Protein AF-Q03FJ3-F1 (afdb_monomer)

Structure (mmCIF, N/CA/C/O backbone):
data_AF-Q03FJ3-F1
#
_entry.id   AF-Q03FJ3-F1
#
loop_
_atom_site.group_PDB
_atom_site.id
_atom_site.type_symbol
_atom_site.label_atom_id
_atom_site.label_alt_id
_atom_site.label_comp_id
_atom_site.label_asym_id
_atom_site.label_entity_id
_atom_site.label_seq_id
_atom_site.pdbx_PDB_ins_code
_atom_site.Cartn_x
_atom_site.Cartn_y
_atom_site.Cartn_z
_atom_site.occupancy
_atom_site.B_iso_or_equiv
_atom_site.auth_seq_id
_atom_site.auth_comp_id
_atom_site.auth_asym_id
_atom_site.auth_atom_id
_atom_site.pdbx_PDB_model_num
ATOM 1 N N . MET A 1 1 ? 12.817 0.538 -41.939 1.00 77.25 1 MET A N 1
ATOM 2 C CA . MET A 1 1 ? 13.901 1.542 -41.818 1.00 77.25 1 MET A CA 1
ATOM 3 C C . MET A 1 1 ? 14.328 1.585 -40.362 1.00 77.25 1 MET A C 1
ATOM 5 O O . MET A 1 1 ? 13.524 1.195 -39.524 1.00 77.25 1 MET A O 1
ATOM 9 N N . LYS A 1 2 ? 15.556 2.024 -40.070 1.00 81.06 2 LYS A N 1
ATOM 10 C CA . LYS A 1 2 ? 16.036 2.198 -38.694 1.00 81.06 2 LYS A CA 1
ATOM 11 C C . LYS A 1 2 ? 15.958 3.664 -38.298 1.00 81.06 2 LYS A C 1
ATOM 13 O O . LYS A 1 2 ? 16.288 4.532 -39.103 1.00 81.06 2 LYS A O 1
ATOM 18 N N . ALA A 1 3 ? 15.493 3.923 -37.086 1.00 81.44 3 ALA A N 1
ATOM 19 C CA . ALA A 1 3 ? 15.527 5.236 -36.468 1.00 81.44 3 ALA A CA 1
ATOM 20 C C . ALA A 1 3 ? 16.377 5.171 -35.203 1.00 81.44 3 ALA A C 1
ATOM 22 O O . ALA A 1 3 ? 16.288 4.216 -34.433 1.00 81.44 3 ALA A O 1
ATOM 23 N N . TYR A 1 4 ? 17.177 6.205 -34.999 1.00 85.81 4 TYR A N 1
ATOM 24 C CA . TYR A 1 4 ? 18.052 6.376 -33.852 1.00 85.81 4 TYR A CA 1
ATOM 25 C C . TYR A 1 4 ? 17.443 7.444 -32.959 1.00 85.81 4 TYR A C 1
ATOM 27 O O . TYR A 1 4 ? 17.004 8.488 -33.453 1.00 85.81 4 TYR A O 1
ATOM 35 N N . PHE A 1 5 ? 17.407 7.202 -31.653 1.00 87.44 5 PHE A N 1
ATOM 36 C CA . PHE A 1 5 ? 16.867 8.168 -30.705 1.00 87.44 5 PHE A CA 1
ATOM 37 C C . PHE A 1 5 ? 17.714 8.257 -29.451 1.00 87.44 5 PHE A C 1
ATOM 39 O O . PHE A 1 5 ? 18.165 7.242 -28.930 1.00 87.44 5 PHE A O 1
ATOM 46 N N . LYS A 1 6 ? 17.858 9.476 -28.936 1.00 89.81 6 LYS A N 1
ATOM 47 C CA . LYS A 1 6 ? 18.459 9.765 -27.638 1.00 89.81 6 LYS A CA 1
ATOM 48 C C . LYS A 1 6 ? 17.533 10.664 -26.837 1.00 89.81 6 LYS A C 1
ATOM 50 O O . LYS A 1 6 ? 17.069 11.678 -27.359 1.00 89.81 6 LYS A O 1
ATOM 55 N N . THR A 1 7 ? 17.295 10.319 -25.582 1.00 90.94 7 THR A N 1
ATOM 56 C CA . THR A 1 7 ? 16.625 11.167 -24.594 1.00 90.94 7 THR A CA 1
ATOM 57 C C . THR A 1 7 ? 17.510 11.332 -23.373 1.00 90.94 7 THR A C 1
ATOM 59 O O . THR A 1 7 ? 18.218 10.410 -22.978 1.00 90.94 7 THR A O 1
ATOM 62 N N . VAL A 1 8 ? 17.478 12.523 -22.788 1.00 90.25 8 VAL A N 1
ATOM 63 C CA . VAL A 1 8 ? 18.181 12.842 -21.546 1.00 90.25 8 VAL A CA 1
ATOM 64 C C . VAL A 1 8 ? 17.137 13.197 -20.503 1.00 90.25 8 VAL A C 1
ATOM 66 O O . VAL A 1 8 ? 16.290 14.055 -20.753 1.00 90.25 8 VAL A O 1
ATOM 69 N N . HIS A 1 9 ? 17.185 12.495 -19.377 1.00 90.38 9 HIS A N 1
ATOM 70 C CA . HIS A 1 9 ? 16.296 12.662 -18.240 1.00 90.38 9 HIS A CA 1
ATOM 71 C C . HIS A 1 9 ? 17.029 13.350 -17.096 1.00 90.38 9 HIS A C 1
ATOM 73 O O . HIS A 1 9 ? 18.083 12.881 -16.656 1.00 90.38 9 HIS A O 1
ATOM 79 N N . ASP A 1 10 ? 16.442 14.433 -16.602 1.00 84.62 10 ASP A N 1
ATOM 80 C CA . ASP A 1 10 ? 16.909 15.126 -15.412 1.00 84.62 10 ASP A CA 1
ATOM 81 C C . ASP A 1 10 ? 16.265 14.517 -14.162 1.00 84.62 10 ASP A C 1
ATOM 83 O O . ASP A 1 10 ? 15.045 14.514 -14.002 1.00 84.62 10 ASP A O 1
ATOM 87 N N . ILE A 1 11 ? 17.111 13.992 -13.282 1.00 80.56 11 ILE A N 1
ATOM 88 C CA . ILE A 1 11 ? 16.721 13.358 -12.019 1.00 80.56 11 ILE A CA 1
ATOM 89 C C . ILE A 1 11 ? 17.053 14.231 -10.802 1.00 80.56 11 ILE A C 1
ATOM 91 O O . ILE A 1 11 ? 16.894 13.790 -9.672 1.00 80.56 11 ILE A O 1
ATOM 95 N N . THR A 1 12 ? 17.479 15.481 -11.000 1.00 72.69 12 THR A N 1
ATOM 96 C CA . THR A 1 12 ? 17.868 16.402 -9.911 1.00 72.69 12 THR A CA 1
ATOM 97 C C . THR A 1 12 ? 16.722 16.799 -8.993 1.00 72.69 12 THR A C 1
ATOM 99 O O . THR A 1 12 ? 16.949 17.212 -7.861 1.00 72.69 12 THR A O 1
ATOM 102 N N . LYS A 1 13 ? 15.480 16.646 -9.459 1.00 70.88 13 LYS A N 1
ATOM 103 C CA . LYS A 1 13 ? 14.272 16.829 -8.643 1.00 70.88 13 LYS A CA 1
ATOM 104 C C . LYS A 1 13 ? 14.098 15.733 -7.585 1.00 70.88 13 LYS A C 1
ATOM 106 O O . LYS A 1 13 ? 13.146 15.800 -6.814 1.00 70.88 13 LYS A O 1
ATOM 111 N N . ILE A 1 14 ? 14.957 14.716 -7.593 1.00 73.94 14 ILE A N 1
ATOM 112 C CA . ILE A 1 14 ? 14.871 13.529 -6.755 1.00 73.94 14 ILE A CA 1
ATOM 113 C C . ILE A 1 14 ? 16.095 13.509 -5.834 1.00 73.94 14 ILE A C 1
ATOM 115 O O . ILE A 1 14 ? 17.231 13.466 -6.305 1.00 73.94 14 ILE A O 1
ATOM 119 N N . ASP A 1 15 ? 15.873 13.527 -4.521 1.00 74.00 15 ASP A N 1
ATOM 120 C CA . ASP A 1 15 ? 16.945 13.426 -3.524 1.00 74.00 15 ASP A CA 1
ATOM 121 C C . ASP A 1 15 ? 17.332 11.952 -3.300 1.00 74.00 15 ASP A C 1
ATOM 123 O O . ASP A 1 15 ? 16.929 11.318 -2.330 1.00 74.00 15 ASP A O 1
ATOM 127 N N . ILE A 1 16 ? 18.031 11.367 -4.278 1.00 72.88 16 ILE A N 1
ATOM 128 C CA . ILE A 1 16 ? 18.410 9.934 -4.321 1.00 72.88 16 ILE A CA 1
ATOM 129 C C . ILE A 1 16 ? 19.921 9.699 -4.193 1.00 72.88 16 ILE A C 1
ATOM 131 O O . ILE A 1 16 ? 20.401 8.585 -4.406 1.00 72.88 16 ILE A O 1
ATOM 135 N N . GLY A 1 17 ? 20.683 10.740 -3.853 1.00 77.50 17 GLY A N 1
ATOM 136 C CA . GLY A 1 17 ? 22.132 10.651 -3.696 1.00 77.50 17 GLY A CA 1
ATOM 137 C C . GLY A 1 17 ? 22.867 10.291 -4.994 1.00 77.50 17 GLY A C 1
ATOM 138 O O . GLY A 1 17 ? 22.479 10.681 -6.099 1.00 77.50 17 GLY A O 1
ATOM 139 N N . GLU A 1 18 ? 23.991 9.581 -4.870 1.00 84.75 18 GLU A N 1
ATOM 140 C CA . GLU A 1 18 ? 24.804 9.206 -6.027 1.00 84.75 18 GLU A CA 1
ATOM 141 C C . GLU A 1 18 ? 24.223 7.987 -6.756 1.00 84.75 18 GLU A C 1
ATOM 143 O O . GLU A 1 18 ? 24.203 6.892 -6.209 1.00 84.75 18 GLU A O 1
ATOM 148 N N . ILE A 1 19 ? 23.837 8.147 -8.023 1.00 88.38 19 ILE A N 1
ATOM 149 C CA . ILE A 1 19 ? 23.330 7.044 -8.851 1.00 88.38 19 ILE A CA 1
ATOM 150 C C . ILE A 1 19 ? 24.320 6.647 -9.956 1.00 88.38 19 ILE A C 1
ATOM 152 O O . ILE A 1 19 ? 24.931 7.514 -10.583 1.00 88.38 19 ILE A O 1
ATOM 156 N N . ASP A 1 20 ? 24.504 5.351 -10.194 1.00 91.38 20 ASP A N 1
ATOM 157 C CA . ASP A 1 20 ? 25.301 4.800 -11.300 1.00 91.38 20 ASP A CA 1
ATOM 158 C C . ASP A 1 20 ? 24.509 3.686 -11.995 1.00 91.38 20 ASP A C 1
ATOM 160 O O . ASP A 1 20 ? 24.273 2.617 -11.428 1.00 91.38 20 ASP A O 1
ATOM 164 N N . ILE A 1 21 ? 24.051 3.964 -13.215 1.00 93.06 21 ILE A N 1
ATOM 165 C CA . ILE A 1 21 ? 23.192 3.081 -14.003 1.00 93.06 21 ILE A CA 1
ATOM 166 C C . ILE A 1 21 ? 23.864 2.787 -15.333 1.00 93.06 21 ILE A C 1
ATOM 168 O O . ILE A 1 21 ? 24.284 3.691 -16.056 1.00 93.06 21 ILE A O 1
ATOM 172 N N . TYR A 1 22 ? 23.873 1.513 -15.694 1.00 94.19 22 TYR A N 1
ATOM 173 C CA . TYR A 1 22 ? 24.174 1.055 -17.032 1.00 94.19 22 TYR A CA 1
ATOM 174 C C . TYR A 1 22 ? 23.380 -0.213 -17.329 1.00 94.19 22 TYR A C 1
ATOM 176 O O . TYR A 1 22 ? 23.554 -1.199 -16.629 1.00 94.19 22 TYR A O 1
ATOM 184 N N . PHE A 1 23 ? 22.547 -0.246 -18.364 1.00 94.69 23 PHE A N 1
ATOM 185 C CA . PHE A 1 23 ? 21.985 -1.510 -18.854 1.00 94.69 23 PHE A CA 1
ATOM 186 C C . PHE A 1 23 ? 21.486 -1.398 -20.283 1.00 94.69 23 PHE A C 1
ATOM 188 O O . PHE A 1 23 ? 21.355 -0.302 -20.828 1.00 94.69 23 PHE A O 1
ATOM 195 N N . SER A 1 24 ? 21.183 -2.544 -20.882 1.00 92.06 24 SER A N 1
ATOM 196 C CA . SER A 1 24 ? 20.520 -2.618 -22.177 1.00 92.06 24 SER A CA 1
ATOM 197 C C . SER A 1 24 ? 19.215 -3.394 -22.095 1.00 92.06 24 SER A C 1
ATOM 199 O O . SER A 1 24 ? 19.141 -4.399 -21.396 1.00 92.06 24 SER A O 1
ATOM 201 N N . LEU A 1 25 ? 18.224 -2.951 -22.862 1.00 89.81 25 LEU A N 1
ATOM 202 C CA . LEU A 1 25 ? 16.982 -3.669 -23.119 1.00 89.81 25 LEU A CA 1
ATOM 203 C C . LEU A 1 25 ? 16.784 -3.705 -24.638 1.00 89.81 25 LEU A C 1
ATOM 205 O O . LEU A 1 25 ? 16.539 -2.674 -25.270 1.00 89.81 25 LEU A O 1
ATOM 209 N N . GLY A 1 26 ? 16.979 -4.877 -25.245 1.00 86.88 26 GLY A N 1
ATOM 210 C CA . GLY A 1 26 ? 17.012 -5.023 -26.703 1.00 86.88 26 GLY A CA 1
ATOM 211 C C . GLY A 1 26 ? 18.081 -4.153 -27.389 1.00 86.88 26 GLY A C 1
ATOM 212 O O . GLY A 1 26 ? 19.286 -4.330 -27.195 1.00 86.88 26 GLY A O 1
ATOM 213 N N . ASP A 1 27 ? 17.643 -3.227 -28.246 1.00 87.62 27 ASP A N 1
ATOM 214 C CA . ASP A 1 27 ? 18.498 -2.277 -28.980 1.00 87.62 27 ASP A CA 1
ATOM 215 C C . ASP A 1 27 ? 18.623 -0.908 -28.290 1.00 87.62 27 ASP A C 1
ATOM 217 O O . ASP A 1 27 ? 19.061 0.068 -28.906 1.00 87.62 27 ASP A O 1
ATOM 221 N N . ILE A 1 28 ? 18.244 -0.826 -27.014 1.00 90.38 28 ILE A N 1
ATOM 222 C CA . ILE A 1 28 ? 18.261 0.402 -26.224 1.00 90.38 28 ILE A CA 1
ATOM 223 C C . ILE A 1 28 ? 19.259 0.253 -25.081 1.00 90.38 28 ILE A C 1
ATOM 225 O O . ILE A 1 28 ? 19.299 -0.774 -24.412 1.00 90.38 28 ILE A O 1
ATOM 229 N N . VAL A 1 29 ? 20.061 1.287 -24.861 1.00 92.12 29 VAL A N 1
ATOM 230 C CA . VAL A 1 29 ? 21.058 1.415 -23.799 1.00 92.12 29 VAL A CA 1
ATOM 231 C C . VAL A 1 29 ? 20.658 2.572 -22.892 1.00 92.12 29 VAL A C 1
ATOM 233 O O . VAL A 1 29 ? 20.290 3.650 -23.361 1.00 92.12 29 VAL A O 1
ATOM 236 N N . VAL A 1 30 ? 20.766 2.343 -21.591 1.00 93.56 30 VAL A N 1
ATOM 237 C CA . VAL A 1 30 ? 20.524 3.311 -20.524 1.00 93.56 30 VAL A CA 1
ATOM 238 C C . VAL A 1 30 ? 21.834 3.527 -19.786 1.00 93.56 30 VAL A C 1
ATOM 240 O O . VAL A 1 30 ? 22.501 2.560 -19.427 1.00 93.56 30 VAL A O 1
ATOM 243 N N . GLU A 1 31 ? 22.219 4.781 -19.575 1.00 92.81 31 GLU A N 1
ATOM 244 C CA . GLU A 1 31 ? 23.475 5.142 -18.921 1.00 92.81 31 GLU A CA 1
ATOM 245 C C . GLU A 1 31 ? 23.312 6.416 -18.087 1.00 92.81 31 GLU A C 1
ATOM 247 O O . GLU A 1 31 ? 22.799 7.423 -18.575 1.00 92.81 31 GLU A O 1
ATOM 252 N N . SER A 1 32 ? 23.794 6.408 -16.845 1.00 91.19 32 SER A N 1
ATOM 253 C CA . SER A 1 32 ? 23.949 7.637 -16.066 1.00 91.19 32 SER A CA 1
ATOM 254 C C . SER A 1 32 ? 25.196 8.395 -16.515 1.00 91.19 32 SER A C 1
ATOM 256 O O . SER A 1 32 ? 26.291 7.829 -16.541 1.00 91.19 32 SER A O 1
ATOM 258 N N . LYS A 1 33 ? 25.059 9.686 -16.820 1.00 87.31 33 LYS A N 1
ATOM 259 C CA . LYS A 1 33 ? 26.171 10.567 -17.195 1.00 87.31 33 LYS A CA 1
ATOM 260 C C . LYS A 1 33 ? 26.236 11.779 -16.286 1.00 87.31 33 LYS A C 1
ATOM 262 O O . LYS A 1 33 ? 25.214 12.310 -15.864 1.00 87.31 33 LYS A O 1
ATOM 267 N N . TYR A 1 34 ? 27.453 12.229 -16.005 1.00 81.06 34 TYR A N 1
ATOM 268 C CA . TYR A 1 34 ? 27.665 13.481 -15.295 1.00 81.06 34 TYR A CA 1
ATOM 269 C C . TYR A 1 34 ? 27.606 14.648 -16.282 1.00 81.06 34 TYR A C 1
ATOM 271 O O . TYR A 1 34 ? 28.369 14.692 -17.249 1.00 81.06 34 TYR A O 1
ATOM 279 N N . ASN A 1 35 ? 26.698 15.587 -16.045 1.00 76.56 35 ASN A N 1
ATOM 280 C CA . ASN A 1 35 ? 26.614 16.818 -16.805 1.00 76.56 35 ASN A CA 1
ATOM 281 C C . ASN A 1 35 ? 27.516 17.875 -16.161 1.00 76.56 35 ASN A C 1
ATOM 283 O O . ASN A 1 35 ? 27.125 18.559 -15.217 1.00 76.56 35 ASN A O 1
ATOM 287 N N . GLU A 1 36 ? 28.722 18.043 -16.706 1.00 71.94 36 GLU A N 1
ATOM 288 C CA . GLU A 1 36 ? 29.710 19.015 -16.216 1.00 71.94 36 GLU A CA 1
ATOM 289 C C . GLU A 1 36 ? 29.195 20.465 -16.204 1.00 71.94 36 GLU A C 1
ATOM 291 O O . GLU A 1 36 ? 29.664 21.272 -15.406 1.00 71.94 36 GLU A O 1
ATOM 296 N N . LYS A 1 37 ? 28.223 20.816 -17.063 1.00 68.19 37 LYS A N 1
ATOM 297 C CA . LYS A 1 37 ? 27.683 22.186 -17.146 1.00 68.19 37 L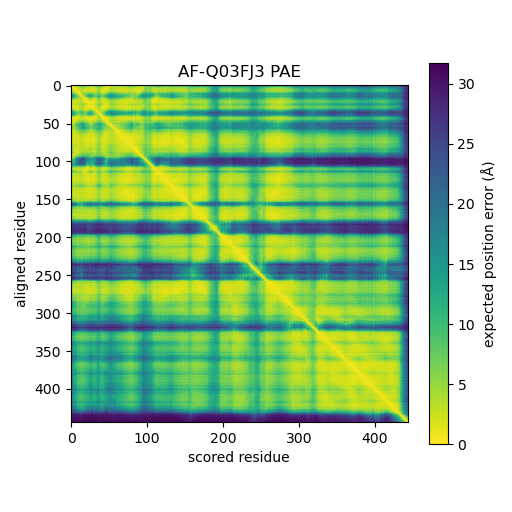YS A CA 1
ATOM 298 C C . LYS A 1 37 ? 26.712 22.513 -16.020 1.00 68.19 37 LYS A C 1
ATOM 300 O O . LYS A 1 37 ? 26.650 23.662 -15.594 1.00 68.19 37 LYS A O 1
ATOM 305 N N . HIS A 1 38 ? 25.938 21.525 -15.582 1.00 64.88 38 HIS A N 1
ATOM 306 C CA . HIS A 1 38 ? 24.925 21.691 -14.539 1.00 64.88 38 HIS A CA 1
ATOM 307 C C . HIS A 1 38 ? 25.365 21.102 -13.193 1.00 64.88 38 HIS A C 1
ATOM 309 O O . HIS A 1 38 ? 24.723 21.361 -12.182 1.00 64.88 38 HIS A O 1
ATOM 315 N N . GLY A 1 39 ? 26.488 20.376 -13.162 1.00 67.75 39 GLY A N 1
ATOM 316 C CA . GLY A 1 39 ? 27.040 19.752 -11.961 1.00 67.75 39 GLY A CA 1
ATOM 317 C C . GLY A 1 39 ? 26.235 18.546 -11.471 1.00 67.75 39 GLY A C 1
ATOM 318 O O . GLY A 1 39 ? 26.379 18.148 -10.317 1.00 67.75 39 GLY A O 1
ATOM 319 N N . THR A 1 40 ? 25.375 17.981 -12.320 1.00 72.56 40 THR A N 1
ATOM 320 C CA . THR A 1 40 ? 24.326 17.023 -11.944 1.00 72.56 40 THR A CA 1
ATOM 321 C C . THR A 1 40 ? 24.445 15.720 -12.733 1.00 72.56 40 THR A C 1
ATOM 323 O O . THR A 1 40 ? 24.982 15.702 -13.840 1.00 72.56 40 THR A O 1
ATOM 326 N N . LYS A 1 41 ? 23.968 14.599 -12.169 1.00 78.75 41 LYS A N 1
ATOM 327 C CA . LYS A 1 41 ? 23.846 13.336 -12.915 1.00 78.75 41 LYS A CA 1
ATOM 328 C C . LYS A 1 41 ? 22.520 13.311 -13.676 1.00 78.75 41 LYS A C 1
ATOM 330 O O . LYS A 1 41 ? 21.473 13.618 -13.117 1.00 78.75 41 LYS A O 1
ATOM 335 N N . GLU A 1 42 ? 22.580 12.914 -14.938 1.00 88.69 42 GLU A N 1
ATOM 336 C CA . GLU A 1 42 ? 21.437 12.741 -15.834 1.00 88.69 42 GLU A CA 1
ATOM 337 C C . GLU A 1 42 ? 21.371 11.286 -16.302 1.00 88.69 42 GLU A C 1
ATOM 339 O O . GLU A 1 42 ? 22.394 10.597 -16.367 1.00 88.69 42 GLU A O 1
ATOM 344 N N . ILE A 1 43 ? 20.179 10.819 -16.669 1.00 91.44 43 ILE A N 1
ATOM 345 C CA . ILE A 1 43 ? 20.003 9.498 -17.276 1.00 91.44 43 ILE A CA 1
ATOM 346 C C . ILE A 1 43 ? 19.845 9.672 -18.784 1.00 91.44 43 ILE A C 1
ATOM 348 O O . ILE A 1 43 ? 18.874 10.251 -19.269 1.00 91.44 43 ILE A O 1
ATOM 352 N N . GLU A 1 44 ? 20.804 9.152 -19.540 1.00 92.44 44 GLU A N 1
ATOM 353 C CA . GLU A 1 44 ? 20.755 9.100 -20.994 1.00 92.44 44 GLU A CA 1
ATOM 354 C C . GLU A 1 44 ? 20.174 7.756 -21.441 1.00 92.44 44 GLU A C 1
ATOM 356 O O . GLU A 1 44 ? 20.672 6.695 -21.070 1.00 92.44 44 GLU A O 1
ATOM 361 N N . ILE A 1 45 ? 19.140 7.801 -22.278 1.00 92.31 45 ILE A N 1
ATOM 362 C CA . ILE A 1 45 ? 18.571 6.628 -22.942 1.00 92.31 45 ILE A CA 1
ATOM 363 C C . ILE A 1 45 ? 18.821 6.788 -24.434 1.00 92.31 45 ILE A C 1
ATOM 365 O O . ILE A 1 45 ? 18.414 7.786 -25.030 1.00 92.31 45 ILE A O 1
ATOM 369 N N . ARG A 1 46 ? 19.490 5.816 -25.048 1.00 90.50 46 ARG A N 1
ATOM 370 C CA . ARG A 1 46 ? 19.817 5.827 -26.475 1.00 90.50 46 ARG A CA 1
ATOM 371 C C . ARG A 1 46 ? 19.504 4.486 -27.109 1.00 90.50 46 ARG A C 1
ATOM 373 O O . ARG A 1 46 ? 19.814 3.457 -26.527 1.00 90.50 46 ARG A O 1
ATOM 380 N N . GLY A 1 47 ? 18.919 4.470 -28.298 1.00 87.94 47 GLY A N 1
ATOM 381 C CA . GLY A 1 47 ? 18.590 3.201 -28.933 1.00 87.94 47 GLY A CA 1
ATOM 382 C C . GLY A 1 47 ? 18.237 3.290 -30.402 1.00 87.94 47 GLY A C 1
ATOM 383 O O . GLY A 1 47 ? 18.174 4.373 -30.993 1.00 87.94 47 GLY A O 1
ATOM 384 N N . ILE A 1 48 ? 18.016 2.107 -30.970 1.00 86.50 48 ILE A N 1
ATOM 385 C CA . ILE A 1 48 ? 17.636 1.900 -32.365 1.00 86.50 48 ILE A CA 1
ATOM 386 C C . ILE A 1 48 ? 16.258 1.242 -32.403 1.00 86.50 48 ILE A C 1
ATOM 388 O O . ILE A 1 48 ? 15.987 0.315 -31.646 1.00 86.50 48 ILE A O 1
ATOM 392 N N . LEU A 1 49 ? 15.392 1.716 -33.298 1.00 83.81 49 LEU A N 1
ATOM 393 C CA . LEU A 1 49 ? 14.076 1.133 -33.540 1.00 83.81 49 LEU A CA 1
ATOM 394 C C . LEU A 1 49 ? 13.866 0.846 -35.019 1.00 83.81 49 LEU A C 1
ATOM 396 O O . LEU A 1 49 ? 14.108 1.701 -35.877 1.00 83.81 49 LEU A O 1
ATOM 400 N N . ASP A 1 50 ? 13.338 -0.340 -35.299 1.00 82.81 50 ASP A N 1
ATOM 401 C CA . ASP A 1 50 ? 12.793 -0.663 -36.607 1.00 82.81 50 ASP A CA 1
ATOM 402 C C . ASP A 1 50 ? 11.400 -0.046 -36.753 1.00 82.81 50 ASP A C 1
ATOM 404 O O . ASP A 1 50 ? 10.527 -0.208 -35.900 1.00 82.81 50 ASP A O 1
ATOM 408 N N . PHE A 1 51 ? 11.168 0.662 -37.858 1.00 79.12 51 PHE A N 1
ATOM 409 C CA . PHE A 1 51 ? 9.872 1.272 -38.138 1.00 79.12 51 PHE A CA 1
ATOM 410 C C . PHE A 1 51 ? 9.432 1.084 -39.593 1.00 79.12 51 PHE A C 1
ATOM 412 O O . PHE A 1 51 ? 10.238 0.904 -40.521 1.00 79.12 51 PHE A O 1
ATOM 419 N N . ASN A 1 52 ? 8.110 1.137 -39.778 1.00 79.62 52 ASN A N 1
ATOM 420 C CA . ASN A 1 52 ? 7.470 1.084 -41.084 1.00 79.62 52 ASN A CA 1
ATOM 421 C C . ASN A 1 52 ? 7.644 2.439 -41.804 1.00 79.62 52 ASN A C 1
ATOM 423 O O . ASN A 1 52 ? 7.288 3.462 -41.221 1.00 79.62 52 ASN A O 1
ATOM 427 N N . PRO A 1 53 ? 8.135 2.468 -43.058 1.00 77.19 53 PRO A N 1
ATOM 428 C CA . PRO A 1 53 ? 8.383 3.705 -43.809 1.00 77.19 53 PRO A CA 1
ATOM 429 C C . PRO A 1 53 ? 7.138 4.573 -44.065 1.00 77.19 53 PRO A C 1
ATOM 431 O O . PRO A 1 53 ? 7.276 5.694 -44.542 1.00 77.19 53 PRO A O 1
ATOM 434 N N . ILE A 1 54 ? 5.933 4.084 -43.754 1.00 80.44 54 ILE A N 1
ATOM 435 C CA . ILE A 1 54 ? 4.695 4.878 -43.776 1.00 80.44 54 ILE A CA 1
ATOM 436 C C . ILE A 1 54 ? 4.691 5.963 -42.677 1.00 80.44 54 ILE A C 1
ATOM 438 O O . ILE A 1 54 ? 3.988 6.963 -42.807 1.00 80.44 54 ILE A O 1
ATOM 442 N N . TYR A 1 55 ? 5.466 5.790 -41.603 1.00 79.88 55 TYR A N 1
ATOM 443 C CA . TYR A 1 55 ? 5.500 6.719 -40.474 1.00 79.88 55 TYR A CA 1
ATOM 444 C C . TYR A 1 55 ? 6.463 7.888 -40.698 1.00 79.88 55 TYR A C 1
ATOM 446 O O . TYR A 1 55 ? 7.578 7.719 -41.190 1.00 79.88 55 TYR A O 1
ATOM 454 N N . SER A 1 56 ? 6.033 9.083 -40.289 1.00 77.38 56 SER A N 1
ATOM 455 C CA . SER A 1 56 ? 6.826 10.309 -40.388 1.00 77.38 56 SER A CA 1
ATOM 456 C C . SER A 1 56 ? 7.780 10.490 -39.197 1.00 77.38 56 SER A C 1
ATOM 458 O O . SER A 1 56 ? 7.660 9.826 -38.167 1.00 77.38 56 SER A O 1
ATOM 460 N N . ASN A 1 57 ? 8.682 11.474 -39.285 1.00 70.38 57 ASN A N 1
ATOM 461 C CA . ASN A 1 57 ? 9.506 11.917 -38.148 1.00 70.38 57 ASN A CA 1
ATOM 462 C C . ASN A 1 57 ? 8.675 12.295 -36.907 1.00 70.38 57 ASN A C 1
ATOM 464 O O . ASN A 1 57 ? 9.123 12.112 -35.780 1.00 70.38 57 ASN A O 1
ATOM 468 N N . LEU A 1 58 ? 7.459 12.818 -37.093 1.00 74.94 58 LEU A N 1
ATOM 469 C CA . LEU A 1 58 ? 6.575 13.164 -35.976 1.00 74.94 58 LEU A CA 1
ATOM 470 C C . LEU A 1 58 ? 6.026 11.909 -35.283 1.00 74.94 58 LEU A C 1
ATOM 472 O O . LEU A 1 58 ? 5.811 11.912 -34.069 1.00 74.94 58 LEU A O 1
ATOM 476 N N . ASP A 1 59 ? 5.852 10.821 -36.033 1.00 80.25 59 ASP A N 1
ATOM 477 C CA . ASP A 1 59 ? 5.370 9.544 -35.513 1.00 80.25 59 ASP A CA 1
ATOM 478 C C . ASP A 1 59 ? 6.454 8.768 -34.762 1.00 80.25 59 ASP A C 1
ATOM 480 O O . ASP A 1 59 ? 6.121 7.997 -33.864 1.00 80.25 59 ASP A O 1
ATOM 484 N N . LEU A 1 60 ? 7.743 9.018 -35.029 1.00 78.31 60 LEU A N 1
ATOM 485 C CA . LEU A 1 60 ? 8.842 8.388 -34.286 1.00 78.31 60 LEU A CA 1
ATOM 486 C C . LEU A 1 60 ? 8.708 8.592 -32.776 1.00 78.31 60 LEU A C 1
ATOM 488 O O . LEU A 1 60 ? 8.868 7.643 -32.016 1.00 78.31 60 LEU A O 1
ATOM 492 N N . ARG A 1 61 ? 8.330 9.795 -32.323 1.00 79.50 61 ARG A N 1
ATOM 493 C CA . ARG A 1 61 ? 8.064 10.067 -30.896 1.00 79.50 61 ARG A CA 1
ATOM 494 C C . ARG A 1 61 ? 7.017 9.122 -30.312 1.00 79.50 61 ARG A C 1
ATOM 496 O O . ARG A 1 61 ? 7.148 8.694 -29.170 1.00 79.50 61 ARG A O 1
ATOM 503 N N . ARG A 1 62 ? 5.982 8.802 -31.091 1.00 82.69 62 ARG A N 1
ATOM 504 C CA . ARG A 1 62 ? 4.902 7.894 -30.685 1.00 82.69 62 ARG A CA 1
ATOM 505 C C . ARG A 1 62 ? 5.384 6.447 -30.653 1.00 82.69 62 ARG A C 1
ATOM 507 O O . ARG A 1 62 ? 4.969 5.717 -29.764 1.00 82.69 62 ARG A O 1
ATOM 514 N N . LEU A 1 63 ? 6.265 6.066 -31.577 1.00 84.00 63 LEU A N 1
ATOM 515 C CA . LEU A 1 63 ? 6.849 4.724 -31.663 1.00 84.00 63 LEU A CA 1
ATOM 516 C C . LEU A 1 63 ? 7.907 4.463 -30.580 1.00 84.00 63 LEU A C 1
ATOM 518 O O . LEU A 1 63 ? 7.980 3.357 -30.065 1.00 84.00 63 LEU A O 1
ATOM 522 N N . ILE A 1 64 ? 8.683 5.481 -30.201 1.00 86.06 64 ILE A N 1
ATOM 523 C CA . ILE A 1 64 ? 9.696 5.410 -29.134 1.00 86.06 64 ILE A CA 1
ATOM 524 C C . ILE A 1 64 ? 9.043 5.365 -27.745 1.00 86.06 64 ILE A C 1
ATOM 526 O O . ILE A 1 64 ? 9.576 4.763 -26.814 1.00 86.06 64 ILE A O 1
ATOM 530 N N . ARG A 1 65 ? 7.888 6.025 -27.580 1.00 87.44 65 ARG A N 1
ATOM 531 C CA . ARG A 1 65 ? 7.259 6.225 -26.268 1.00 87.44 65 ARG A CA 1
ATOM 532 C C . ARG A 1 65 ? 7.027 4.922 -25.491 1.00 87.44 65 ARG A C 1
ATOM 534 O O . ARG A 1 65 ? 7.412 4.924 -24.330 1.00 87.44 65 ARG A O 1
ATOM 541 N N . PRO A 1 66 ? 6.455 3.838 -26.051 1.00 90.12 66 PRO A N 1
ATOM 542 C CA . PRO A 1 66 ? 6.276 2.582 -25.321 1.00 90.12 66 PRO A CA 1
ATOM 543 C C . PRO A 1 66 ? 7.565 2.074 -24.669 1.00 90.12 66 PRO A C 1
ATOM 545 O O . PRO A 1 66 ? 7.560 1.793 -23.476 1.00 90.12 66 PRO A O 1
ATOM 548 N N . GLU A 1 67 ? 8.674 2.058 -25.409 1.00 90.94 67 GLU A N 1
ATOM 549 C CA . GLU A 1 67 ? 9.971 1.601 -24.900 1.00 90.94 67 GLU A CA 1
ATOM 550 C C . GLU A 1 67 ? 10.514 2.514 -23.793 1.00 90.94 67 GLU A C 1
ATOM 552 O O . GLU A 1 67 ? 10.993 2.042 -22.762 1.00 90.94 67 GLU A O 1
ATOM 557 N N . LEU A 1 68 ? 10.363 3.835 -23.950 1.00 92.00 68 LEU A N 1
ATOM 558 C CA . LEU A 1 68 ? 10.723 4.786 -22.895 1.00 92.00 68 LEU A CA 1
ATOM 559 C C . LEU A 1 68 ? 9.905 4.569 -21.622 1.00 92.00 68 LEU A C 1
ATOM 561 O O . LEU A 1 68 ? 10.465 4.659 -20.535 1.00 92.00 68 LEU A O 1
ATOM 565 N N . LEU A 1 69 ? 8.601 4.285 -21.728 1.00 94.06 69 LEU A N 1
ATOM 566 C CA . LEU A 1 69 ? 7.765 4.037 -20.550 1.00 94.06 69 LEU A CA 1
ATOM 567 C C . LEU A 1 69 ? 8.201 2.766 -19.809 1.00 94.06 69 LEU A C 1
ATOM 569 O O . LEU A 1 69 ? 8.156 2.756 -18.581 1.00 94.06 69 LEU A O 1
ATOM 573 N N . ILE A 1 70 ? 8.651 1.733 -20.529 1.00 95.56 70 ILE A N 1
ATOM 574 C CA . ILE A 1 70 ? 9.193 0.509 -19.921 1.00 95.56 70 ILE A CA 1
ATOM 575 C C . ILE A 1 70 ? 10.468 0.835 -19.145 1.00 95.56 70 ILE A C 1
ATOM 577 O O . ILE A 1 70 ? 10.553 0.532 -17.958 1.00 95.56 70 ILE A O 1
ATOM 581 N N . ILE A 1 71 ? 11.427 1.511 -19.783 1.00 95.88 71 ILE A N 1
ATOM 582 C CA . ILE A 1 71 ? 12.703 1.887 -19.157 1.00 95.88 71 ILE A CA 1
ATOM 583 C C . ILE A 1 71 ? 12.480 2.783 -17.937 1.00 95.88 71 ILE A C 1
ATOM 585 O O . ILE A 1 71 ? 13.051 2.549 -16.875 1.00 95.88 71 ILE A O 1
ATOM 589 N N . GLN A 1 72 ? 11.608 3.781 -18.066 1.00 95.19 72 GLN A N 1
ATOM 590 C CA . GLN A 1 72 ? 11.213 4.648 -16.960 1.00 95.19 72 GLN A CA 1
ATOM 591 C C . GLN A 1 72 ? 10.584 3.848 -15.818 1.00 95.19 72 GLN A C 1
ATOM 593 O O . GLN A 1 72 ? 10.883 4.122 -14.661 1.00 95.19 72 GLN A O 1
ATOM 598 N N . GLY A 1 73 ? 9.753 2.850 -16.128 1.00 96.50 73 GLY A N 1
ATOM 599 C CA . GLY A 1 73 ? 9.180 1.936 -15.144 1.00 96.50 73 GLY A CA 1
ATOM 600 C C . GLY A 1 73 ? 10.241 1.118 -14.408 1.00 96.50 73 GLY A C 1
ATOM 601 O O . GLY A 1 73 ? 10.191 1.045 -13.184 1.00 96.50 73 GLY A O 1
ATOM 602 N N . VAL A 1 74 ? 11.232 0.571 -15.124 1.00 96.94 74 VAL A N 1
ATOM 603 C CA . VAL A 1 74 ? 12.363 -0.159 -14.519 1.00 96.94 74 VAL A CA 1
ATOM 604 C C . VAL A 1 74 ? 13.140 0.738 -13.565 1.00 96.94 74 VAL A C 1
ATOM 606 O O . VAL A 1 74 ? 13.367 0.356 -12.424 1.00 96.94 74 VAL A O 1
ATOM 609 N N . ILE A 1 75 ? 13.516 1.946 -13.991 1.00 95.19 75 ILE A N 1
ATOM 610 C CA . ILE A 1 75 ? 14.276 2.850 -13.121 1.00 95.19 75 ILE A CA 1
ATOM 611 C C . ILE A 1 75 ? 13.424 3.252 -11.908 1.00 95.19 75 ILE A C 1
ATOM 613 O O . ILE A 1 75 ? 13.904 3.146 -10.782 1.00 95.19 75 ILE A O 1
ATOM 617 N N . SER A 1 76 ? 12.153 3.624 -12.127 1.00 95.00 76 SER A N 1
ATOM 618 C CA . SER A 1 76 ? 11.205 4.004 -11.062 1.00 95.00 76 SER A CA 1
ATOM 619 C C . SER A 1 76 ? 11.015 2.897 -10.024 1.00 95.00 76 SER A C 1
ATOM 621 O O . SER A 1 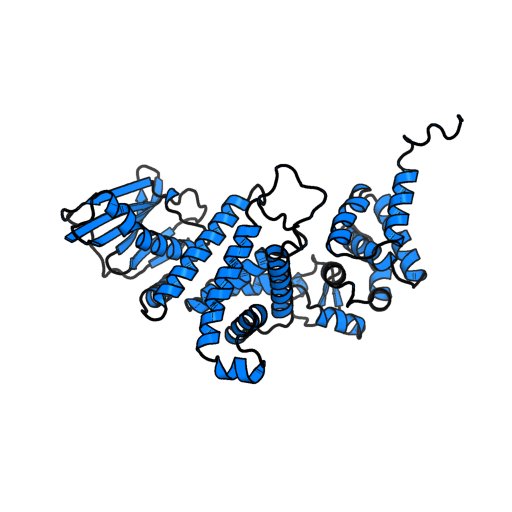76 ? 10.845 3.192 -8.845 1.00 95.00 76 SER A O 1
ATOM 623 N N . LEU A 1 77 ? 11.065 1.627 -10.449 1.00 95.81 77 LEU A N 1
ATOM 624 C CA . LEU A 1 77 ? 10.982 0.480 -9.549 1.00 95.81 77 LEU A CA 1
ATOM 625 C C . LEU A 1 77 ? 12.122 0.487 -8.532 1.00 95.81 77 LEU A C 1
ATOM 627 O O . LEU A 1 77 ? 11.853 0.215 -7.378 1.00 95.81 77 LEU A O 1
ATOM 631 N N . PHE A 1 78 ? 13.361 0.790 -8.925 1.00 93.75 78 PHE A N 1
ATOM 632 C CA . PHE A 1 78 ? 14.509 0.749 -8.010 1.00 93.75 78 PHE A CA 1
ATOM 633 C C . PHE A 1 78 ? 14.684 2.026 -7.187 1.00 93.75 78 PHE A C 1
ATOM 635 O O . PHE A 1 78 ? 15.137 1.950 -6.047 1.00 93.75 78 PHE A O 1
ATOM 642 N N . ILE A 1 79 ? 14.336 3.191 -7.743 1.00 91.81 79 ILE A N 1
ATOM 643 C CA . ILE A 1 79 ? 14.458 4.468 -7.020 1.00 91.81 79 ILE A CA 1
ATOM 644 C C . ILE A 1 79 ? 13.256 4.780 -6.111 1.00 91.81 79 ILE A C 1
ATOM 646 O O . ILE A 1 79 ? 13.313 5.750 -5.365 1.00 91.81 79 ILE A O 1
ATOM 650 N N . ASP A 1 80 ? 12.169 4.001 -6.190 1.00 91.19 80 ASP A N 1
ATOM 651 C CA . ASP A 1 80 ? 10.885 4.248 -5.503 1.00 91.19 80 ASP A CA 1
ATOM 652 C C . ASP A 1 80 ? 10.309 5.658 -5.728 1.00 91.19 80 ASP A C 1
ATOM 654 O O . ASP A 1 80 ? 9.684 6.263 -4.857 1.00 91.19 80 ASP A O 1
ATOM 658 N N . PHE A 1 81 ? 10.531 6.198 -6.924 1.00 91.25 81 PHE A N 1
ATOM 659 C CA . PHE A 1 81 ? 10.115 7.538 -7.321 1.00 91.25 81 PHE A CA 1
ATOM 660 C C . PHE A 1 81 ? 9.724 7.543 -8.804 1.00 91.25 81 PHE A C 1
ATOM 662 O O . PHE A 1 81 ? 10.364 6.855 -9.605 1.00 91.25 81 PHE A O 1
ATOM 669 N N . PRO A 1 82 ? 8.682 8.288 -9.213 1.00 92.06 82 PRO A N 1
ATOM 670 C CA . PRO A 1 82 ? 8.219 8.255 -10.594 1.00 92.06 82 PRO A CA 1
ATOM 671 C C . PRO A 1 82 ? 9.188 9.006 -11.520 1.00 92.06 82 PRO A C 1
ATOM 673 O O . PRO A 1 82 ? 9.373 10.216 -11.390 1.00 92.06 82 PRO A O 1
ATOM 676 N N . ILE A 1 83 ? 9.764 8.305 -12.504 1.00 91.25 83 ILE A N 1
ATOM 677 C CA . ILE A 1 83 ? 10.398 8.934 -13.672 1.00 91.25 83 ILE A CA 1
ATOM 678 C C . ILE A 1 83 ? 9.386 9.006 -14.806 1.00 91.25 83 ILE A C 1
ATOM 680 O O . ILE A 1 83 ? 8.884 7.990 -15.289 1.00 91.25 83 ILE A O 1
ATOM 684 N N . THR A 1 84 ? 9.119 10.211 -15.286 1.00 89.44 84 THR A N 1
ATOM 685 C CA . THR A 1 84 ? 8.089 10.475 -16.285 1.00 89.44 84 THR A CA 1
ATOM 686 C C . THR A 1 84 ? 8.684 11.005 -17.588 1.00 89.44 84 THR A C 1
ATOM 688 O O . THR A 1 84 ? 9.870 11.315 -17.719 1.00 89.44 84 THR A O 1
ATOM 691 N N . VAL A 1 85 ? 7.826 11.143 -18.598 1.00 86.69 85 VAL A N 1
ATOM 692 C CA . VAL A 1 85 ? 8.185 11.819 -19.853 1.00 86.69 85 VAL A CA 1
ATOM 693 C C . VAL A 1 85 ? 8.410 13.324 -19.674 1.00 86.69 85 VAL A C 1
ATOM 695 O O . VAL A 1 85 ? 9.020 13.937 -20.544 1.00 86.69 85 VAL A O 1
ATOM 698 N N . TYR A 1 86 ? 7.938 13.918 -18.573 1.00 86.62 86 TYR A N 1
ATOM 699 C CA . TYR A 1 86 ? 8.134 15.338 -18.265 1.00 86.62 86 TYR A CA 1
ATOM 700 C C . TYR A 1 86 ? 9.520 15.637 -17.688 1.00 86.62 86 TYR A C 1
ATOM 702 O O . TYR A 1 86 ? 9.911 16.798 -17.604 1.00 86.62 86 TYR A O 1
ATOM 710 N N . ASP A 1 87 ? 10.278 14.596 -17.344 1.00 87.50 87 ASP A N 1
ATOM 711 C CA . ASP A 1 87 ? 11.660 14.717 -16.881 1.00 87.50 87 ASP A CA 1
ATOM 712 C C . ASP A 1 87 ? 12.661 14.745 -18.051 1.00 87.50 87 ASP A C 1
ATOM 714 O O . ASP A 1 87 ? 13.862 14.887 -17.840 1.00 87.50 87 ASP A O 1
ATOM 718 N N . ILE A 1 88 ? 12.186 14.634 -19.301 1.00 87.88 88 ILE A N 1
ATOM 719 C CA . ILE A 1 88 ? 13.022 14.729 -20.504 1.00 87.88 88 ILE A CA 1
ATOM 720 C C . ILE A 1 88 ? 13.425 16.189 -20.740 1.00 87.88 88 ILE A C 1
ATOM 722 O O . ILE A 1 88 ? 12.589 17.018 -21.099 1.00 87.88 88 ILE A O 1
ATOM 726 N N . THR A 1 89 ? 14.717 16.491 -20.625 1.00 86.44 89 THR A N 1
ATOM 727 C CA . THR A 1 89 ? 15.276 17.831 -20.886 1.00 86.44 89 THR A CA 1
ATOM 728 C C . THR A 1 89 ? 15.797 17.991 -22.308 1.00 86.44 89 THR A C 1
ATOM 730 O O . THR A 1 89 ? 15.823 19.097 -22.848 1.00 86.44 89 THR A O 1
ATOM 733 N N . SER A 1 90 ? 16.192 16.889 -22.948 1.00 85.06 90 SER A N 1
ATOM 734 C CA . SER A 1 90 ? 16.693 16.883 -24.322 1.00 85.06 90 SER A CA 1
ATOM 735 C C . SER A 1 90 ? 16.280 15.615 -25.058 1.00 85.06 90 SER A C 1
ATOM 737 O O . SER A 1 90 ? 16.285 14.519 -24.494 1.00 85.06 90 SER A O 1
ATOM 739 N N . GLN A 1 91 ? 15.935 15.758 -26.340 1.00 84.69 91 GLN A N 1
ATOM 740 C CA . GLN A 1 91 ? 15.576 14.645 -27.212 1.00 84.69 91 GLN A CA 1
ATOM 741 C C . GLN A 1 91 ? 16.101 14.861 -28.635 1.00 84.69 91 GLN A C 1
ATOM 743 O O . GLN A 1 91 ? 15.837 15.887 -29.259 1.00 84.69 91 GLN A O 1
ATOM 748 N N . ILE A 1 92 ? 16.795 13.853 -29.165 1.00 83.75 92 ILE A N 1
ATOM 749 C CA . ILE A 1 92 ? 17.345 13.820 -30.524 1.00 83.75 92 ILE A CA 1
ATOM 750 C C . ILE A 1 92 ? 16.807 12.580 -31.239 1.00 83.75 92 ILE A C 1
ATOM 752 O O . ILE A 1 92 ? 16.733 11.504 -30.646 1.00 83.75 92 ILE A O 1
ATOM 756 N N . GLN A 1 93 ? 16.430 12.732 -32.510 1.00 80.69 93 GLN A N 1
ATOM 757 C CA . GLN A 1 93 ? 15.962 11.646 -33.373 1.00 80.69 93 GLN A CA 1
ATOM 758 C C . GLN A 1 93 ? 16.573 11.789 -34.765 1.00 80.69 93 GLN A C 1
ATOM 760 O O . GLN A 1 93 ? 16.693 12.905 -35.270 1.00 80.69 93 GLN A O 1
ATOM 765 N N . SER A 1 94 ? 16.957 10.671 -35.378 1.00 74.81 94 SER A N 1
ATOM 766 C CA . SER A 1 94 ? 17.594 10.657 -36.695 1.00 74.81 94 SER A CA 1
ATOM 767 C C . SER A 1 94 ? 17.257 9.394 -37.483 1.00 74.81 94 SER A C 1
ATOM 769 O O . SER A 1 94 ? 17.142 8.308 -36.917 1.00 74.81 94 SER A O 1
ATOM 771 N N . PHE A 1 95 ? 17.138 9.539 -38.804 1.00 70.50 95 PHE A N 1
ATOM 772 C CA . PHE A 1 95 ? 17.049 8.424 -39.755 1.00 70.50 95 PHE A CA 1
ATOM 773 C C . PHE A 1 95 ? 18.404 8.023 -40.345 1.00 70.50 95 PHE A C 1
ATOM 775 O O . PHE A 1 95 ? 18.531 6.948 -40.924 1.00 70.50 95 PHE A O 1
ATOM 782 N N . THR A 1 96 ? 19.405 8.895 -40.240 1.00 64.56 96 THR A N 1
ATOM 783 C CA . THR A 1 96 ? 20.784 8.595 -40.623 1.00 64.56 96 THR A CA 1
ATOM 784 C C . THR A 1 96 ? 21.525 8.043 -39.420 1.00 64.56 96 THR A C 1
ATOM 786 O O . THR A 1 96 ? 21.346 8.561 -38.312 1.00 64.56 96 THR A O 1
ATOM 789 N N . ASP A 1 97 ? 22.333 7.008 -39.653 1.00 59.50 97 ASP A N 1
ATOM 790 C CA . ASP A 1 97 ? 23.215 6.435 -38.640 1.00 59.50 97 ASP A CA 1
ATOM 791 C C . ASP A 1 97 ? 24.078 7.555 -38.060 1.00 59.50 97 ASP A C 1
ATOM 793 O O . ASP A 1 97 ? 24.749 8.285 -38.795 1.00 59.50 97 ASP A O 1
ATOM 797 N N . ILE A 1 98 ? 23.974 7.758 -36.754 1.00 56.66 98 ILE A N 1
ATOM 798 C CA . ILE A 1 98 ? 24.840 8.688 -36.047 1.00 56.66 98 ILE A CA 1
ATOM 799 C C . ILE A 1 98 ? 25.957 7.810 -35.495 1.00 56.66 98 ILE A C 1
ATOM 801 O O . ILE A 1 98 ? 25.699 6.966 -34.634 1.00 56.66 98 ILE A O 1
ATOM 805 N N . GLU A 1 99 ? 27.175 7.985 -36.012 1.00 48.72 99 GLU A N 1
ATOM 806 C CA . GLU A 1 99 ? 28.359 7.262 -35.539 1.00 48.72 99 GLU A CA 1
ATOM 807 C C . GLU A 1 99 ? 28.412 7.267 -33.994 1.00 48.72 99 GLU A C 1
ATOM 809 O O . GLU A 1 99 ? 28.197 8.299 -33.354 1.00 48.72 99 GLU A O 1
ATOM 814 N N . ASN A 1 100 ? 28.680 6.093 -33.407 1.00 52.97 100 ASN A N 1
ATOM 815 C CA . ASN A 1 100 ? 28.826 5.820 -31.964 1.00 52.97 100 ASN A CA 1
ATOM 816 C C . ASN A 1 100 ? 27.541 5.711 -31.109 1.00 52.97 100 ASN A C 1
ATOM 818 O O . ASN A 1 100 ? 27.612 5.778 -29.882 1.00 52.97 100 ASN A O 1
ATOM 822 N N . PHE A 1 101 ? 26.356 5.484 -31.690 1.00 59.12 101 PHE A N 1
ATOM 823 C CA . PHE A 1 101 ? 25.114 5.413 -30.895 1.00 59.12 101 PHE A CA 1
ATOM 824 C C . PHE A 1 101 ? 24.949 4.163 -30.005 1.00 59.12 101 PHE A C 1
ATOM 826 O O . PHE A 1 101 ? 24.293 4.232 -28.965 1.00 59.12 101 PHE A O 1
ATOM 833 N N . VAL A 1 102 ? 25.540 3.024 -30.383 1.00 57.09 102 VAL A N 1
ATOM 834 C CA . VAL A 1 102 ? 25.449 1.752 -29.633 1.00 57.09 102 VAL A CA 1
ATOM 835 C C . VAL A 1 102 ? 26.845 1.166 -29.409 1.00 57.09 102 VAL A C 1
ATOM 837 O O . VAL A 1 102 ? 27.097 -0.018 -29.619 1.00 57.09 102 VAL A O 1
ATOM 840 N N . GLU A 1 103 ? 27.797 1.994 -28.984 1.00 51.81 103 GLU A N 1
ATOM 841 C CA . GLU A 1 103 ? 28.989 1.453 -28.334 1.00 51.81 103 GLU A CA 1
ATOM 842 C C . GLU A 1 103 ? 28.578 0.905 -26.956 1.00 51.81 103 GLU A C 1
ATOM 844 O O . GLU A 1 103 ? 27.968 1.612 -26.147 1.00 51.81 103 GLU A O 1
ATOM 849 N N . ASN A 1 104 ? 28.926 -0.363 -26.712 1.00 53.75 104 ASN A N 1
ATOM 850 C CA . ASN A 1 104 ? 28.896 -1.072 -25.422 1.00 53.75 104 ASN A CA 1
ATOM 851 C C . ASN A 1 104 ? 27.722 -1.999 -25.064 1.00 53.75 104 ASN A C 1
ATOM 853 O O . ASN A 1 104 ? 27.610 -2.333 -23.895 1.00 53.75 104 ASN A O 1
ATOM 857 N N . LYS A 1 105 ? 26.964 -2.591 -26.000 1.00 56.66 105 LYS A N 1
ATOM 858 C CA . LYS A 1 105 ? 26.017 -3.698 -25.665 1.00 56.66 105 LYS A CA 1
ATOM 859 C C . LYS A 1 105 ? 26.589 -4.845 -24.797 1.00 56.66 105 LYS A C 1
ATOM 861 O O . LYS A 1 105 ? 25.831 -5.649 -24.276 1.00 56.66 105 LYS A O 1
ATOM 866 N N . PHE A 1 106 ? 27.911 -4.937 -24.663 1.00 56.03 106 PHE A N 1
ATOM 867 C CA . PHE A 1 106 ? 28.624 -5.965 -23.904 1.00 56.03 106 PHE A CA 1
ATOM 868 C C . PHE A 1 106 ? 29.094 -5.532 -22.507 1.00 56.03 106 PHE A C 1
ATOM 870 O O . PHE A 1 106 ? 29.765 -6.312 -21.831 1.00 56.03 106 PHE A O 1
ATOM 877 N N . LYS A 1 107 ? 28.809 -4.303 -22.060 1.00 69.38 107 LYS A N 1
ATOM 878 C CA . LYS A 1 107 ? 29.134 -3.901 -20.687 1.00 69.38 107 LYS A CA 1
ATOM 879 C C . LYS A 1 107 ? 28.116 -4.540 -19.734 1.00 69.38 107 LYS A C 1
ATOM 881 O O . LYS A 1 107 ? 26.923 -4.570 -20.019 1.00 69.38 107 LYS A O 1
ATOM 886 N N . LYS A 1 108 ? 28.610 -5.080 -18.616 1.00 83.00 108 LYS A N 1
ATOM 887 C CA . LYS A 1 108 ? 27.772 -5.690 -17.577 1.00 83.00 108 LYS A CA 1
ATOM 888 C C . LYS A 1 108 ? 26.763 -4.663 -17.057 1.00 83.00 108 LYS A C 1
ATOM 890 O O . LYS A 1 108 ? 27.149 -3.517 -16.817 1.00 83.00 108 LYS A O 1
ATOM 895 N N . SER A 1 109 ? 25.514 -5.087 -16.871 1.00 91.75 109 SER A N 1
ATOM 896 C CA . SER A 1 109 ? 24.479 -4.262 -16.256 1.00 91.75 109 SER A CA 1
ATOM 897 C C . SER A 1 109 ? 24.905 -3.818 -14.856 1.00 91.75 109 SER A C 1
ATOM 899 O O . SER A 1 109 ? 25.416 -4.614 -14.068 1.00 91.75 109 SER A O 1
ATOM 901 N N . THR A 1 110 ? 24.720 -2.538 -14.553 1.00 94.00 110 THR A N 1
ATOM 902 C CA . THR A 1 110 ? 24.973 -1.943 -13.247 1.00 94.00 110 THR A CA 1
ATOM 903 C C . THR A 1 110 ? 23.799 -1.078 -12.824 1.00 94.00 110 THR A C 1
ATOM 905 O O . THR A 1 110 ? 23.284 -0.286 -13.613 1.00 94.00 110 THR A O 1
ATOM 908 N N . PHE A 1 111 ? 23.387 -1.201 -11.568 1.00 94.69 111 PHE A N 1
ATOM 909 C CA . PHE A 1 111 ? 22.400 -0.311 -10.968 1.00 94.69 111 PHE A CA 1
ATOM 910 C C . PHE A 1 111 ? 22.773 -0.063 -9.513 1.00 94.69 111 PHE A C 1
ATOM 912 O O . PHE A 1 111 ? 22.534 -0.901 -8.649 1.00 94.69 111 PHE A O 1
ATOM 919 N N . LYS A 1 112 ? 23.389 1.081 -9.234 1.00 93.38 112 LYS A N 1
ATOM 920 C CA . LYS A 1 112 ? 23.850 1.441 -7.893 1.00 93.38 112 LYS A CA 1
ATOM 921 C C . LYS A 1 112 ? 23.213 2.743 -7.457 1.00 93.38 112 LYS A C 1
ATOM 923 O O . LYS A 1 112 ? 23.203 3.709 -8.217 1.00 93.38 112 LYS A O 1
ATOM 928 N N . ILE A 1 113 ? 22.714 2.752 -6.229 1.00 90.19 113 ILE A N 1
ATOM 929 C CA . ILE A 1 113 ? 22.219 3.947 -5.549 1.00 90.19 113 ILE A CA 1
ATOM 930 C C . ILE A 1 113 ? 23.009 4.071 -4.251 1.00 90.19 113 ILE A C 1
ATOM 932 O O . ILE A 1 113 ? 22.954 3.194 -3.386 1.00 90.19 113 ILE A O 1
ATOM 936 N N . GLU A 1 114 ? 23.763 5.156 -4.129 1.00 87.50 114 GLU A N 1
ATOM 937 C CA . GLU A 1 114 ? 24.699 5.429 -3.046 1.00 87.50 114 GLU A CA 1
ATOM 938 C C . GLU A 1 114 ? 25.641 4.240 -2.781 1.00 87.50 114 GLU A C 1
ATOM 940 O O . GLU A 1 114 ? 26.562 3.969 -3.549 1.00 87.50 114 GLU A O 1
ATOM 945 N N . LYS A 1 115 ? 25.416 3.517 -1.676 1.00 86.94 115 LYS A N 1
ATOM 946 C CA . LYS A 1 115 ? 26.212 2.358 -1.249 1.00 86.94 115 LYS A CA 1
ATOM 947 C C . LYS A 1 115 ? 25.550 1.018 -1.570 1.00 86.94 115 LYS A C 1
ATOM 949 O O . LYS A 1 115 ? 26.145 -0.020 -1.284 1.00 86.94 115 LYS A O 1
ATOM 954 N N . LYS A 1 116 ? 24.325 1.022 -2.099 1.00 90.75 116 LYS A N 1
ATOM 955 C CA . LYS A 1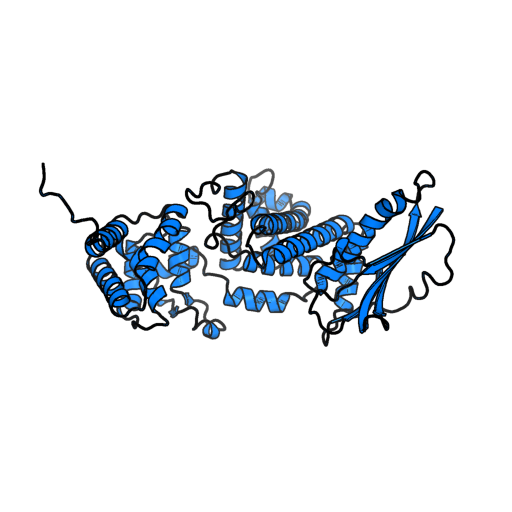 116 ? 23.560 -0.187 -2.415 1.00 90.75 116 LYS A CA 1
ATOM 956 C C . LYS A 1 116 ? 23.721 -0.530 -3.892 1.00 90.75 116 LYS A C 1
ATOM 958 O O . LYS A 1 116 ? 23.605 0.335 -4.758 1.00 90.75 116 LYS A O 1
ATOM 963 N N . ASP A 1 117 ? 23.996 -1.799 -4.157 1.00 94.38 117 ASP A N 1
ATOM 964 C CA . ASP A 1 117 ? 24.150 -2.351 -5.498 1.00 94.38 117 ASP A CA 1
ATOM 965 C C . ASP A 1 117 ? 22.975 -3.289 -5.782 1.00 94.38 117 ASP A C 1
ATOM 967 O O . ASP A 1 117 ? 22.813 -4.289 -5.089 1.00 94.38 117 ASP A O 1
ATOM 971 N N . TYR A 1 118 ? 22.168 -2.930 -6.777 1.00 95.44 118 TYR A N 1
ATOM 972 C CA . TYR A 1 118 ? 20.981 -3.652 -7.234 1.00 95.44 118 TYR A CA 1
ATOM 973 C C . TYR A 1 118 ? 21.191 -4.290 -8.615 1.00 95.44 118 TYR A C 1
ATOM 975 O O . TYR A 1 118 ? 20.235 -4.587 -9.331 1.00 95.44 118 TYR A O 1
ATOM 983 N N . SER A 1 119 ? 22.444 -4.440 -9.055 1.00 95.81 119 SER A N 1
ATOM 984 C CA . SER A 1 119 ? 22.752 -4.893 -10.417 1.00 95.81 119 SER A CA 1
ATOM 985 C C . SER A 1 119 ? 22.230 -6.305 -10.706 1.00 95.81 119 SER A C 1
ATOM 987 O O . SER A 1 119 ? 21.794 -6.568 -11.822 1.00 95.81 119 SER A O 1
ATOM 989 N N . ASN A 1 120 ? 22.236 -7.202 -9.713 1.00 94.94 120 ASN A N 1
ATOM 990 C CA . ASN A 1 120 ? 21.729 -8.568 -9.883 1.00 94.94 120 ASN A CA 1
ATOM 991 C C . ASN A 1 120 ? 20.194 -8.579 -9.966 1.00 94.94 120 ASN A C 1
ATOM 993 O O . ASN A 1 120 ? 19.603 -9.282 -10.778 1.00 94.94 120 ASN A O 1
ATOM 997 N N . GLU A 1 121 ? 19.537 -7.773 -9.138 1.00 96.44 121 GLU A N 1
ATOM 998 C CA . GLU A 1 121 ? 18.089 -7.608 -9.126 1.00 96.44 121 GLU A CA 1
ATOM 999 C C . GLU A 1 121 ? 17.598 -6.961 -10.423 1.00 96.44 121 GLU A C 1
ATOM 1001 O O . GLU A 1 121 ? 16.546 -7.333 -10.942 1.00 96.44 121 GLU A O 1
ATOM 1006 N N . LEU A 1 122 ? 18.380 -6.039 -10.993 1.00 97.19 122 LEU A N 1
ATOM 1007 C CA . LEU A 1 122 ? 18.120 -5.490 -12.317 1.00 97.19 122 LEU A CA 1
ATOM 1008 C C . LEU A 1 122 ? 18.136 -6.583 -13.392 1.00 97.19 122 LEU A C 1
ATOM 1010 O O . LEU A 1 122 ? 17.233 -6.601 -14.224 1.00 97.19 122 LEU A O 1
ATOM 1014 N N . GLU A 1 123 ? 19.120 -7.486 -13.382 1.00 95.44 123 GLU A N 1
ATOM 1015 C CA . GLU A 1 123 ? 19.181 -8.597 -14.343 1.00 95.44 123 GLU A CA 1
ATOM 1016 C C . GLU A 1 123 ? 17.895 -9.442 -14.286 1.00 95.44 123 GLU A C 1
ATOM 1018 O O . GLU A 1 123 ? 17.280 -9.675 -15.325 1.00 95.44 123 GLU A O 1
ATOM 1023 N N . LEU A 1 124 ? 17.397 -9.770 -13.088 1.00 96.69 124 LEU A N 1
ATOM 1024 C CA . LEU A 1 124 ? 16.135 -10.507 -12.908 1.00 96.69 124 LEU A CA 1
ATOM 1025 C C . LEU A 1 124 ? 14.915 -9.757 -13.472 1.00 96.69 124 LEU A C 1
ATOM 1027 O O . LEU A 1 124 ? 14.039 -10.355 -14.106 1.00 96.69 124 LEU A O 1
ATOM 1031 N N . VAL A 1 125 ? 14.852 -8.437 -13.267 1.00 97.12 125 VAL A N 1
ATOM 1032 C CA . VAL A 1 125 ? 13.782 -7.595 -13.825 1.00 97.12 125 VAL A CA 1
ATOM 1033 C C . VAL A 1 125 ? 13.839 -7.587 -15.354 1.00 97.12 125 VAL A C 1
ATOM 1035 O O . VAL A 1 125 ? 12.803 -7.758 -16.001 1.00 97.12 125 VAL A O 1
ATOM 1038 N N . LEU A 1 126 ? 15.029 -7.421 -15.937 1.00 95.75 126 LEU A N 1
ATOM 1039 C CA . LEU A 1 126 ? 15.224 -7.412 -17.389 1.00 95.75 126 LEU A CA 1
ATOM 1040 C C . LEU A 1 126 ? 14.865 -8.769 -18.009 1.00 95.75 126 LEU A C 1
ATOM 1042 O O . LEU A 1 126 ? 14.086 -8.805 -18.961 1.00 95.75 126 LEU A O 1
ATOM 1046 N N . GLU A 1 127 ? 15.321 -9.877 -17.417 1.00 94.69 127 GLU A N 1
ATOM 1047 C CA . GLU A 1 127 ? 14.963 -11.238 -17.840 1.00 94.69 127 GLU A CA 1
ATOM 1048 C C . GLU A 1 127 ? 13.442 -11.444 -17.856 1.00 94.69 127 GLU A C 1
ATOM 1050 O O . GLU A 1 127 ? 12.888 -12.017 -18.798 1.00 94.69 127 GLU A O 1
ATOM 1055 N N . ARG A 1 128 ? 12.731 -10.925 -16.845 1.00 94.62 128 ARG A N 1
ATOM 1056 C CA . ARG A 1 128 ? 11.270 -11.045 -16.768 1.00 94.62 128 ARG A CA 1
ATOM 1057 C C . ARG A 1 128 ? 10.539 -10.231 -17.836 1.00 94.62 128 ARG A C 1
ATOM 1059 O O . ARG A 1 128 ? 9.474 -10.649 -18.292 1.00 94.62 128 ARG A O 1
ATOM 1066 N N . ILE A 1 129 ? 11.072 -9.067 -18.208 1.00 95.19 129 ILE A N 1
ATOM 1067 C CA . ILE A 1 129 ? 10.518 -8.217 -19.273 1.00 95.19 129 ILE A CA 1
ATOM 1068 C C . ILE A 1 129 ? 10.769 -8.845 -20.649 1.00 95.19 129 ILE A C 1
ATOM 1070 O O . ILE A 1 129 ? 9.926 -8.725 -21.542 1.00 95.19 129 ILE A O 1
ATOM 1074 N N . GLU A 1 130 ? 11.911 -9.507 -20.830 1.00 92.38 130 GLU A N 1
ATOM 1075 C CA . GLU A 1 130 ? 12.280 -10.158 -22.088 1.00 92.38 130 GLU A CA 1
ATOM 1076 C C . GLU A 1 130 ? 11.585 -11.513 -22.294 1.00 92.38 130 GLU A C 1
ATOM 1078 O O . GLU A 1 130 ? 11.373 -11.907 -23.443 1.00 92.38 130 GLU A O 1
ATOM 1083 N N . ASP A 1 131 ? 11.148 -12.189 -21.223 1.00 92.44 131 ASP A N 1
ATOM 1084 C CA . ASP A 1 131 ? 10.353 -13.419 -21.308 1.00 92.44 131 ASP A CA 1
ATOM 1085 C C . ASP A 1 131 ? 9.013 -13.174 -22.038 1.00 92.44 131 ASP A C 1
ATOM 1087 O O . ASP A 1 131 ? 8.125 -12.503 -21.499 1.00 92.44 131 ASP A O 1
ATOM 1091 N N . PRO A 1 132 ? 8.784 -13.771 -23.227 1.00 89.88 132 PRO A N 1
ATOM 1092 C CA . PRO A 1 132 ? 7.557 -13.576 -23.997 1.00 89.88 132 PRO A CA 1
ATOM 1093 C C . PRO A 1 132 ? 6.272 -13.932 -23.243 1.00 89.88 132 PRO A C 1
ATOM 1095 O O . PRO A 1 132 ? 5.219 -13.374 -23.554 1.00 89.88 132 PRO A O 1
ATOM 1098 N N . LYS A 1 133 ? 6.336 -14.848 -22.266 1.00 88.50 133 LYS A N 1
ATOM 1099 C CA . LYS A 1 133 ? 5.171 -15.228 -21.454 1.00 88.50 133 LYS A CA 1
ATOM 1100 C C . LYS A 1 133 ? 4.777 -14.130 -20.472 1.00 88.50 133 LYS A C 1
ATOM 1102 O O . LYS A 1 133 ? 3.591 -13.920 -20.238 1.00 88.50 133 LYS A O 1
ATOM 1107 N N . ASN A 1 134 ? 5.764 -13.428 -19.923 1.00 89.19 134 ASN A N 1
ATOM 1108 C CA . ASN A 1 134 ? 5.576 -12.460 -18.847 1.00 89.19 134 ASN A CA 1
ATOM 1109 C C . ASN A 1 134 ? 5.664 -11.003 -19.313 1.00 89.19 134 ASN A C 1
ATOM 1111 O O . ASN A 1 134 ? 5.176 -10.125 -18.607 1.00 89.19 134 ASN A O 1
ATOM 1115 N N . LYS A 1 135 ? 6.204 -10.732 -20.507 1.00 91.50 135 LYS A N 1
ATOM 1116 C CA . LYS A 1 135 ? 6.471 -9.387 -21.038 1.00 91.50 135 LYS A CA 1
ATOM 1117 C C . LYS A 1 135 ? 5.309 -8.412 -20.863 1.00 91.50 135 LYS A C 1
ATOM 1119 O O . LYS A 1 135 ? 5.472 -7.352 -20.267 1.00 91.50 135 LYS A O 1
ATOM 1124 N N . ASN A 1 136 ? 4.120 -8.763 -21.355 1.00 92.38 136 ASN A N 1
ATOM 1125 C CA . ASN A 1 136 ? 2.962 -7.861 -21.305 1.00 92.38 136 ASN A CA 1
ATOM 1126 C C . ASN A 1 136 ? 2.539 -7.539 -19.868 1.00 92.38 136 ASN A C 1
ATOM 1128 O O . ASN A 1 136 ? 2.143 -6.409 -19.571 1.00 92.38 136 ASN A O 1
ATOM 1132 N N . LEU A 1 137 ? 2.634 -8.529 -18.982 1.00 93.50 137 LEU A N 1
ATOM 1133 C CA . LEU A 1 137 ? 2.297 -8.374 -17.578 1.00 93.50 137 LEU A CA 1
ATOM 1134 C C . LEU A 1 137 ? 3.358 -7.556 -16.841 1.00 93.50 137 LEU A C 1
ATOM 1136 O O . LEU A 1 137 ? 3.008 -6.605 -16.154 1.00 93.50 137 LEU A O 1
ATOM 1140 N N . ALA A 1 138 ? 4.640 -7.852 -17.057 1.00 95.19 138 ALA A N 1
ATOM 1141 C CA . ALA A 1 138 ? 5.758 -7.103 -16.498 1.00 95.19 138 ALA A CA 1
ATOM 1142 C C . ALA A 1 138 ? 5.680 -5.617 -16.866 1.00 95.19 138 ALA A C 1
ATOM 1144 O O . ALA A 1 138 ? 5.709 -4.757 -15.988 1.00 95.19 138 ALA A O 1
ATOM 1145 N N . VAL A 1 139 ? 5.469 -5.311 -18.149 1.00 95.19 139 VAL A N 1
ATOM 1146 C CA . VAL A 1 139 ? 5.275 -3.934 -18.626 1.00 95.19 139 VAL A CA 1
ATOM 1147 C C . VAL A 1 139 ? 4.045 -3.287 -17.981 1.00 95.19 139 VAL A C 1
ATOM 1149 O O . VAL A 1 139 ? 4.100 -2.134 -17.557 1.00 95.19 139 VAL A O 1
ATOM 1152 N N . SER A 1 140 ? 2.942 -4.031 -17.859 1.00 95.56 140 SER A N 1
ATOM 1153 C CA . SER A 1 140 ? 1.702 -3.543 -17.242 1.00 95.56 140 SER A CA 1
ATOM 1154 C C . SER A 1 140 ? 1.840 -3.238 -15.750 1.00 95.56 140 SER A C 1
ATOM 1156 O O . SER A 1 140 ? 1.220 -2.281 -15.278 1.00 95.56 140 SER A O 1
ATOM 1158 N N . VAL A 1 141 ? 2.616 -4.044 -15.020 1.00 96.69 141 VAL A N 1
ATOM 1159 C CA . VAL A 1 141 ? 2.917 -3.861 -13.594 1.00 96.69 141 VAL A CA 1
ATOM 1160 C C . VAL A 1 141 ? 3.824 -2.648 -13.404 1.00 96.69 141 VAL A C 1
ATOM 1162 O O . VAL A 1 141 ? 3.488 -1.780 -12.604 1.00 96.69 141 VAL A O 1
ATOM 1165 N N . LEU A 1 142 ? 4.906 -2.529 -14.182 1.00 96.75 142 LEU A N 1
ATOM 1166 C CA . LEU A 1 142 ? 5.826 -1.385 -14.111 1.00 96.75 142 LEU A CA 1
ATOM 1167 C C . LEU A 1 142 ? 5.129 -0.059 -14.428 1.00 96.75 142 LEU A C 1
ATOM 1169 O O . LEU A 1 142 ? 5.318 0.922 -13.711 1.00 96.75 142 LEU A O 1
ATOM 1173 N N . ASP A 1 143 ? 4.293 -0.021 -15.471 1.00 95.06 143 ASP A N 1
ATOM 1174 C CA . ASP A 1 143 ? 3.563 1.197 -15.838 1.00 95.06 143 ASP A CA 1
ATOM 1175 C C . ASP A 1 143 ? 2.591 1.637 -14.737 1.00 95.06 143 ASP A C 1
ATOM 1177 O O . ASP A 1 143 ? 2.545 2.817 -14.385 1.00 95.06 143 ASP A O 1
ATOM 1181 N N . ARG A 1 144 ? 1.831 0.693 -14.165 1.00 95.56 144 ARG A N 1
ATOM 1182 C CA . ARG A 1 144 ? 0.889 0.991 -13.077 1.00 95.56 144 ARG A CA 1
ATOM 1183 C C . ARG A 1 144 ? 1.605 1.383 -11.796 1.00 95.56 144 ARG A C 1
ATOM 1185 O O . ARG A 1 144 ? 1.181 2.340 -11.161 1.00 95.56 144 ARG A O 1
ATOM 1192 N N . TRP A 1 145 ? 2.688 0.695 -11.443 1.00 96.75 145 TRP A N 1
ATOM 1193 C CA . TRP A 1 145 ? 3.477 1.032 -10.263 1.00 96.75 145 TRP A CA 1
ATOM 1194 C C . TRP A 1 145 ? 4.042 2.447 -10.357 1.00 96.75 145 TRP A C 1
ATOM 1196 O O . TRP A 1 145 ? 3.872 3.249 -9.447 1.00 96.75 145 TRP A O 1
ATOM 1206 N N . ARG A 1 146 ? 4.610 2.809 -11.510 1.00 95.12 146 ARG A N 1
ATOM 1207 C CA . ARG A 1 146 ? 5.072 4.176 -11.748 1.00 95.12 146 ARG A CA 1
ATOM 1208 C C . ARG A 1 146 ? 3.948 5.212 -11.624 1.00 95.12 146 ARG A C 1
ATOM 1210 O O . ARG A 1 146 ? 4.189 6.279 -11.078 1.00 95.12 146 ARG A O 1
ATOM 1217 N N . LYS A 1 147 ? 2.735 4.924 -12.110 1.00 93.31 147 LYS A N 1
ATOM 1218 C CA . LYS A 1 147 ? 1.578 5.829 -11.948 1.00 93.31 147 LYS A CA 1
ATOM 1219 C C . LYS A 1 147 ? 1.161 5.982 -10.486 1.00 93.31 147 LYS A C 1
ATOM 1221 O O . LYS A 1 147 ? 0.886 7.094 -10.065 1.00 93.31 147 LYS A O 1
ATOM 1226 N N . VAL A 1 148 ? 1.165 4.893 -9.713 1.00 93.62 148 VAL A N 1
ATOM 1227 C CA . VAL A 1 148 ? 0.940 4.930 -8.254 1.00 93.62 148 VAL A CA 1
ATOM 1228 C C . VAL A 1 148 ? 1.958 5.856 -7.581 1.00 93.62 148 VAL A C 1
ATOM 1230 O O . VAL A 1 148 ? 1.583 6.691 -6.765 1.00 93.62 148 VAL A O 1
ATOM 1233 N N . LEU A 1 149 ? 3.234 5.762 -7.970 1.00 92.62 149 LEU A N 1
ATOM 1234 C CA . LEU A 1 149 ? 4.286 6.650 -7.472 1.00 92.62 149 LEU A CA 1
ATOM 1235 C C . LEU A 1 149 ? 4.077 8.122 -7.881 1.00 92.62 149 LEU A C 1
ATOM 1237 O O . LEU A 1 149 ? 4.382 9.016 -7.094 1.00 92.62 149 LEU A O 1
ATOM 1241 N N . ASP A 1 150 ? 3.554 8.376 -9.082 1.00 90.44 150 ASP A N 1
ATOM 1242 C CA . ASP A 1 150 ? 3.241 9.721 -9.588 1.00 90.44 150 ASP A CA 1
ATOM 1243 C C . ASP A 1 150 ? 2.100 10.371 -8.804 1.00 90.44 150 ASP A C 1
ATOM 1245 O O . ASP A 1 150 ? 2.275 11.466 -8.271 1.00 90.44 150 ASP A O 1
ATOM 1249 N N . PHE A 1 151 ? 0.991 9.649 -8.611 1.00 87.88 151 PHE A N 1
ATOM 1250 C CA . PHE A 1 151 ? -0.117 10.120 -7.779 1.00 87.88 151 PHE A CA 1
ATOM 1251 C C . PHE A 1 151 ? 0.340 10.421 -6.357 1.00 87.88 151 PHE A C 1
ATOM 1253 O O . PHE A 1 151 ? 0.076 11.508 -5.860 1.00 87.88 151 PHE A O 1
ATOM 1260 N N . ARG A 1 152 ? 1.120 9.526 -5.739 1.00 85.31 152 ARG A N 1
ATOM 1261 C CA . ARG A 1 152 ? 1.686 9.743 -4.400 1.00 85.31 152 ARG A CA 1
ATOM 1262 C C . ARG A 1 152 ? 2.554 11.003 -4.322 1.00 85.31 152 ARG A C 1
ATOM 1264 O O . ARG A 1 152 ? 2.514 11.722 -3.327 1.00 85.31 152 ARG A O 1
ATOM 1271 N N . LYS A 1 153 ? 3.375 11.259 -5.344 1.00 85.38 153 LYS A N 1
ATOM 1272 C CA . LYS A 1 153 ? 4.235 12.447 -5.402 1.00 85.38 153 LYS A CA 1
ATOM 1273 C C . LYS A 1 153 ? 3.401 13.727 -5.474 1.00 85.38 153 LYS A C 1
ATOM 1275 O O . LYS A 1 153 ? 3.730 14.690 -4.786 1.00 85.38 153 LYS A O 1
ATOM 1280 N N . GLU A 1 154 ? 2.351 13.744 -6.293 1.00 78.25 154 GLU A N 1
ATOM 1281 C CA . GLU A 1 154 ? 1.425 14.880 -6.372 1.00 78.25 154 GLU A CA 1
ATOM 1282 C C . GLU A 1 154 ? 0.586 15.033 -5.089 1.00 78.25 154 GLU A C 1
ATOM 1284 O O . GLU A 1 154 ? 0.225 16.147 -4.715 1.00 78.25 154 GLU A O 1
ATOM 1289 N N . ASP A 1 155 ? 0.359 13.936 -4.361 1.00 71.81 155 ASP A N 1
ATOM 1290 C CA . ASP A 1 155 ? -0.408 13.893 -3.112 1.00 71.81 155 ASP A CA 1
ATOM 1291 C C . ASP A 1 155 ? 0.299 14.533 -1.904 1.00 71.81 155 ASP A C 1
ATOM 1293 O O . ASP A 1 155 ? -0.371 14.893 -0.935 1.00 71.81 155 ASP A O 1
ATOM 1297 N N . MET A 1 156 ? 1.631 14.716 -1.954 1.00 60.34 156 MET A N 1
ATOM 1298 C CA . MET A 1 156 ? 2.475 15.112 -0.806 1.00 60.34 156 MET A CA 1
ATOM 1299 C C . MET A 1 156 ? 2.052 16.406 -0.086 1.00 60.34 156 MET A C 1
ATOM 1301 O O . MET A 1 156 ? 2.500 16.635 1.037 1.00 60.34 156 MET A O 1
ATOM 1305 N N . PHE A 1 157 ? 1.210 17.244 -0.697 1.00 54.38 157 PHE A N 1
ATOM 1306 C CA . PHE A 1 157 ? 0.784 18.523 -0.121 1.00 54.38 157 PHE A CA 1
ATOM 1307 C C . PHE A 1 157 ? -0.728 18.659 0.099 1.00 54.38 157 PHE A C 1
ATOM 1309 O O . PHE A 1 157 ? -1.126 19.401 0.994 1.00 54.38 157 PHE A O 1
ATOM 1316 N N . GLU A 1 158 ? -1.574 17.962 -0.668 1.00 59.12 158 GLU A N 1
ATOM 1317 C CA . GLU A 1 158 ? -3.018 18.262 -0.716 1.00 59.12 158 GLU A CA 1
ATOM 1318 C C . GLU A 1 158 ? -3.936 17.030 -0.605 1.00 59.12 158 GLU A C 1
ATOM 1320 O O . GLU A 1 158 ? -5.154 17.195 -0.598 1.00 59.12 158 GLU A O 1
ATOM 1325 N N . LYS A 1 159 ? -3.386 15.808 -0.461 1.00 65.62 159 LYS A N 1
ATOM 1326 C CA . LYS A 1 159 ? -4.159 14.547 -0.329 1.00 65.62 159 LYS A CA 1
ATOM 1327 C C . LYS A 1 159 ? -5.214 14.351 -1.437 1.00 65.62 159 LYS A C 1
ATOM 1329 O O . LYS A 1 159 ? -6.268 13.748 -1.228 1.00 65.62 159 LYS A O 1
ATOM 1334 N N . LEU A 1 160 ? -4.929 14.924 -2.604 1.00 67.12 160 LEU A N 1
ATOM 1335 C CA . LEU A 1 160 ? -5.824 15.096 -3.734 1.00 67.12 160 LEU A CA 1
ATOM 1336 C C . LEU A 1 160 ? -5.982 13.809 -4.568 1.00 67.12 160 LEU A C 1
ATOM 1338 O O . LEU A 1 160 ? -7.040 13.590 -5.136 1.00 67.12 160 LEU A O 1
ATOM 1342 N N . TYR A 1 161 ? -4.970 12.944 -4.638 1.00 74.19 161 TYR A N 1
ATOM 1343 C CA . TYR A 1 161 ? -4.919 11.799 -5.565 1.00 74.19 161 TYR A CA 1
ATOM 1344 C C . TYR A 1 161 ? -4.885 10.438 -4.868 1.00 74.19 161 TYR A C 1
ATOM 1346 O O . TYR A 1 161 ? -4.520 9.418 -5.461 1.00 74.19 161 TYR A O 1
ATOM 1354 N N . ARG A 1 162 ? -5.257 10.400 -3.590 1.00 77.00 162 ARG A N 1
ATOM 1355 C CA . ARG A 1 162 ? -5.213 9.184 -2.775 1.00 77.00 162 ARG A CA 1
ATOM 1356 C C . ARG A 1 162 ? -6.147 8.078 -3.274 1.00 77.00 162 ARG A C 1
ATOM 1358 O O . ARG A 1 162 ? -5.845 6.893 -3.125 1.00 77.00 162 ARG A O 1
ATOM 1365 N N . ASP A 1 163 ? -7.284 8.441 -3.856 1.00 75.38 163 ASP A N 1
ATOM 1366 C CA . ASP A 1 163 ? -8.211 7.505 -4.490 1.00 75.38 163 ASP A CA 1
ATOM 1367 C C . ASP A 1 163 ? -7.616 6.887 -5.764 1.00 75.38 163 ASP A C 1
ATOM 1369 O O . ASP A 1 163 ? -7.684 5.669 -5.937 1.00 75.38 163 ASP A O 1
ATOM 1373 N N . GLU A 1 164 ? -6.956 7.685 -6.599 1.00 81.12 164 GLU A N 1
ATOM 1374 C CA . GLU A 1 164 ? -6.232 7.222 -7.786 1.00 81.12 164 GLU A CA 1
ATOM 1375 C C . GLU A 1 164 ? -5.023 6.339 -7.424 1.00 81.12 164 GLU A C 1
ATOM 1377 O O . GLU A 1 164 ? -4.813 5.294 -8.050 1.00 81.12 164 GLU A O 1
ATOM 1382 N N . GLU A 1 165 ? -4.273 6.678 -6.365 1.00 86.44 165 GLU A N 1
ATOM 1383 C CA . GLU A 1 165 ? -3.221 5.812 -5.806 1.00 86.44 165 GLU A CA 1
ATOM 1384 C C . GLU A 1 165 ? -3.811 4.450 -5.405 1.00 86.44 165 GLU A C 1
ATOM 1386 O O . GLU A 1 165 ? -3.324 3.394 -5.825 1.00 86.44 165 GLU A O 1
ATOM 1391 N N . LEU A 1 166 ? -4.908 4.465 -4.640 1.00 85.25 166 LEU A N 1
ATOM 1392 C CA . LEU A 1 166 ? -5.590 3.264 -4.167 1.00 85.25 166 LEU A CA 1
ATOM 1393 C C . LEU A 1 166 ? -6.113 2.401 -5.328 1.00 85.25 166 LEU A C 1
ATOM 1395 O O . LEU A 1 166 ? -5.933 1.178 -5.328 1.00 85.25 166 LEU A O 1
ATOM 1399 N N . LEU A 1 167 ? -6.749 3.013 -6.329 1.00 85.50 167 LEU A N 1
ATOM 1400 C CA . LEU A 1 167 ? -7.233 2.328 -7.530 1.00 85.50 167 LEU A CA 1
ATOM 1401 C C . LEU A 1 167 ? -6.076 1.730 -8.336 1.00 85.50 167 LEU A C 1
ATOM 1403 O O . LEU A 1 167 ? -6.162 0.579 -8.777 1.00 85.50 167 LEU A O 1
ATOM 1407 N N . GLY A 1 168 ? -4.975 2.470 -8.482 1.00 90.44 168 GLY A N 1
ATOM 1408 C CA . GLY A 1 168 ? -3.745 1.995 -9.108 1.00 90.44 168 GLY A CA 1
ATOM 1409 C C . GLY A 1 168 ? -3.188 0.753 -8.413 1.00 90.44 168 GLY A C 1
ATOM 1410 O O . GLY A 1 168 ? -2.887 -0.241 -9.079 1.00 90.44 168 GLY A O 1
ATOM 1411 N N . ILE A 1 169 ? -3.146 0.762 -7.078 1.00 93.25 169 ILE A N 1
ATOM 1412 C CA . ILE A 1 169 ? -2.734 -0.391 -6.273 1.00 93.25 169 ILE A CA 1
ATOM 1413 C C . ILE A 1 169 ? -3.662 -1.591 -6.512 1.00 93.25 169 ILE A C 1
ATOM 1415 O O . ILE A 1 169 ? -3.183 -2.689 -6.804 1.00 93.25 169 ILE A O 1
ATOM 1419 N N . PHE A 1 170 ? -4.986 -1.411 -6.466 1.00 91.31 170 PHE A N 1
ATOM 1420 C CA . PHE A 1 170 ? -5.915 -2.520 -6.712 1.00 91.31 170 PHE A CA 1
ATOM 1421 C C . PHE A 1 170 ? -5.802 -3.103 -8.118 1.00 91.31 170 PHE A C 1
ATOM 1423 O O . PHE A 1 170 ? -5.951 -4.315 -8.271 1.00 91.31 170 PHE A O 1
ATOM 1430 N N . HIS A 1 171 ? -5.508 -2.286 -9.129 1.00 91.12 171 HIS A N 1
ATOM 1431 C CA . HIS A 1 171 ? -5.246 -2.788 -10.475 1.00 91.12 171 HIS A CA 1
ATOM 1432 C C . HIS A 1 171 ? -3.980 -3.646 -10.544 1.00 91.12 171 HIS A C 1
ATOM 1434 O O . HIS A 1 171 ? -3.974 -4.642 -11.263 1.00 91.12 171 HIS A O 1
ATOM 1440 N N . ILE A 1 172 ? -2.920 -3.296 -9.810 1.00 95.12 172 ILE A N 1
ATOM 1441 C CA . ILE A 1 172 ? -1.713 -4.133 -9.727 1.00 95.12 172 ILE A CA 1
ATOM 1442 C C . ILE A 1 172 ? -2.045 -5.465 -9.050 1.00 95.12 172 ILE A C 1
ATOM 1444 O O . ILE A 1 172 ? -1.680 -6.519 -9.564 1.00 95.12 172 ILE A O 1
ATOM 1448 N N . LEU A 1 173 ? -2.780 -5.428 -7.935 1.00 93.38 173 LEU A N 1
ATOM 1449 C CA . LEU A 1 173 ? -3.205 -6.638 -7.230 1.00 93.38 173 LEU A CA 1
ATOM 1450 C C . LEU A 1 173 ? -4.057 -7.555 -8.122 1.00 93.38 173 LEU A C 1
ATOM 1452 O O . LEU A 1 173 ? -3.850 -8.766 -8.107 1.00 93.38 173 LEU A O 1
ATOM 1456 N N . ASP A 1 174 ? -4.974 -6.997 -8.920 1.00 89.94 174 ASP A N 1
ATOM 1457 C CA . ASP A 1 174 ? -5.797 -7.766 -9.865 1.00 89.94 174 ASP A CA 1
ATOM 1458 C C . ASP A 1 174 ? -4.928 -8.474 -10.909 1.00 89.94 174 ASP A C 1
ATOM 1460 O O . ASP A 1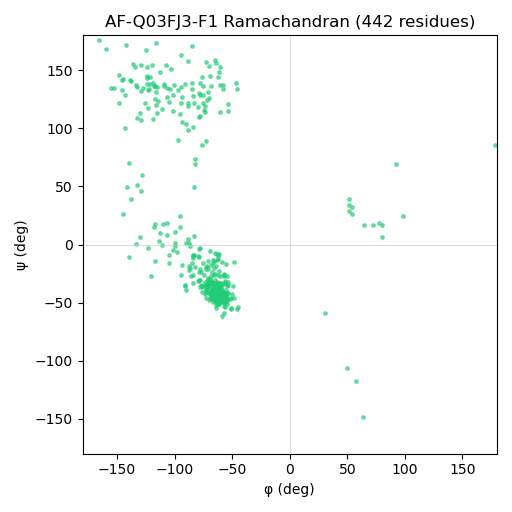 174 ? -4.993 -9.698 -11.032 1.00 89.94 174 ASP A O 1
ATOM 1464 N N . LEU A 1 175 ? -4.029 -7.723 -11.558 1.00 91.38 175 LEU A N 1
ATOM 1465 C CA . LEU A 1 175 ? -3.091 -8.245 -12.554 1.00 91.38 175 LEU A CA 1
ATOM 1466 C C . LEU A 1 175 ? -2.227 -9.387 -12.016 1.00 91.38 175 LEU A C 1
ATOM 1468 O O . LEU A 1 175 ? -2.078 -10.413 -12.675 1.00 91.38 175 LEU A O 1
ATOM 1472 N N . LEU A 1 176 ? -1.644 -9.210 -10.827 1.00 91.75 176 LEU A N 1
ATOM 1473 C CA . LEU A 1 176 ? -0.807 -10.236 -10.207 1.00 91.75 176 LEU A CA 1
ATOM 1474 C C . LEU A 1 176 ? -1.632 -11.455 -9.789 1.00 91.75 176 LEU A C 1
ATOM 1476 O O . LEU A 1 176 ? -1.151 -12.584 -9.850 1.00 91.75 176 LEU A O 1
ATOM 1480 N N . SER A 1 177 ? -2.885 -11.251 -9.384 1.00 87.94 177 SER A N 1
ATOM 1481 C CA . SER A 1 177 ? -3.751 -12.354 -8.979 1.00 87.94 177 SER A CA 1
ATOM 1482 C C . SER A 1 177 ? -4.202 -13.224 -10.149 1.00 87.94 177 SER A C 1
ATOM 1484 O O . SER A 1 177 ? -4.352 -14.435 -9.975 1.00 87.94 177 SER A O 1
ATOM 1486 N N . ASP A 1 178 ? -4.361 -12.642 -11.340 1.00 81.25 178 ASP A N 1
ATOM 1487 C CA . ASP A 1 178 ? -4.769 -13.373 -12.541 1.00 81.25 178 ASP A CA 1
ATOM 1488 C C . ASP A 1 178 ? -3.723 -14.407 -12.985 1.00 81.25 178 ASP A C 1
ATOM 1490 O O . ASP A 1 178 ? -4.113 -15.489 -13.423 1.00 81.25 178 ASP A O 1
ATOM 1494 N N . ILE A 1 179 ? -2.427 -14.163 -12.727 1.00 77.38 179 ILE A N 1
ATOM 1495 C CA . ILE A 1 179 ? -1.342 -15.150 -12.926 1.00 77.38 179 ILE A CA 1
ATOM 1496 C C . ILE A 1 179 ? -1.713 -16.496 -12.292 1.00 77.38 179 ILE A C 1
ATOM 1498 O O . ILE A 1 179 ? -1.569 -17.562 -12.884 1.00 77.38 179 ILE A O 1
ATOM 1502 N N . TYR A 1 180 ? -2.225 -16.444 -11.065 1.00 67.62 180 TYR A N 1
ATOM 1503 C CA . TYR A 1 180 ? -2.450 -17.623 -10.241 1.00 67.62 180 TYR A CA 1
ATOM 1504 C C . TYR A 1 180 ? -3.818 -18.276 -10.468 1.00 67.62 180 TYR A C 1
ATOM 1506 O O . TYR A 1 180 ? -4.015 -19.445 -10.110 1.00 67.62 180 TYR A O 1
ATOM 1514 N N . VAL A 1 181 ? -4.772 -17.544 -11.050 1.00 63.75 181 VAL A N 1
ATOM 1515 C CA . VAL A 1 181 ? -6.100 -18.064 -11.409 1.00 63.75 181 VAL A CA 1
ATOM 1516 C C . VAL A 1 181 ? -6.021 -18.932 -12.666 1.00 63.75 181 VAL A C 1
ATOM 1518 O O . VAL A 1 181 ? -6.690 -19.970 -12.725 1.00 63.75 181 VAL A O 1
ATOM 1521 N N . ASP A 1 182 ? -5.163 -18.572 -13.619 1.00 59.06 182 ASP A N 1
ATOM 1522 C CA . ASP A 1 182 ? -4.974 -19.326 -14.861 1.00 59.06 182 ASP A CA 1
ATOM 1523 C C . ASP A 1 182 ? -4.244 -20.661 -14.631 1.00 59.06 182 ASP A C 1
ATOM 1525 O O . ASP A 1 182 ? -4.615 -21.676 -15.223 1.00 59.06 182 ASP A O 1
ATOM 1529 N N . ASP A 1 183 ? -3.315 -20.720 -13.672 1.00 54.47 183 ASP A N 1
ATOM 1530 C CA . ASP A 1 183 ? -2.578 -21.949 -13.345 1.00 54.47 183 ASP A CA 1
ATOM 1531 C C . ASP A 1 183 ? -3.413 -23.009 -12.599 1.00 54.47 183 ASP A C 1
ATOM 1533 O O . ASP A 1 183 ? -3.055 -24.187 -12.586 1.00 54.47 183 ASP A O 1
ATOM 1537 N N . ASN A 1 184 ? -4.520 -22.633 -11.940 1.00 55.88 184 ASN A N 1
ATOM 1538 C CA . ASN A 1 184 ? -5.257 -23.537 -11.038 1.00 55.88 184 ASN A CA 1
ATOM 1539 C C . ASN A 1 184 ? -6.781 -23.352 -11.028 1.00 55.88 184 ASN A C 1
ATOM 1541 O O . ASN A 1 184 ? -7.452 -23.729 -10.058 1.00 55.88 184 ASN A O 1
ATOM 1545 N N . THR A 1 185 ? -7.360 -22.851 -12.120 1.00 52.69 185 THR A N 1
ATOM 1546 C CA . THR A 1 185 ? -8.808 -22.611 -12.260 1.00 52.69 185 THR A CA 1
ATOM 1547 C C . THR A 1 185 ? -9.638 -23.831 -11.850 1.00 52.69 185 THR A C 1
ATOM 1549 O O . THR A 1 185 ? -10.662 -23.678 -11.198 1.00 52.69 185 THR A O 1
ATOM 1552 N N . LYS A 1 186 ? -9.172 -25.064 -12.106 1.00 53.81 186 LYS A N 1
ATOM 1553 C CA . LYS A 1 186 ? -9.865 -26.295 -11.675 1.00 53.81 186 LYS A CA 1
ATOM 1554 C C . LYS A 1 186 ? -9.928 -26.481 -10.156 1.00 53.81 186 LYS A C 1
ATOM 1556 O O . LYS A 1 186 ? -10.988 -26.843 -9.657 1.00 53.81 186 LYS A O 1
ATOM 1561 N N . ILE A 1 187 ? -8.843 -26.227 -9.423 1.00 56.44 187 ILE A N 1
ATOM 1562 C CA . ILE A 1 187 ? -8.801 -26.409 -7.961 1.00 56.44 187 ILE A CA 1
ATOM 1563 C C . ILE A 1 187 ? -9.602 -25.299 -7.279 1.00 56.44 187 ILE A C 1
ATOM 1565 O O . ILE A 1 187 ? -10.395 -25.570 -6.382 1.00 56.44 187 ILE A O 1
ATOM 1569 N N . ILE A 1 188 ? -9.466 -24.058 -7.747 1.00 51.62 188 ILE A N 1
ATOM 1570 C CA . ILE A 1 188 ? -10.179 -22.899 -7.197 1.00 51.62 188 ILE A CA 1
ATOM 1571 C C . ILE A 1 188 ? -11.692 -23.018 -7.461 1.00 51.62 188 ILE A C 1
ATOM 1573 O O . ILE A 1 188 ? -12.485 -22.823 -6.542 1.00 51.62 188 ILE A O 1
ATOM 1577 N N . VAL A 1 189 ? -12.105 -23.431 -8.666 1.00 53.47 189 VAL A N 1
ATOM 1578 C CA . VAL A 1 189 ? -13.523 -23.643 -9.019 1.00 53.47 189 VAL A CA 1
ATOM 1579 C C . VAL A 1 189 ? -14.123 -24.846 -8.277 1.00 53.47 189 VAL A C 1
ATOM 1581 O O . VAL A 1 189 ? -15.240 -24.741 -7.770 1.00 53.47 189 VAL A O 1
ATOM 1584 N N . GLN A 1 190 ? -13.390 -25.961 -8.133 1.00 51.62 190 GLN A N 1
ATOM 1585 C CA . GLN A 1 190 ? -13.858 -27.136 -7.374 1.00 51.62 190 GLN A CA 1
ATOM 1586 C C . GLN A 1 190 ? -13.961 -26.879 -5.865 1.00 51.62 190 GLN A C 1
ATOM 1588 O O . GLN A 1 190 ? -14.831 -27.451 -5.214 1.00 51.62 190 GLN A O 1
ATOM 1593 N N . SER A 1 191 ? -13.109 -26.012 -5.310 1.00 51.09 191 SER A N 1
ATOM 1594 C CA . SER A 1 191 ? -13.098 -25.703 -3.872 1.00 51.09 191 SER A CA 1
ATOM 1595 C C . SER A 1 191 ? -14.124 -24.639 -3.468 1.00 51.09 191 SER A C 1
ATOM 1597 O O . SER A 1 191 ? -14.525 -24.596 -2.308 1.00 51.09 191 SER A O 1
ATOM 1599 N N . LEU A 1 192 ? -14.522 -23.749 -4.389 1.00 50.69 192 LEU A N 1
ATOM 1600 C CA . LEU A 1 192 ? -15.272 -22.527 -4.056 1.00 50.69 192 LEU A CA 1
ATOM 1601 C C . LEU A 1 192 ? -16.625 -22.380 -4.766 1.00 50.69 192 LEU A C 1
ATOM 1603 O O . LEU A 1 192 ? -17.342 -21.421 -4.486 1.00 50.69 192 LEU A O 1
ATOM 1607 N N . GLY A 1 193 ? -17.003 -23.307 -5.653 1.00 44.72 193 GLY A N 1
ATOM 1608 C CA . GLY A 1 193 ? -18.367 -23.399 -6.196 1.00 44.72 193 GLY A CA 1
ATOM 1609 C C . GLY A 1 193 ? -18.832 -22.211 -7.051 1.00 44.72 193 GLY A C 1
ATOM 1610 O O . GLY A 1 193 ? -20.030 -22.067 -7.281 1.00 44.72 193 GLY A O 1
ATOM 1611 N N . ALA A 1 194 ? -17.916 -21.361 -7.525 1.00 50.28 194 ALA A N 1
ATOM 1612 C CA . ALA A 1 194 ? -18.209 -20.220 -8.390 1.00 50.28 194 ALA A CA 1
ATOM 1613 C C . ALA A 1 194 ? -17.448 -20.339 -9.718 1.00 50.28 194 ALA A C 1
ATOM 1615 O O . ALA A 1 194 ? -16.265 -20.675 -9.723 1.00 50.28 194 ALA A O 1
ATOM 1616 N N . ASN A 1 195 ? -18.110 -20.010 -10.836 1.00 53.19 195 ASN A N 1
ATOM 1617 C CA . ASN A 1 195 ? -17.539 -20.067 -12.195 1.00 53.19 195 ASN A CA 1
ATOM 1618 C C . ASN A 1 195 ? -16.337 -19.120 -12.407 1.00 53.19 195 ASN A C 1
ATOM 1620 O O . ASN A 1 195 ? -15.617 -19.255 -13.390 1.00 53.19 195 ASN A O 1
ATOM 1624 N N . SER A 1 196 ? -16.099 -18.197 -11.474 1.00 59.50 196 SER A N 1
ATOM 1625 C CA . SER A 1 196 ? -14.879 -17.400 -11.350 1.00 59.50 196 SER A CA 1
ATOM 1626 C C . SER A 1 196 ? -14.725 -16.952 -9.888 1.00 59.50 196 SER A C 1
ATOM 1628 O O . SER A 1 196 ? -15.717 -16.496 -9.305 1.00 59.50 196 SER A O 1
ATOM 1630 N N . PRO A 1 197 ? -13.533 -17.042 -9.271 1.00 66.19 197 PRO A N 1
ATOM 1631 C CA . PRO A 1 197 ? -13.315 -16.513 -7.927 1.00 66.19 197 PRO A CA 1
ATOM 1632 C C . PRO A 1 197 ? -13.568 -15.000 -7.904 1.00 66.19 197 PRO A C 1
ATOM 1634 O O . PRO A 1 197 ? -13.144 -14.276 -8.806 1.00 66.19 197 PRO A O 1
ATOM 1637 N N . ASN A 1 198 ? -14.255 -14.511 -6.866 1.00 77.50 198 ASN A N 1
ATOM 1638 C CA . ASN A 1 198 ? -14.401 -13.070 -6.668 1.00 77.50 198 ASN A CA 1
ATOM 1639 C C . ASN A 1 198 ? -13.029 -12.430 -6.377 1.00 77.50 198 ASN A C 1
ATOM 1641 O O . ASN A 1 198 ? -12.105 -13.110 -5.926 1.00 77.50 198 ASN A O 1
ATOM 1645 N N . PHE A 1 199 ? -12.911 -11.119 -6.601 1.00 81.62 199 PHE A N 1
ATOM 1646 C CA . PHE A 1 199 ? -11.657 -10.375 -6.430 1.00 81.62 199 PHE A CA 1
ATOM 1647 C C . PHE A 1 199 ? -10.981 -10.641 -5.075 1.00 81.62 199 PHE A C 1
ATOM 1649 O O . PHE A 1 199 ? -9.789 -10.916 -5.015 1.00 81.62 199 PHE A O 1
ATOM 1656 N N . SER A 1 200 ? -11.746 -10.678 -3.978 1.00 83.19 200 SER A N 1
ATOM 1657 C CA . SER A 1 200 ? -11.184 -10.943 -2.649 1.00 83.19 200 SER A CA 1
ATOM 1658 C C . SER A 1 200 ? -10.570 -12.328 -2.512 1.00 83.19 200 SER A C 1
ATOM 1660 O O . SER A 1 200 ? -9.506 -12.471 -1.911 1.00 83.19 200 SER A O 1
ATOM 1662 N N . THR A 1 201 ? -11.208 -13.344 -3.082 1.00 82.19 201 THR A N 1
ATOM 1663 C CA . THR A 1 201 ? -10.658 -14.696 -3.117 1.00 82.19 201 THR A CA 1
ATOM 1664 C C . THR A 1 201 ? -9.378 -14.744 -3.947 1.00 82.19 201 THR A C 1
ATOM 1666 O O . THR A 1 201 ? -8.408 -15.346 -3.492 1.00 82.19 201 THR A O 1
ATOM 1669 N N . LYS A 1 202 ? -9.350 -14.090 -5.117 1.00 85.56 202 LYS A N 1
ATOM 1670 C CA . LYS A 1 202 ? -8.151 -14.035 -5.965 1.00 85.56 202 LYS A CA 1
ATOM 1671 C C . LYS A 1 202 ? -6.962 -13.440 -5.215 1.00 85.56 202 LYS A C 1
ATOM 1673 O O . LYS A 1 202 ? -5.907 -14.064 -5.166 1.00 85.56 202 LYS A O 1
ATOM 1678 N N . ILE A 1 203 ? -7.158 -12.297 -4.553 1.00 88.19 203 ILE A N 1
ATOM 1679 C CA . ILE A 1 203 ? -6.078 -11.651 -3.800 1.00 88.19 203 ILE A CA 1
ATOM 1680 C C . ILE A 1 203 ? -5.619 -12.523 -2.627 1.00 88.19 203 ILE A C 1
ATOM 1682 O O . ILE A 1 203 ? -4.426 -12.730 -2.457 1.00 88.19 203 ILE A O 1
ATOM 1686 N N . LYS A 1 204 ? -6.530 -13.111 -1.843 1.00 86.38 204 LYS A N 1
ATOM 1687 C CA . LYS A 1 204 ? -6.131 -14.010 -0.739 1.00 86.38 204 LYS A CA 1
ATOM 1688 C C . LYS A 1 204 ? -5.349 -15.231 -1.223 1.00 86.38 204 LYS A C 1
ATOM 1690 O O . LYS A 1 204 ? -4.436 -15.691 -0.537 1.00 86.38 204 LYS A O 1
ATOM 1695 N N . TYR A 1 205 ? -5.704 -15.754 -2.394 1.00 84.88 205 TYR A N 1
ATOM 1696 C CA . TYR A 1 205 ? -4.981 -16.856 -3.013 1.00 84.88 205 TYR A CA 1
ATOM 1697 C C . TYR A 1 205 ? -3.580 -16.434 -3.468 1.00 84.88 205 TYR A C 1
ATOM 1699 O O . TYR A 1 205 ? -2.625 -17.133 -3.141 1.00 84.88 205 TYR A O 1
ATOM 1707 N N . LEU A 1 206 ? -3.457 -15.277 -4.132 1.00 89.19 206 LEU A N 1
ATOM 1708 C CA . LEU A 1 206 ? -2.173 -14.652 -4.473 1.00 89.19 206 LEU A CA 1
ATOM 1709 C C . LEU A 1 206 ? -1.283 -14.539 -3.230 1.00 89.19 206 LEU A C 1
ATOM 1711 O O . LEU A 1 206 ? -0.199 -15.106 -3.208 1.00 89.19 206 LEU A O 1
ATOM 1715 N N . LEU A 1 207 ? -1.774 -13.902 -2.164 1.00 90.31 207 LEU A N 1
ATOM 1716 C CA . LEU A 1 207 ? -1.021 -13.737 -0.917 1.00 90.31 207 LEU A CA 1
ATOM 1717 C C . LEU A 1 207 ? -0.529 -15.083 -0.366 1.00 90.31 207 LEU A C 1
ATOM 1719 O O . LEU A 1 207 ? 0.654 -15.240 -0.077 1.00 90.31 207 LEU A O 1
ATOM 1723 N N . SER A 1 208 ? -1.409 -16.088 -0.321 1.00 87.81 208 SER A N 1
ATOM 1724 C CA . SER A 1 208 ? -1.054 -17.430 0.160 1.00 87.81 208 SER A CA 1
ATOM 1725 C C . SER A 1 208 ? 0.047 -18.089 -0.680 1.00 87.81 208 SER A C 1
ATOM 1727 O O . SER A 1 208 ? 0.884 -18.810 -0.140 1.00 87.81 208 SER A O 1
ATOM 1729 N N . LYS A 1 209 ? 0.038 -17.879 -2.003 1.00 86.50 209 LYS A N 1
ATOM 1730 C CA . LYS A 1 209 ? 1.059 -18.408 -2.921 1.00 86.50 209 LYS A CA 1
ATOM 1731 C C . LYS A 1 209 ? 2.402 -17.717 -2.766 1.00 86.50 209 LYS A C 1
ATOM 1733 O O . LYS A 1 209 ? 3.428 -18.374 -2.890 1.00 86.50 209 LYS A O 1
ATOM 1738 N N . GLU A 1 210 ?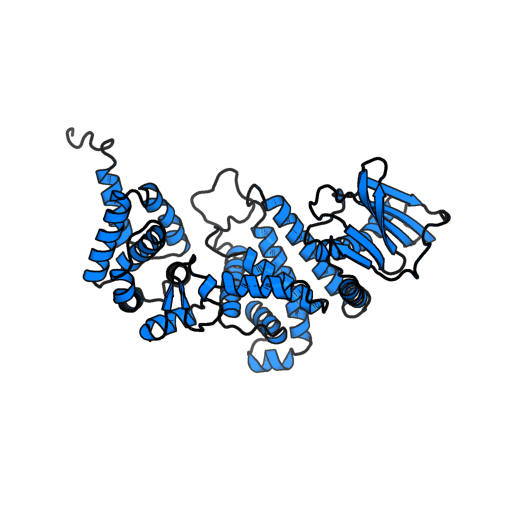 2.368 -16.445 -2.410 1.00 88.12 210 GLU A N 1
ATOM 1739 C CA . GLU A 1 210 ? 3.536 -15.613 -2.140 1.00 88.12 210 GLU A CA 1
ATOM 1740 C C . GLU A 1 210 ? 4.080 -15.779 -0.707 1.00 88.12 210 GLU A C 1
ATOM 1742 O O . GLU A 1 210 ? 4.973 -15.046 -0.288 1.00 88.12 210 GLU A O 1
ATOM 1747 N N . GLY A 1 211 ? 3.553 -16.744 0.059 1.00 86.44 211 GLY A N 1
ATOM 1748 C CA . GLY A 1 211 ? 3.982 -17.038 1.431 1.00 86.44 211 GLY A CA 1
ATOM 1749 C C . GLY A 1 211 ? 3.401 -16.105 2.499 1.00 86.44 211 GLY A C 1
ATOM 1750 O O . GLY A 1 211 ? 3.770 -16.218 3.665 1.00 86.44 211 GLY A O 1
ATOM 1751 N N . ILE A 1 212 ? 2.474 -15.221 2.126 1.00 87.56 212 ILE A N 1
ATOM 1752 C CA . ILE A 1 212 ? 1.791 -14.282 3.020 1.00 87.56 212 ILE A CA 1
ATOM 1753 C C . ILE A 1 212 ? 0.523 -14.961 3.545 1.00 87.56 212 ILE A C 1
ATOM 1755 O O . ILE A 1 212 ? -0.462 -15.134 2.821 1.00 87.56 212 ILE A O 1
ATO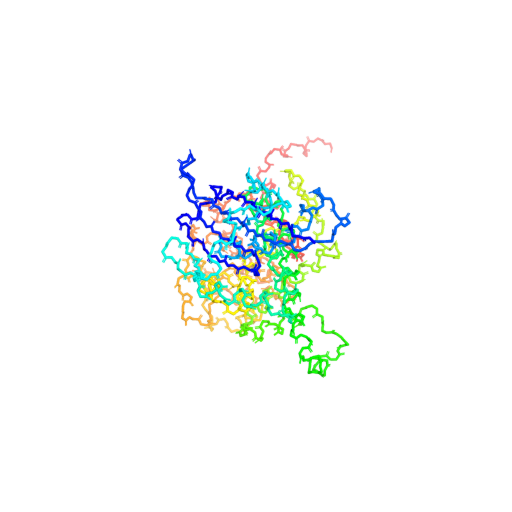M 1759 N N . THR A 1 213 ? 0.568 -15.413 4.798 1.00 83.06 213 THR A N 1
ATOM 1760 C CA . THR A 1 213 ? -0.479 -16.266 5.387 1.00 83.06 213 THR A CA 1
ATOM 1761 C C . THR A 1 213 ? -0.986 -15.792 6.746 1.00 83.06 213 THR A C 1
ATOM 1763 O O . THR A 1 213 ? -1.732 -16.537 7.388 1.00 83.06 213 THR A O 1
ATOM 1766 N N . SER A 1 214 ? -0.580 -14.617 7.239 1.00 84.94 214 SER A N 1
ATOM 1767 C CA . SER A 1 214 ? -1.094 -14.130 8.518 1.00 84.94 214 SER A CA 1
ATOM 1768 C C . SER A 1 214 ? -2.572 -13.746 8.400 1.00 84.94 214 SER A C 1
ATOM 1770 O O . SER A 1 214 ? -3.075 -13.268 7.377 1.00 84.94 214 SER A O 1
ATOM 1772 N N . GLU A 1 215 ? -3.306 -13.990 9.486 1.00 84.75 215 GLU A N 1
ATOM 1773 C CA . GLU A 1 215 ? -4.723 -13.638 9.575 1.00 84.75 215 GLU A CA 1
ATOM 1774 C C . GLU A 1 215 ? -4.909 -12.113 9.529 1.00 84.75 215 GLU A C 1
ATOM 1776 O O . GLU A 1 215 ? -5.899 -11.620 8.994 1.00 84.75 215 GLU A O 1
ATOM 1781 N N . GLU A 1 216 ? -3.956 -11.366 10.081 1.00 85.56 216 GLU A N 1
ATOM 1782 C CA . GLU A 1 216 ? -3.933 -9.907 10.096 1.00 85.56 216 GLU A CA 1
ATOM 1783 C C . GLU A 1 216 ? -3.820 -9.343 8.675 1.00 85.56 216 GLU A C 1
ATOM 1785 O O . GLU A 1 216 ? -4.569 -8.434 8.320 1.00 85.56 216 GLU A O 1
ATOM 1790 N N . GLU A 1 217 ? -2.967 -9.933 7.834 1.00 87.12 217 GLU A N 1
ATOM 1791 C CA . GLU A 1 217 ? -2.759 -9.514 6.442 1.00 87.12 217 GLU A CA 1
ATOM 1792 C C . GLU A 1 217 ? -4.022 -9.773 5.610 1.00 87.12 217 GLU A C 1
ATOM 1794 O O . GLU A 1 217 ? -4.500 -8.905 4.873 1.00 87.12 217 GLU A O 1
ATOM 1799 N N . PHE A 1 218 ? -4.641 -10.946 5.784 1.00 87.69 218 PHE A N 1
ATOM 1800 C CA . PHE A 1 218 ? -5.898 -11.287 5.113 1.00 87.69 218 PHE A CA 1
ATOM 1801 C C . PHE A 1 218 ? -7.083 -10.439 5.569 1.00 87.69 218 PHE A C 1
ATOM 1803 O O . PHE A 1 218 ? -7.967 -10.140 4.754 1.00 87.69 218 PHE A O 1
ATOM 1810 N N . ASP A 1 219 ? -7.146 -10.088 6.853 1.00 85.94 219 ASP A N 1
ATOM 1811 C CA . ASP A 1 219 ? -8.177 -9.200 7.380 1.00 85.94 219 ASP A CA 1
ATOM 1812 C C . ASP A 1 219 ? -7.981 -7.774 6.854 1.00 85.94 219 ASP A C 1
ATOM 1814 O O . ASP A 1 219 ? -8.939 -7.193 6.342 1.00 85.94 219 ASP A O 1
ATOM 1818 N N . PHE A 1 220 ? -6.748 -7.254 6.876 1.00 86.88 220 PHE A N 1
ATOM 1819 C CA . PHE A 1 220 ? -6.397 -5.937 6.336 1.00 86.88 220 PHE A CA 1
ATOM 1820 C C . PHE A 1 220 ? -6.786 -5.805 4.861 1.00 86.88 220 PHE A C 1
ATOM 1822 O O . PHE A 1 220 ? -7.562 -4.919 4.496 1.00 86.88 220 PHE A O 1
ATOM 1829 N N . VAL A 1 221 ? -6.348 -6.739 4.015 1.00 87.25 221 VAL A N 1
ATOM 1830 C CA . VAL A 1 221 ? -6.698 -6.724 2.588 1.00 87.25 221 VAL A CA 1
ATOM 1831 C C . VAL A 1 221 ? -8.206 -6.897 2.388 1.00 87.25 221 VAL A C 1
ATOM 1833 O O . VAL A 1 221 ? -8.805 -6.272 1.512 1.00 87.25 221 VAL A O 1
ATOM 1836 N N . GLY A 1 222 ? -8.867 -7.684 3.241 1.00 85.94 222 GLY A N 1
ATOM 1837 C CA . GLY A 1 222 ? -10.324 -7.800 3.259 1.00 85.94 222 GLY A CA 1
ATOM 1838 C C . GLY A 1 222 ? -11.042 -6.477 3.555 1.00 85.94 222 GLY A C 1
ATOM 1839 O O . GLY A 1 222 ? -12.077 -6.203 2.943 1.00 85.94 222 GLY A O 1
ATOM 1840 N N . VAL A 1 223 ? -10.516 -5.658 4.469 1.00 81.81 223 VAL A N 1
ATOM 1841 C CA . VAL A 1 223 ? -11.022 -4.303 4.752 1.00 81.81 223 VAL A CA 1
ATOM 1842 C C . VAL A 1 223 ? -10.780 -3.386 3.555 1.00 81.81 223 VAL A C 1
ATOM 1844 O O . VAL A 1 223 ? -11.726 -2.752 3.086 1.00 81.81 223 VAL A O 1
ATOM 1847 N N . ALA A 1 224 ? -9.571 -3.401 2.991 1.00 84.88 224 ALA A N 1
ATOM 1848 C CA . ALA A 1 224 ? -9.223 -2.580 1.837 1.00 84.88 224 ALA A CA 1
ATOM 1849 C C . ALA A 1 224 ? -10.144 -2.861 0.632 1.00 84.88 224 ALA A C 1
ATOM 1851 O O . ALA A 1 224 ? -10.690 -1.943 0.022 1.00 84.88 224 ALA A O 1
ATOM 1852 N N . ILE A 1 225 ? -10.419 -4.136 0.330 1.00 84.38 225 ILE A N 1
ATOM 1853 C CA . ILE A 1 225 ? -11.325 -4.522 -0.765 1.00 84.38 225 ILE A CA 1
ATOM 1854 C C . ILE A 1 225 ? -12.766 -4.073 -0.503 1.00 84.38 225 ILE A C 1
ATOM 1856 O O . ILE A 1 225 ? -13.461 -3.653 -1.430 1.00 84.38 225 ILE A O 1
ATOM 1860 N N . LYS A 1 226 ? -13.250 -4.163 0.744 1.00 80.62 226 LYS A N 1
ATOM 1861 C CA . LYS A 1 226 ? -14.592 -3.665 1.084 1.00 80.62 226 LYS A CA 1
ATOM 1862 C C . LYS A 1 226 ? -14.699 -2.174 0.819 1.00 80.62 226 LYS A C 1
ATOM 1864 O O . LYS A 1 226 ? -15.712 -1.754 0.271 1.00 80.62 226 LYS A O 1
ATOM 1869 N N . CYS A 1 227 ? -13.672 -1.413 1.178 1.00 76.62 227 CYS A N 1
ATOM 1870 C CA . CYS A 1 227 ? -13.620 0.008 0.884 1.00 76.62 227 CYS A CA 1
ATOM 1871 C C . CYS A 1 227 ? -13.627 0.273 -0.621 1.00 76.62 227 CYS A C 1
ATOM 1873 O O . CYS A 1 227 ? -14.516 0.978 -1.085 1.00 76.62 227 CYS A O 1
ATOM 1875 N N . ARG A 1 228 ? -12.752 -0.375 -1.398 1.00 78.56 228 ARG A N 1
ATOM 1876 C CA . ARG A 1 228 ? -12.758 -0.266 -2.866 1.00 78.56 228 ARG A CA 1
ATOM 1877 C C . ARG A 1 228 ? -14.138 -0.532 -3.464 1.00 78.56 228 ARG A C 1
ATOM 1879 O O . ARG A 1 228 ? -14.606 0.226 -4.304 1.00 78.56 228 ARG A O 1
ATOM 1886 N N . ASN A 1 229 ? -14.808 -1.594 -3.023 1.00 77.88 229 ASN A N 1
ATOM 1887 C CA . ASN A 1 229 ? -16.151 -1.922 -3.501 1.00 77.88 229 ASN A CA 1
ATOM 1888 C C . ASN A 1 229 ? -17.189 -0.884 -3.065 1.00 77.88 229 ASN A C 1
ATOM 1890 O O . ASN A 1 229 ? -18.158 -0.647 -3.776 1.00 77.88 229 ASN A O 1
ATOM 1894 N N . ALA A 1 230 ? -17.020 -0.289 -1.887 1.00 73.44 230 ALA A N 1
ATOM 1895 C CA . ALA A 1 230 ? -17.910 0.746 -1.398 1.00 73.44 230 ALA A CA 1
ATOM 1896 C C . ALA A 1 230 ? -17.717 2.068 -2.170 1.00 73.44 230 ALA A C 1
ATOM 1898 O O . ALA A 1 230 ? -18.715 2.714 -2.470 1.00 73.44 230 ALA A O 1
ATOM 1899 N N . ILE A 1 231 ? -16.487 2.399 -2.580 1.00 70.69 231 ILE A N 1
ATOM 1900 C CA . ILE A 1 231 ? -16.173 3.508 -3.499 1.00 70.69 231 ILE A CA 1
ATOM 1901 C C . ILE A 1 231 ? -16.789 3.240 -4.878 1.00 70.69 231 ILE A C 1
ATOM 1903 O O . ILE A 1 231 ? -17.608 4.016 -5.348 1.00 70.69 231 ILE A O 1
ATOM 1907 N N . ALA A 1 232 ? -16.487 2.090 -5.489 1.00 68.69 232 ALA A N 1
ATOM 1908 C CA . ALA A 1 232 ? -16.944 1.745 -6.840 1.00 68.69 232 ALA A CA 1
ATOM 1909 C C . ALA A 1 232 ? -18.473 1.609 -6.989 1.00 68.69 232 ALA A C 1
ATOM 1911 O O . ALA A 1 232 ? -18.990 1.608 -8.103 1.00 68.69 232 ALA A O 1
ATOM 1912 N N . HIS A 1 233 ? -19.198 1.430 -5.882 1.00 68.38 233 HIS A N 1
ATOM 1913 C CA . HIS A 1 233 ? -20.662 1.352 -5.855 1.00 68.38 233 HIS A CA 1
ATOM 1914 C C . HIS A 1 233 ? -21.321 2.610 -5.272 1.00 68.38 233 HIS A C 1
ATOM 1916 O O . HIS A 1 233 ? -22.468 2.532 -4.829 1.00 68.38 233 HIS A O 1
ATOM 1922 N N . ASP A 1 234 ? -20.592 3.724 -5.219 1.00 60.56 234 ASP A N 1
ATOM 1923 C CA . ASP A 1 234 ? -21.026 5.023 -4.703 1.00 60.56 234 ASP A CA 1
ATOM 1924 C C . ASP A 1 234 ? -21.588 5.007 -3.264 1.00 60.56 234 ASP A C 1
ATOM 1926 O O . ASP A 1 234 ? -22.382 5.856 -2.865 1.00 60.56 234 ASP A O 1
ATOM 1930 N N . ARG A 1 235 ? -21.179 4.037 -2.434 1.00 57.62 235 ARG A N 1
ATOM 1931 C CA . ARG A 1 235 ? -21.677 3.871 -1.053 1.00 57.62 235 ARG A CA 1
ATOM 1932 C C . ARG A 1 235 ? -20.944 4.731 -0.022 1.00 57.62 235 ARG A C 1
ATOM 1934 O O . ARG A 1 235 ? -21.441 4.858 1.089 1.00 57.62 235 ARG A O 1
ATOM 1941 N N . VAL A 1 236 ? -19.772 5.272 -0.367 1.00 55.62 236 VAL A N 1
ATOM 1942 C CA . VAL A 1 236 ? -18.896 6.079 0.522 1.00 55.62 236 VAL A CA 1
ATOM 1943 C C . VAL A 1 236 ? -18.850 7.557 0.098 1.00 55.62 236 VAL A C 1
ATOM 1945 O O . VAL A 1 236 ? -18.227 8.378 0.753 1.00 55.62 236 VAL A O 1
ATOM 1948 N N . VAL A 1 237 ? -19.560 7.928 -0.973 1.00 48.97 237 VAL A N 1
ATOM 1949 C CA . VAL A 1 237 ? -19.436 9.240 -1.644 1.00 48.97 237 VAL A CA 1
ATOM 1950 C C . VAL A 1 237 ? -20.036 10.392 -0.835 1.00 48.97 237 VAL A C 1
ATOM 1952 O O . VAL A 1 237 ? -19.698 11.548 -1.066 1.00 48.97 237 VAL A O 1
ATOM 1955 N N . PHE A 1 238 ? -20.913 10.118 0.133 1.00 46.59 238 PHE A N 1
ATOM 1956 C CA . PHE A 1 238 ? -21.576 11.185 0.875 1.00 46.59 238 PHE A CA 1
ATOM 1957 C C . PHE A 1 238 ? -20.880 11.483 2.204 1.00 46.59 238 PHE A C 1
ATOM 1959 O O . PHE A 1 238 ? -21.247 10.940 3.245 1.00 46.59 238 PHE A O 1
ATOM 1966 N N . GLN A 1 239 ? -19.917 12.405 2.170 1.00 51.09 239 GLN A N 1
ATOM 1967 C CA . GLN A 1 239 ? -19.636 13.238 3.335 1.00 51.09 239 GLN A CA 1
ATOM 1968 C C . GLN A 1 239 ? -20.549 14.477 3.263 1.00 51.09 239 GLN A C 1
ATOM 1970 O O . GLN A 1 239 ? -20.485 15.211 2.276 1.00 51.09 239 GLN A O 1
ATOM 1975 N N . PRO A 1 240 ? -21.409 14.739 4.267 1.00 46.12 240 PRO A N 1
ATOM 1976 C CA . PRO A 1 240 ? -22.266 15.929 4.284 1.00 46.12 240 PRO A CA 1
ATOM 1977 C C . PRO A 1 240 ? -21.473 17.242 4.394 1.00 46.12 240 PRO A C 1
ATOM 1979 O O . PRO A 1 240 ? -22.028 18.313 4.159 1.00 46.12 240 PRO A O 1
ATOM 1982 N N . VAL A 1 241 ? -20.188 17.160 4.750 1.00 50.00 241 VAL A N 1
ATOM 1983 C CA . VAL A 1 241 ? -19.263 18.283 4.891 1.00 50.00 241 VAL A CA 1
ATOM 1984 C C . VAL A 1 241 ? -18.046 17.994 4.017 1.00 50.00 241 VAL A C 1
ATOM 1986 O O . VAL A 1 241 ? -17.406 16.960 4.172 1.00 50.00 241 VAL A O 1
ATOM 1989 N N . VAL A 1 242 ? -17.758 18.884 3.069 1.00 52.69 242 VAL A N 1
ATOM 1990 C CA . VAL A 1 242 ? -16.614 18.771 2.155 1.00 52.69 242 VAL A CA 1
ATOM 1991 C C . VAL A 1 242 ? -15.513 19.695 2.665 1.00 52.69 242 VAL A C 1
ATOM 1993 O O . VAL A 1 242 ? -15.773 20.876 2.900 1.00 52.69 242 VAL A O 1
ATOM 1996 N N . ASN A 1 243 ? -14.294 19.177 2.828 1.00 47.56 243 ASN A N 1
ATOM 1997 C CA . ASN A 1 243 ? -13.135 20.018 3.126 1.00 47.56 243 ASN A CA 1
ATOM 1998 C C . ASN A 1 243 ? -12.812 20.888 1.903 1.00 47.56 243 ASN A C 1
ATOM 2000 O O . ASN A 1 243 ? -12.876 20.419 0.768 1.00 47.56 243 ASN A O 1
ATOM 2004 N N . TRP A 1 244 ? -12.515 22.168 2.130 1.00 45.53 244 TRP A N 1
ATOM 2005 C CA . TRP A 1 244 ? -12.106 23.104 1.082 1.00 45.53 244 TRP A CA 1
ATOM 2006 C C . TRP A 1 244 ? -10.572 23.172 1.007 1.00 45.53 244 TRP A C 1
ATOM 2008 O O . TRP A 1 244 ? -9.953 23.321 2.064 1.00 45.53 244 TRP A O 1
ATOM 2018 N N . PRO A 1 245 ? -9.952 23.151 -0.191 1.00 53.41 245 PRO A N 1
ATOM 2019 C CA . PRO A 1 245 ? -10.561 23.067 -1.525 1.00 53.41 245 PRO A CA 1
ATOM 2020 C C . PRO A 1 245 ? -11.133 21.676 -1.842 1.00 53.41 245 PRO A C 1
ATOM 2022 O O . PRO A 1 245 ? -10.738 20.682 -1.246 1.00 53.41 245 PRO A O 1
ATOM 2025 N N . LEU A 1 246 ? -12.092 21.629 -2.774 1.00 52.72 246 LEU A N 1
ATOM 2026 C CA . LEU A 1 246 ? -12.821 20.416 -3.159 1.00 52.72 246 LEU A CA 1
ATOM 2027 C C . LEU A 1 246 ? -11.846 19.283 -3.550 1.00 52.72 246 LEU A C 1
ATOM 2029 O O . LEU A 1 246 ? -11.147 19.408 -4.556 1.00 52.72 246 LEU A O 1
ATOM 2033 N N . ALA A 1 247 ? -11.820 18.187 -2.786 1.00 51.66 247 ALA A N 1
ATOM 2034 C CA . ALA A 1 247 ? -11.084 16.977 -3.166 1.00 51.66 247 ALA A CA 1
ATOM 2035 C C . ALA A 1 247 ? -11.650 16.399 -4.486 1.00 51.66 247 ALA A C 1
ATOM 2037 O O . ALA A 1 247 ? -12.855 16.547 -4.736 1.00 51.66 247 ALA A O 1
ATOM 2038 N N . PRO A 1 248 ? -10.851 15.750 -5.352 1.00 53.31 248 PRO A N 1
ATOM 2039 C CA . PRO A 1 248 ? -11.359 15.133 -6.564 1.00 53.31 248 PRO A CA 1
ATOM 2040 C C . PRO A 1 248 ? -12.190 13.905 -6.212 1.00 53.31 248 PRO A C 1
ATOM 2042 O O . PRO A 1 248 ? -12.003 13.296 -5.165 1.00 53.31 248 PRO A O 1
ATOM 2045 N N . PHE A 1 249 ? -13.113 13.604 -7.124 1.00 54.03 249 PHE A N 1
ATOM 2046 C CA . PHE A 1 249 ? -13.958 12.417 -7.292 1.00 54.03 249 PHE A CA 1
ATOM 2047 C C . PHE A 1 249 ? -14.399 11.618 -6.043 1.00 54.03 249 PHE A C 1
ATOM 2049 O O . PHE A 1 249 ? -15.611 11.520 -5.840 1.00 54.03 249 PHE A O 1
ATOM 2056 N N . PHE A 1 250 ? -13.511 11.076 -5.200 1.00 56.59 250 PHE A N 1
ATOM 2057 C CA . PHE A 1 250 ? -13.876 10.362 -3.970 1.00 56.59 250 PHE A CA 1
ATOM 2058 C C . PHE A 1 250 ? -13.112 10.849 -2.726 1.00 56.59 250 PHE A C 1
ATOM 2060 O O . PHE A 1 250 ? -11.925 10.595 -2.552 1.00 56.59 250 PHE A O 1
ATOM 2067 N N . ASN A 1 251 ? -13.830 11.458 -1.777 1.00 54.97 251 ASN A N 1
ATOM 2068 C CA . ASN A 1 251 ? -13.277 11.843 -0.475 1.00 54.97 251 ASN A CA 1
ATOM 2069 C C . ASN A 1 251 ? -13.138 10.610 0.444 1.00 54.97 251 ASN A C 1
ATOM 2071 O O . ASN A 1 251 ? -14.045 10.271 1.211 1.00 54.97 251 ASN A O 1
ATOM 2075 N N . ILE A 1 252 ? -12.017 9.894 0.324 1.00 57.06 252 ILE A N 1
ATOM 2076 C CA . ILE A 1 252 ? -11.663 8.786 1.219 1.00 57.06 252 ILE A CA 1
ATOM 2077 C C . ILE A 1 252 ? -11.120 9.389 2.520 1.00 57.06 252 ILE A C 1
ATOM 2079 O O . ILE A 1 252 ? -10.021 9.940 2.538 1.00 57.06 252 ILE A O 1
ATOM 2083 N N . SER A 1 253 ? -11.871 9.278 3.621 1.00 53.97 253 SER A N 1
ATOM 2084 C CA . SER A 1 253 ? -11.399 9.745 4.930 1.00 53.97 253 SER A CA 1
ATOM 2085 C C . SER A 1 253 ? -10.149 8.980 5.372 1.00 53.97 253 SER A C 1
ATOM 2087 O O . SER A 1 253 ? -10.023 7.771 5.155 1.00 53.97 253 SER A O 1
ATOM 2089 N N . GLU A 1 254 ? -9.232 9.676 6.048 1.00 48.69 254 GLU A N 1
ATOM 2090 C CA . GLU A 1 254 ? -7.978 9.105 6.559 1.00 48.69 254 GLU A CA 1
ATOM 2091 C C . GLU A 1 254 ? -8.167 7.875 7.452 1.00 48.69 254 GLU A C 1
ATOM 2093 O O . GLU A 1 254 ? -7.314 6.992 7.452 1.00 48.69 254 GLU A O 1
ATOM 2098 N N . SER A 1 255 ? -9.317 7.768 8.118 1.00 52.09 255 SER A N 1
ATOM 2099 C CA . SER A 1 255 ? -9.684 6.655 8.997 1.00 52.09 255 SER A CA 1
ATOM 2100 C C . SER A 1 255 ? -9.993 5.332 8.279 1.00 52.09 255 SER A C 1
ATOM 2102 O O . SER A 1 255 ? -10.087 4.285 8.925 1.00 52.09 255 SER A O 1
ATOM 2104 N N . PHE A 1 256 ? -10.193 5.333 6.954 1.00 53.78 256 PHE A N 1
ATOM 2105 C CA . PHE A 1 256 ? -10.865 4.209 6.293 1.00 53.78 256 PHE A CA 1
ATOM 2106 C C . PHE A 1 256 ? -9.923 3.099 5.783 1.00 53.78 256 PHE A C 1
ATOM 2108 O O . PHE A 1 256 ? -10.288 1.921 5.839 1.00 53.78 256 PHE A O 1
ATOM 2115 N N . ILE A 1 257 ? -8.713 3.437 5.314 1.00 62.31 257 ILE A N 1
ATOM 2116 C CA . ILE A 1 257 ? -7.637 2.485 4.963 1.00 62.31 257 ILE A CA 1
ATOM 2117 C C . ILE A 1 257 ? -6.267 3.165 5.121 1.00 62.31 257 ILE A C 1
ATOM 2119 O O . ILE A 1 257 ? -6.035 4.230 4.549 1.00 62.31 257 ILE A O 1
ATOM 2123 N N . ASP A 1 258 ? -5.305 2.481 5.745 1.00 75.69 258 ASP A N 1
ATOM 2124 C CA . ASP A 1 258 ? -3.883 2.820 5.597 1.00 75.69 258 ASP A CA 1
ATOM 2125 C C . ASP A 1 258 ? -3.359 2.415 4.214 1.00 75.69 258 ASP A C 1
ATOM 2127 O O . ASP A 1 258 ? -2.877 1.297 4.000 1.00 75.69 258 ASP A O 1
ATOM 2131 N N . VAL A 1 259 ? -3.475 3.337 3.257 1.00 80.25 259 VAL A N 1
ATOM 2132 C CA . VAL A 1 259 ? -2.945 3.186 1.889 1.00 80.25 259 VAL A CA 1
ATOM 2133 C C . VAL A 1 259 ? -1.455 2.834 1.905 1.00 80.25 259 VAL A C 1
ATOM 2135 O O . VAL A 1 259 ? -1.022 2.002 1.112 1.00 80.25 259 VAL A O 1
ATOM 2138 N N . ASP A 1 260 ? -0.692 3.359 2.867 1.00 82.75 260 ASP A N 1
ATOM 2139 C CA . ASP A 1 260 ? 0.733 3.061 3.021 1.00 82.75 260 ASP A CA 1
ATOM 2140 C C . ASP A 1 260 ? 1.003 1.570 3.288 1.00 82.75 260 ASP A C 1
ATOM 2142 O O . ASP A 1 260 ? 1.887 0.992 2.655 1.00 82.75 260 ASP A O 1
ATOM 2146 N N . ILE A 1 261 ? 0.198 0.909 4.137 1.00 84.69 261 ILE A N 1
ATOM 2147 C CA . ILE A 1 261 ? 0.310 -0.544 4.377 1.00 84.69 261 ILE A CA 1
ATOM 2148 C C . ILE A 1 261 ? 0.029 -1.308 3.081 1.00 84.69 261 ILE A C 1
ATOM 2150 O O . ILE A 1 261 ? 0.761 -2.235 2.724 1.00 84.69 261 ILE A O 1
ATOM 2154 N N . LEU A 1 262 ? -1.011 -0.909 2.343 1.00 89.25 262 LEU A N 1
ATOM 2155 C CA . LEU A 1 262 ? -1.367 -1.567 1.089 1.00 89.25 262 LEU A CA 1
ATOM 2156 C C . LEU A 1 262 ? -0.286 -1.370 0.016 1.00 89.25 262 LEU A C 1
ATOM 2158 O O . LEU A 1 262 ? 0.006 -2.298 -0.743 1.00 89.25 262 LEU A O 1
ATOM 2162 N N . ARG A 1 263 ? 0.349 -0.196 -0.021 1.00 90.69 263 ARG A N 1
ATOM 2163 C CA . ARG A 1 263 ? 1.469 0.109 -0.912 1.00 90.69 263 ARG A CA 1
ATOM 2164 C C . ARG A 1 263 ? 2.696 -0.739 -0.580 1.00 90.69 263 ARG A C 1
ATOM 2166 O O . ARG A 1 263 ? 3.243 -1.356 -1.492 1.00 90.69 263 ARG A O 1
ATOM 2173 N N . CYS A 1 264 ? 3.094 -0.838 0.691 1.00 91.31 264 CYS A N 1
ATOM 2174 C CA . CYS A 1 264 ? 4.212 -1.692 1.116 1.00 91.31 264 CYS A CA 1
ATOM 2175 C C . CYS A 1 264 ? 3.965 -3.170 0.777 1.00 91.31 264 CYS A C 1
ATOM 2177 O O . CYS A 1 264 ? 4.847 -3.837 0.238 1.00 91.31 264 CYS A O 1
ATOM 2179 N N . LEU A 1 265 ? 2.746 -3.673 0.999 1.00 92.75 265 LEU A N 1
ATOM 2180 C CA . LEU A 1 265 ? 2.358 -5.019 0.567 1.00 92.75 265 LEU A CA 1
ATOM 2181 C C . LEU A 1 265 ? 2.471 -5.185 -0.956 1.00 92.75 265 LEU A C 1
ATOM 2183 O O . LEU A 1 265 ? 2.984 -6.186 -1.449 1.00 92.75 265 LEU A O 1
ATOM 2187 N N . THR A 1 266 ? 2.022 -4.189 -1.716 1.00 94.75 266 THR A N 1
ATOM 2188 C CA . THR A 1 266 ? 2.071 -4.220 -3.182 1.00 94.75 266 THR A CA 1
ATOM 2189 C C . THR A 1 266 ? 3.509 -4.214 -3.697 1.00 94.75 266 THR A C 1
ATOM 2191 O O . THR A 1 266 ? 3.817 -4.994 -4.594 1.00 94.75 266 THR A O 1
ATOM 2194 N N . LYS A 1 267 ? 4.415 -3.435 -3.088 1.00 94.50 267 LYS A N 1
ATOM 2195 C CA . LYS A 1 267 ? 5.859 -3.488 -3.379 1.00 94.50 267 LYS A CA 1
ATOM 2196 C C . LYS A 1 267 ? 6.422 -4.894 -3.207 1.00 94.50 267 LYS A C 1
ATOM 2198 O O . LYS A 1 267 ? 7.107 -5.385 -4.101 1.00 94.50 267 LYS A O 1
ATOM 2203 N N . LYS A 1 268 ? 6.105 -5.557 -2.088 1.00 94.62 268 LYS A N 1
ATOM 2204 C CA . LYS A 1 268 ? 6.540 -6.935 -1.816 1.00 94.62 268 LYS A CA 1
ATOM 2205 C C . LYS A 1 268 ? 6.057 -7.899 -2.903 1.00 94.62 268 LYS A C 1
ATOM 2207 O O . LYS A 1 268 ? 6.846 -8.685 -3.417 1.00 94.62 268 LYS A O 1
ATOM 2212 N N . LEU A 1 269 ? 4.792 -7.793 -3.309 1.00 95.19 269 LEU A N 1
ATOM 2213 C CA . LEU A 1 269 ? 4.218 -8.631 -4.368 1.00 95.19 269 LEU A CA 1
ATOM 2214 C C . LEU A 1 269 ? 4.823 -8.346 -5.752 1.00 95.19 269 LEU A C 1
ATOM 2216 O O . LEU A 1 269 ? 5.088 -9.282 -6.502 1.00 95.19 269 LEU A O 1
ATOM 2220 N N . ILE A 1 270 ? 5.092 -7.079 -6.084 1.00 96.31 270 ILE A N 1
ATOM 2221 C CA . ILE A 1 270 ? 5.825 -6.705 -7.305 1.00 96.31 270 ILE A CA 1
ATOM 2222 C C . ILE A 1 270 ? 7.242 -7.288 -7.267 1.00 96.31 270 ILE A C 1
ATOM 2224 O O . ILE A 1 270 ? 7.701 -7.848 -8.261 1.00 96.31 270 ILE A O 1
ATOM 2228 N N . GLY A 1 271 ? 7.921 -7.182 -6.122 1.00 95.56 271 GLY A N 1
ATOM 2229 C CA . GLY A 1 271 ? 9.256 -7.736 -5.916 1.00 95.56 271 GLY A CA 1
ATOM 2230 C C . GLY A 1 271 ? 9.283 -9.238 -6.177 1.00 95.56 271 GLY A C 1
ATOM 2231 O O . GLY A 1 271 ? 10.017 -9.700 -7.051 1.00 95.56 271 GLY A O 1
ATOM 2232 N N . ASN A 1 272 ? 8.389 -9.983 -5.526 1.00 94.56 272 ASN A N 1
ATOM 2233 C CA . ASN A 1 272 ? 8.235 -11.417 -5.751 1.00 94.56 272 ASN A CA 1
ATOM 2234 C C . ASN A 1 272 ? 7.925 -11.750 -7.216 1.00 94.56 272 ASN A C 1
ATOM 2236 O O . ASN A 1 272 ? 8.529 -12.668 -7.774 1.00 94.56 272 ASN A O 1
ATOM 2240 N N . PHE A 1 273 ? 7.038 -10.980 -7.861 1.00 94.56 273 PHE A N 1
ATOM 2241 C CA . PHE A 1 273 ? 6.738 -11.161 -9.278 1.00 94.56 273 PHE A CA 1
ATOM 2242 C C . PHE A 1 273 ? 8.002 -11.047 -10.130 1.00 94.56 273 PHE A C 1
ATOM 2244 O O . PHE A 1 273 ? 8.207 -11.902 -10.979 1.00 94.56 273 PHE A O 1
ATOM 2251 N N . PHE A 1 274 ? 8.879 -10.071 -9.895 1.00 95.50 274 PHE A N 1
ATOM 2252 C CA . PHE A 1 274 ? 10.151 -9.957 -10.618 1.00 95.50 274 PHE A CA 1
ATOM 2253 C C . PHE A 1 274 ? 11.249 -10.910 -10.116 1.00 95.50 274 PHE A C 1
ATOM 2255 O O . PHE A 1 274 ? 12.253 -11.087 -10.799 1.00 95.50 274 PHE A O 1
ATOM 2262 N N . GLY A 1 275 ? 11.048 -11.577 -8.978 1.00 94.25 275 GLY A N 1
ATOM 2263 C CA . GLY A 1 275 ? 12.049 -12.429 -8.331 1.00 94.25 275 GLY A CA 1
ATOM 2264 C C . GLY A 1 275 ? 13.084 -11.658 -7.507 1.00 94.25 275 GLY A C 1
ATOM 2265 O O . GLY A 1 275 ? 14.128 -12.212 -7.180 1.00 94.25 275 GLY A O 1
ATOM 2266 N N . ILE A 1 276 ? 12.809 -10.396 -7.173 1.00 95.50 276 ILE A N 1
ATOM 2267 C CA . ILE A 1 276 ? 13.694 -9.520 -6.397 1.00 95.50 276 ILE A CA 1
ATOM 2268 C C . ILE A 1 276 ? 13.203 -9.403 -4.949 1.00 95.50 276 ILE A C 1
ATOM 2270 O O . ILE A 1 276 ? 12.006 -9.475 -4.680 1.00 95.50 276 ILE A O 1
ATOM 2274 N N . ASN A 1 277 ? 14.122 -9.171 -4.014 1.00 92.81 277 ASN A N 1
ATOM 2275 C CA . ASN A 1 277 ? 13.840 -9.102 -2.573 1.00 92.81 277 ASN A CA 1
ATOM 2276 C C . ASN A 1 277 ? 14.163 -7.728 -1.952 1.00 92.81 277 ASN A C 1
ATOM 2278 O O . ASN A 1 277 ? 14.233 -7.598 -0.730 1.00 92.81 277 ASN A O 1
ATOM 2282 N N . ILE A 1 278 ? 14.342 -6.692 -2.782 1.00 91.06 278 ILE A N 1
ATOM 2283 C CA . ILE A 1 278 ? 14.718 -5.334 -2.344 1.00 91.06 278 ILE A CA 1
ATOM 2284 C C . ILE A 1 278 ? 13.729 -4.726 -1.335 1.00 91.06 278 ILE A C 1
ATOM 2286 O O . ILE A 1 278 ? 14.117 -3.891 -0.521 1.00 91.06 278 ILE A O 1
ATOM 2290 N N . TRP A 1 279 ? 12.472 -5.180 -1.360 1.00 92.12 279 TRP A N 1
ATOM 2291 C CA . TRP A 1 279 ? 11.378 -4.685 -0.521 1.00 92.12 279 TRP A CA 1
ATOM 2292 C C . TRP A 1 279 ? 11.080 -5.560 0.697 1.00 92.12 279 TRP A C 1
ATOM 2294 O O . TRP A 1 279 ? 10.197 -5.225 1.480 1.00 92.12 279 TRP A O 1
ATOM 2304 N N . ASP A 1 280 ? 11.789 -6.675 0.879 1.00 91.00 280 ASP A N 1
ATOM 2305 C CA . ASP A 1 280 ? 11.443 -7.675 1.894 1.00 91.00 280 ASP A CA 1
ATOM 2306 C C . ASP A 1 280 ? 11.629 -7.140 3.310 1.00 91.00 280 ASP A C 1
ATOM 2308 O O . ASP A 1 280 ? 10.749 -7.293 4.154 1.00 91.00 280 ASP A O 1
ATOM 2312 N N . ASN A 1 281 ? 12.759 -6.478 3.559 1.00 87.94 281 ASN A N 1
ATOM 2313 C CA . ASN A 1 281 ? 13.056 -5.910 4.871 1.00 87.94 281 ASN A CA 1
ATOM 2314 C C . ASN A 1 281 ? 12.111 -4.747 5.197 1.00 87.94 281 ASN A C 1
ATOM 2316 O O . ASN A 1 281 ? 11.542 -4.733 6.284 1.00 87.94 281 ASN A O 1
ATOM 2320 N N . GLU A 1 282 ? 11.884 -3.836 4.238 1.00 87.00 282 GLU A N 1
ATOM 2321 C CA . GLU A 1 282 ? 10.925 -2.730 4.398 1.00 87.00 282 GLU A CA 1
ATOM 2322 C C . GLU A 1 282 ? 9.530 -3.277 4.716 1.00 87.00 282 GLU A C 1
ATOM 2324 O O . GLU A 1 282 ? 8.904 -2.837 5.676 1.00 87.00 282 GLU A O 1
ATOM 2329 N N . TYR A 1 283 ? 9.059 -4.276 3.962 1.00 89.25 283 TYR A N 1
ATOM 2330 C CA . TYR A 1 283 ? 7.759 -4.892 4.207 1.00 89.25 283 TYR A CA 1
ATOM 2331 C C . TYR A 1 283 ? 7.682 -5.546 5.586 1.00 89.25 283 TYR A C 1
ATOM 2333 O O . TYR A 1 283 ? 6.710 -5.316 6.297 1.00 89.25 283 TYR A O 1
ATOM 2341 N N . ASN A 1 284 ? 8.683 -6.335 5.985 1.00 84.38 284 ASN A N 1
ATOM 2342 C CA . ASN A 1 284 ? 8.660 -7.039 7.267 1.00 84.38 284 ASN A CA 1
ATOM 2343 C C . ASN A 1 284 ? 8.647 -6.064 8.452 1.00 84.38 284 ASN A C 1
ATOM 2345 O O . ASN A 1 284 ? 7.828 -6.217 9.357 1.00 84.38 284 ASN A O 1
ATOM 2349 N N . GLU A 1 285 ? 9.505 -5.042 8.434 1.00 81.69 285 GLU A N 1
ATOM 2350 C CA . GLU A 1 285 ? 9.535 -4.004 9.472 1.00 81.69 285 GLU A CA 1
ATOM 2351 C C . GLU A 1 285 ? 8.207 -3.239 9.529 1.00 81.69 285 GLU A C 1
ATOM 2353 O O . GLU A 1 285 ? 7.642 -3.024 10.605 1.00 81.69 285 GLU A O 1
ATOM 2358 N N . PHE A 1 286 ? 7.666 -2.874 8.365 1.00 79.44 286 PHE A N 1
ATOM 2359 C CA . PHE A 1 286 ? 6.423 -2.119 8.273 1.00 79.44 286 PHE A CA 1
ATOM 2360 C C . PHE A 1 286 ? 5.202 -2.947 8.694 1.00 79.44 286 PHE A C 1
ATOM 2362 O O . PHE A 1 286 ? 4.347 -2.459 9.432 1.00 79.44 286 PHE A O 1
ATOM 2369 N N . ALA A 1 287 ? 5.124 -4.210 8.271 1.00 78.38 287 ALA A N 1
ATOM 2370 C CA . ALA A 1 287 ? 4.046 -5.124 8.629 1.00 78.38 287 ALA A CA 1
ATOM 2371 C C . ALA A 1 287 ? 4.025 -5.382 10.138 1.00 78.38 287 ALA A C 1
ATOM 2373 O O . ALA A 1 287 ? 2.963 -5.297 10.747 1.00 78.38 287 ALA A O 1
ATOM 2374 N N . ILE A 1 288 ? 5.184 -5.612 10.767 1.00 71.94 288 ILE A N 1
ATOM 2375 C CA . ILE A 1 288 ? 5.268 -5.765 12.227 1.00 71.94 288 ILE A CA 1
ATOM 2376 C C . ILE A 1 288 ? 4.753 -4.506 12.928 1.00 71.94 288 ILE A C 1
ATOM 2378 O O . ILE A 1 288 ? 3.983 -4.601 13.880 1.00 71.94 288 ILE A O 1
ATOM 2382 N N . LYS A 1 289 ? 5.151 -3.325 12.452 1.00 72.31 289 LYS A N 1
ATOM 2383 C CA . LYS A 1 289 ? 4.868 -2.064 13.138 1.00 72.31 289 LYS A CA 1
ATOM 2384 C C . LYS A 1 289 ? 3.437 -1.556 12.957 1.00 72.31 289 LYS A C 1
ATOM 2386 O O . LYS A 1 289 ? 2.887 -0.973 13.884 1.00 72.31 289 LYS A O 1
ATOM 2391 N N . TYR A 1 290 ? 2.837 -1.732 11.784 1.00 75.56 290 TYR A N 1
ATOM 2392 C CA . TYR A 1 290 ? 1.591 -1.037 11.434 1.00 75.56 290 TYR A CA 1
ATOM 2393 C C . TYR A 1 290 ? 0.401 -1.969 11.201 1.00 75.56 290 TYR A C 1
ATOM 2395 O O . TYR A 1 290 ? -0.749 -1.517 11.187 1.00 75.56 290 TYR A O 1
ATOM 2403 N N . LEU A 1 291 ? 0.626 -3.274 11.036 1.00 79.25 291 LEU A N 1
ATOM 2404 C CA . LEU A 1 291 ? -0.469 -4.196 10.788 1.00 79.25 291 LEU A CA 1
ATOM 2405 C C . LEU A 1 291 ? -1.269 -4.452 12.071 1.00 79.25 291 LEU A C 1
ATOM 2407 O O . LEU A 1 291 ? -0.791 -5.020 13.051 1.00 79.25 291 LEU A O 1
ATOM 2411 N N . ARG A 1 292 ? -2.538 -4.041 12.057 1.00 79.44 292 ARG A N 1
ATOM 2412 C CA . ARG A 1 292 ? -3.417 -4.167 13.225 1.00 79.44 292 ARG A CA 1
ATOM 2413 C C . ARG A 1 292 ? -3.895 -5.611 13.419 1.00 79.44 292 ARG A C 1
ATOM 2415 O O . ARG A 1 292 ? -4.282 -6.248 12.432 1.00 79.44 292 ARG A O 1
ATOM 2422 N N . PRO A 1 293 ? -4.053 -6.079 14.675 1.00 83.56 293 PRO A N 1
ATOM 2423 C CA . PRO A 1 293 ? -4.689 -7.356 14.987 1.00 83.56 293 PRO A CA 1
ATOM 2424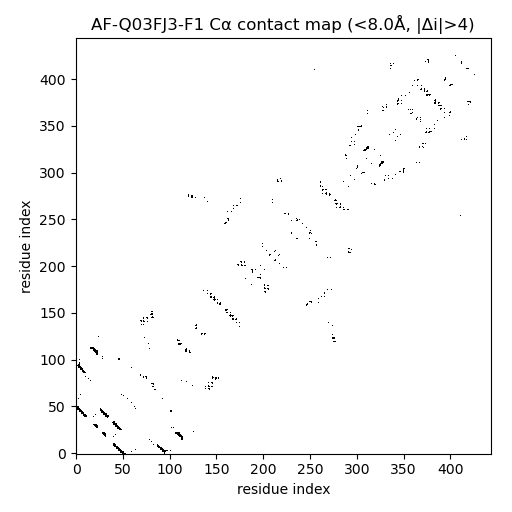 C C . PRO A 1 293 ? -6.003 -7.558 14.229 1.00 83.56 293 PRO A C 1
ATOM 2426 O O . PRO A 1 293 ? -6.809 -6.630 14.098 1.00 83.56 293 PRO A O 1
ATOM 2429 N N . SER A 1 294 ? -6.231 -8.775 13.736 1.00 86.06 294 SER A N 1
ATOM 2430 C CA . SER A 1 294 ? -7.451 -9.117 13.003 1.00 86.06 294 SER A CA 1
ATOM 2431 C C . SER A 1 294 ? -8.696 -9.010 13.892 1.00 86.06 294 SER A C 1
ATOM 2433 O O . SER A 1 294 ? -8.639 -9.189 15.113 1.00 86.06 294 SER A O 1
ATOM 2435 N N . VAL A 1 295 ? -9.872 -8.809 13.286 1.00 86.44 295 VAL A N 1
ATOM 2436 C CA . VAL A 1 295 ? -11.156 -8.833 14.023 1.00 86.44 295 VAL A CA 1
ATOM 2437 C C . VAL A 1 295 ? -11.341 -10.152 14.785 1.00 86.44 295 VAL A C 1
ATOM 2439 O O . VAL A 1 295 ? -11.924 -10.177 15.870 1.00 86.44 295 VAL A O 1
ATOM 2442 N N . LYS A 1 296 ? -10.826 -11.257 14.236 1.00 87.06 296 LYS A N 1
ATOM 2443 C CA . LYS A 1 296 ? -10.831 -12.573 14.876 1.00 87.06 296 LYS A CA 1
ATOM 2444 C C . LYS A 1 296 ? -9.984 -12.574 16.147 1.00 87.06 296 LYS A C 1
ATOM 2446 O O . LYS A 1 296 ? -10.487 -13.026 17.173 1.00 87.06 296 LYS A O 1
ATOM 2451 N N . ASN A 1 297 ? -8.782 -12.001 16.116 1.00 86.75 297 ASN A N 1
ATOM 2452 C CA . ASN A 1 297 ? -7.934 -11.875 17.301 1.00 86.75 297 ASN A CA 1
ATOM 2453 C C . ASN A 1 297 ? -8.574 -10.992 18.374 1.00 86.75 297 ASN A C 1
ATOM 2455 O O . ASN A 1 297 ? -8.560 -11.370 19.540 1.00 86.75 297 ASN A O 1
ATOM 2459 N N . ILE A 1 298 ? -9.210 -9.877 17.998 1.00 88.50 298 ILE A N 1
ATOM 2460 C CA . ILE A 1 298 ? -9.970 -9.046 18.950 1.00 88.50 298 ILE A CA 1
ATOM 2461 C C . ILE A 1 298 ? -11.127 -9.848 19.568 1.00 88.50 298 ILE A C 1
ATOM 2463 O O . ILE A 1 298 ? -11.369 -9.798 20.772 1.00 88.50 298 ILE A O 1
ATOM 2467 N N . CYS A 1 299 ? -11.826 -10.655 18.768 1.00 89.12 299 CYS A N 1
ATOM 2468 C CA . CYS A 1 299 ? -12.886 -11.528 19.270 1.00 89.12 299 CYS A CA 1
ATOM 2469 C C . CYS A 1 299 ? -12.355 -12.655 20.178 1.00 89.12 299 CYS A C 1
ATOM 2471 O O . CYS A 1 299 ? -13.065 -13.087 21.090 1.00 89.12 299 CYS A O 1
ATOM 2473 N N . GLU A 1 300 ? -11.144 -13.162 19.935 1.00 89.69 300 GLU A N 1
ATOM 2474 C CA . GLU A 1 300 ? -10.463 -14.120 20.814 1.00 89.69 300 GLU A CA 1
ATOM 2475 C C . GLU A 1 300 ? -10.015 -13.471 22.123 1.00 89.69 300 GLU A C 1
ATOM 2477 O O . GLU A 1 300 ? -10.242 -14.059 23.181 1.00 89.69 300 GLU A O 1
ATOM 2482 N N . PHE A 1 301 ? -9.486 -12.248 22.062 1.00 90.06 301 PHE A N 1
ATOM 2483 C CA . PHE A 1 301 ? -9.180 -11.426 23.228 1.00 90.06 301 PHE A CA 1
ATOM 2484 C C . PHE A 1 301 ? -10.411 -11.259 24.123 1.00 90.06 301 PHE A C 1
ATOM 2486 O O . PHE A 1 301 ? -10.362 -11.618 25.294 1.00 90.06 301 PHE A O 1
ATOM 2493 N N . ILE A 1 302 ? -11.554 -10.847 23.565 1.00 89.69 302 ILE A N 1
ATOM 2494 C CA . ILE A 1 302 ? -12.801 -10.676 24.332 1.00 89.69 302 ILE A CA 1
ATOM 2495 C C . ILE A 1 302 ? -13.221 -11.975 25.043 1.00 89.69 302 ILE A C 1
ATOM 2497 O O . ILE A 1 302 ? -13.797 -11.939 26.129 1.00 89.69 302 ILE A O 1
ATOM 2501 N N . LYS A 1 303 ? -12.951 -13.144 24.445 1.00 90.44 303 LYS A N 1
ATOM 2502 C CA . LYS A 1 303 ? -13.263 -14.449 25.053 1.00 90.44 303 LYS A CA 1
ATOM 2503 C C . LYS A 1 303 ? -12.242 -14.878 26.107 1.00 90.44 303 LYS A C 1
ATOM 2505 O O . LYS A 1 303 ? -12.604 -15.633 27.006 1.00 90.44 303 LYS A O 1
ATOM 2510 N N . LYS A 1 304 ? -10.975 -14.486 25.956 1.00 89.38 304 LYS A N 1
ATOM 2511 C CA . LYS A 1 304 ? -9.855 -14.893 26.817 1.00 89.38 304 LYS A CA 1
ATOM 2512 C C . LYS A 1 304 ? -8.916 -13.705 27.087 1.00 89.38 304 LYS A C 1
ATOM 2514 O O . LYS A 1 304 ? -7.779 -13.732 26.609 1.00 89.38 304 LYS A O 1
ATOM 2519 N N . PRO A 1 305 ? -9.344 -12.698 27.871 1.00 85.81 305 PRO A N 1
ATOM 2520 C CA . PRO A 1 305 ? -8.571 -11.467 28.048 1.00 85.81 305 PRO A CA 1
ATOM 2521 C C . PRO A 1 305 ? -7.191 -11.717 28.659 1.00 85.81 305 PRO A C 1
ATOM 2523 O O . PRO A 1 305 ? -6.205 -11.158 28.204 1.00 85.81 305 PRO A O 1
ATOM 2526 N N . SER A 1 306 ? -7.096 -12.659 29.604 1.00 83.50 306 SER A N 1
ATOM 2527 C CA . SER A 1 306 ? -5.859 -13.010 30.317 1.00 83.50 306 SER A CA 1
ATOM 2528 C C . SER A 1 306 ? -4.739 -13.577 29.438 1.00 83.50 306 SER A C 1
ATOM 2530 O O . SER A 1 306 ? -3.617 -13.732 29.908 1.00 83.50 306 SER A O 1
ATOM 2532 N N . LYS A 1 307 ? -5.042 -13.967 28.194 1.00 85.25 307 LYS A N 1
ATOM 2533 C CA . LYS A 1 307 ? -4.049 -14.473 27.238 1.00 85.25 307 LYS A CA 1
ATOM 2534 C C . LYS A 1 307 ? -3.304 -13.334 26.533 1.00 85.25 307 LYS A C 1
ATOM 2536 O O . LYS A 1 307 ? -2.248 -13.587 25.961 1.00 85.25 307 LYS A O 1
ATOM 2541 N N . TYR A 1 308 ? -3.868 -12.128 26.545 1.00 84.62 308 TYR A N 1
ATOM 2542 C CA . TYR A 1 308 ? -3.366 -10.991 25.793 1.00 84.62 308 TYR A CA 1
ATOM 2543 C C . TYR A 1 308 ? -2.834 -9.902 26.716 1.00 84.62 308 TYR A C 1
ATOM 2545 O O . TYR A 1 308 ? -3.343 -9.683 27.812 1.00 84.62 308 TYR A O 1
ATOM 2553 N N . GLU A 1 309 ? -1.828 -9.199 26.220 1.00 82.62 309 GLU A N 1
ATOM 2554 C CA . GLU A 1 309 ? -1.297 -7.978 26.808 1.00 82.62 309 GLU A CA 1
ATOM 2555 C C . GLU A 1 309 ? -1.799 -6.783 25.990 1.00 82.62 309 GLU A C 1
ATOM 2557 O O . GLU A 1 309 ? -1.791 -6.831 24.756 1.00 82.62 309 GLU A O 1
ATOM 2562 N N . ILE A 1 310 ? -2.280 -5.739 26.670 1.00 82.06 310 ILE A N 1
ATOM 2563 C CA . ILE A 1 310 ? -2.740 -4.503 26.027 1.00 82.06 310 ILE A CA 1
ATOM 2564 C C . ILE A 1 310 ? -1.689 -3.429 26.257 1.00 82.06 310 ILE A C 1
ATOM 2566 O O . ILE A 1 310 ? -1.383 -3.129 27.410 1.00 82.06 310 ILE A O 1
ATOM 2570 N N . ILE A 1 311 ? -1.164 -2.855 25.179 1.00 77.75 311 ILE A N 1
ATOM 2571 C CA . ILE A 1 311 ? -0.113 -1.831 25.232 1.00 77.75 311 ILE A CA 1
ATOM 2572 C C . ILE A 1 311 ? -0.527 -0.553 24.490 1.00 77.75 311 ILE A C 1
ATOM 2574 O O . ILE A 1 311 ? -1.512 -0.537 23.744 1.00 77.75 311 ILE A O 1
ATOM 2578 N N . SER A 1 312 ? 0.229 0.526 24.685 1.00 72.75 312 SER A N 1
ATOM 2579 C CA . SER A 1 312 ? 0.112 1.747 23.878 1.00 72.75 312 SER A CA 1
ATOM 2580 C C . SER A 1 312 ? 1.011 1.660 22.638 1.00 72.75 312 SER A C 1
ATOM 2582 O O . SER A 1 312 ? 1.966 0.885 22.609 1.00 72.75 312 SER A O 1
ATOM 2584 N N . ILE A 1 313 ? 0.711 2.439 21.591 1.00 65.50 313 ILE A N 1
ATOM 2585 C CA . ILE A 1 313 ? 1.467 2.384 20.326 1.00 65.50 313 ILE A CA 1
ATOM 2586 C C . ILE A 1 313 ? 2.932 2.828 20.483 1.00 65.50 313 ILE A C 1
ATOM 2588 O O . ILE A 1 313 ? 3.802 2.351 19.763 1.00 65.50 313 ILE A O 1
ATOM 2592 N N . ASP A 1 314 ? 3.254 3.662 21.472 1.00 65.12 314 ASP A N 1
ATOM 2593 C CA . ASP A 1 314 ? 4.655 4.036 21.716 1.00 65.12 314 ASP A CA 1
ATOM 2594 C C . ASP A 1 314 ? 5.448 2.943 22.453 1.00 65.12 314 ASP A C 1
ATOM 2596 O O . ASP A 1 314 ? 6.637 3.112 22.692 1.00 65.12 314 ASP A O 1
ATOM 2600 N N . ASP A 1 315 ? 4.807 1.832 22.833 1.00 64.94 315 ASP A N 1
ATOM 2601 C CA . ASP A 1 315 ? 5.462 0.655 23.424 1.00 64.94 315 ASP A CA 1
ATOM 2602 C C . ASP A 1 315 ? 5.695 -0.457 22.377 1.00 64.94 315 ASP A C 1
ATOM 2604 O O . ASP A 1 315 ? 6.040 -1.590 22.718 1.00 64.94 315 ASP A O 1
ATOM 2608 N N . MET A 1 316 ? 5.497 -0.155 21.086 1.00 57.44 316 MET A N 1
ATOM 2609 C CA . MET A 1 316 ? 5.541 -1.128 19.982 1.00 57.44 316 MET A CA 1
ATOM 2610 C C . MET A 1 316 ? 6.925 -1.741 19.730 1.00 57.44 316 MET A C 1
ATOM 2612 O O . MET A 1 316 ? 6.999 -2.790 19.093 1.00 57.44 316 MET A O 1
ATOM 2616 N N . ASP A 1 317 ? 8.002 -1.188 20.299 1.00 56.62 317 ASP A N 1
ATOM 2617 C CA . ASP A 1 317 ? 9.337 -1.812 20.298 1.00 56.62 317 ASP A CA 1
ATOM 2618 C C . ASP A 1 317 ? 9.338 -3.211 20.970 1.00 56.62 317 ASP A C 1
ATOM 2620 O O . ASP A 1 317 ? 10.256 -4.009 20.777 1.00 56.62 317 ASP A O 1
ATOM 2624 N N . ILE A 1 318 ? 8.279 -3.549 21.722 1.00 50.47 318 ILE A N 1
ATOM 2625 C CA . ILE A 1 318 ? 8.074 -4.831 22.421 1.00 50.47 318 ILE A CA 1
ATOM 2626 C C . ILE A 1 318 ? 7.492 -5.931 21.497 1.00 50.47 318 ILE A C 1
ATOM 2628 O O . ILE A 1 318 ? 7.451 -7.108 21.868 1.00 50.47 318 ILE A O 1
ATOM 2632 N N . LEU A 1 319 ? 7.061 -5.600 20.272 1.00 51.47 319 LEU A N 1
ATOM 2633 C CA . LEU A 1 319 ? 6.379 -6.543 19.370 1.00 51.47 319 LEU A CA 1
ATOM 2634 C C . LEU A 1 319 ? 7.241 -7.701 18.856 1.00 51.47 319 LEU A C 1
ATOM 2636 O O . LEU A 1 319 ? 6.683 -8.697 18.392 1.00 51.47 319 LEU A O 1
ATOM 2640 N N . ASN A 1 320 ? 8.568 -7.614 18.967 1.00 48.50 320 ASN A N 1
ATOM 2641 C CA . ASN A 1 320 ? 9.472 -8.589 18.355 1.00 48.50 320 ASN A CA 1
ATOM 2642 C C . ASN A 1 320 ? 9.329 -10.033 18.883 1.00 48.50 320 ASN A C 1
ATOM 2644 O O . ASN A 1 320 ? 9.888 -10.939 18.270 1.00 48.50 320 ASN A O 1
ATOM 2648 N N . GLU A 1 321 ? 8.571 -10.302 19.961 1.00 50.12 321 GLU A N 1
ATOM 2649 C CA . GLU A 1 321 ? 8.549 -11.650 20.565 1.00 50.12 321 GLU A CA 1
ATOM 2650 C C . GLU A 1 321 ? 7.181 -12.196 21.038 1.00 50.12 321 GLU A C 1
ATOM 2652 O O . GLU A 1 321 ? 7.076 -13.391 21.335 1.00 50.12 321 GLU A O 1
ATOM 2657 N N . LYS A 1 322 ? 6.097 -11.402 21.095 1.00 56.84 322 LYS A N 1
ATOM 2658 C CA . LYS A 1 322 ? 4.829 -11.839 21.730 1.00 56.84 322 LYS A CA 1
ATOM 2659 C C . LYS A 1 322 ? 3.650 -11.960 20.753 1.00 56.84 322 LYS A C 1
ATOM 2661 O O . LYS A 1 322 ? 3.070 -10.976 20.317 1.00 56.84 322 LYS A O 1
ATOM 2666 N N . LYS A 1 323 ? 3.177 -13.195 20.525 1.00 60.69 323 LYS A N 1
ATOM 2667 C CA . LYS A 1 323 ? 2.004 -13.533 19.675 1.00 60.69 323 LYS A CA 1
ATOM 2668 C C . LYS A 1 323 ? 0.641 -12.983 20.145 1.00 60.69 323 LYS A C 1
ATOM 2670 O O . LYS A 1 323 ? -0.355 -13.169 19.447 1.00 60.69 323 LYS A O 1
ATOM 2675 N N . HIS A 1 324 ? 0.549 -12.388 21.334 1.00 71.75 324 HIS A N 1
ATOM 2676 C CA . HIS A 1 324 ? -0.724 -12.015 21.969 1.00 71.75 324 HIS A CA 1
ATOM 2677 C C . HIS A 1 324 ? -0.700 -10.587 22.515 1.00 71.75 324 HIS A C 1
ATOM 2679 O O . HIS A 1 324 ? -1.039 -10.352 23.669 1.00 71.75 324 HIS A O 1
ATOM 2685 N N . VAL A 1 325 ? -0.299 -9.636 21.678 1.00 76.19 325 VAL A N 1
ATOM 2686 C CA . VAL A 1 325 ? -0.318 -8.209 22.008 1.00 76.19 325 VAL A CA 1
ATOM 2687 C C . VAL A 1 325 ? -1.408 -7.521 21.192 1.00 76.19 325 VAL A C 1
ATOM 2689 O O . VAL A 1 325 ? -1.575 -7.804 20.005 1.00 76.19 325 VAL A O 1
ATOM 2692 N N . ILE A 1 326 ? -2.179 -6.648 21.836 1.00 84.50 326 ILE A N 1
ATOM 2693 C CA . ILE A 1 326 ? -3.137 -5.746 21.187 1.00 84.50 326 ILE A CA 1
ATOM 2694 C C . ILE A 1 326 ? -2.898 -4.322 21.685 1.00 84.50 326 ILE A C 1
ATOM 2696 O O . ILE A 1 326 ? -2.408 -4.127 22.794 1.00 84.50 326 ILE A O 1
ATOM 2700 N N . THR A 1 327 ? -3.257 -3.319 20.890 1.00 85.56 327 THR A N 1
ATOM 2701 C CA . THR A 1 327 ? -3.166 -1.913 21.314 1.00 85.56 327 THR A CA 1
ATOM 2702 C C . THR A 1 327 ? -4.541 -1.323 21.587 1.00 85.56 327 THR A C 1
ATOM 2704 O O . THR A 1 327 ? -5.534 -1.763 20.996 1.00 85.56 327 THR A O 1
ATOM 2707 N N . TRP A 1 328 ? -4.611 -0.303 22.443 1.00 87.50 328 TRP A N 1
ATOM 2708 C CA . TRP A 1 328 ? -5.846 0.458 22.679 1.00 87.50 328 TRP A CA 1
ATOM 2709 C C . TRP A 1 328 ? -6.440 1.008 21.376 1.00 87.50 328 TRP A C 1
ATOM 2711 O O . TRP A 1 328 ? -7.626 0.822 21.103 1.00 87.50 328 TRP A O 1
ATOM 2721 N N . GLU A 1 329 ? -5.592 1.576 20.520 1.00 85.56 329 GLU A N 1
ATOM 2722 C CA . GLU A 1 329 ? -5.977 2.063 19.195 1.00 85.56 329 GLU A CA 1
ATOM 2723 C C . GLU A 1 329 ? -6.548 0.943 18.311 1.00 85.56 329 GLU A C 1
ATOM 2725 O O . GLU A 1 329 ? -7.601 1.105 17.692 1.00 85.56 329 GLU A O 1
ATOM 2730 N N . SER A 1 330 ? -5.915 -0.238 18.297 1.00 84.81 330 SER A N 1
ATOM 2731 C CA . SER A 1 330 ? -6.422 -1.370 17.516 1.00 84.81 330 SER A CA 1
ATOM 2732 C C . SER A 1 330 ? -7.803 -1.821 17.990 1.00 84.81 330 SER A C 1
ATOM 2734 O O . SER A 1 330 ? -8.646 -2.173 17.170 1.00 84.81 330 SER A O 1
ATOM 2736 N N . VAL A 1 331 ? -8.078 -1.773 19.295 1.00 89.38 331 VAL A N 1
ATOM 2737 C CA . VAL A 1 331 ? -9.401 -2.101 19.837 1.00 89.38 331 VAL A CA 1
ATOM 2738 C C . VAL A 1 331 ? -10.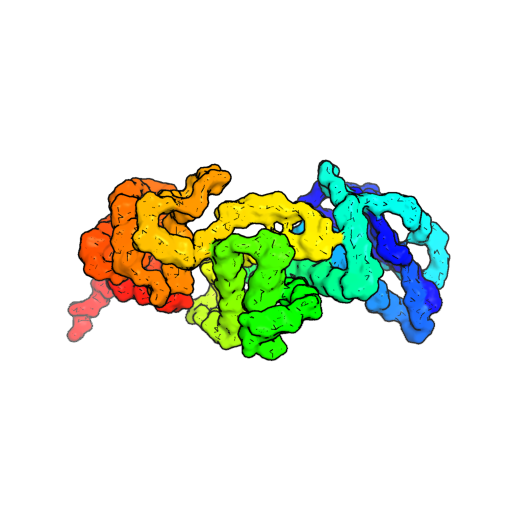439 -1.080 19.379 1.00 89.38 331 VAL A C 1
ATOM 2740 O O . VAL A 1 331 ? -11.499 -1.478 18.888 1.00 89.38 331 VAL A O 1
ATOM 2743 N N . TYR A 1 332 ? -10.116 0.209 19.495 1.00 89.94 332 TYR A N 1
ATOM 2744 C CA . TYR A 1 332 ? -10.972 1.310 19.062 1.00 89.94 332 TYR A CA 1
ATOM 2745 C C . TYR A 1 332 ? -11.321 1.198 17.571 1.00 89.94 332 TYR A C 1
ATOM 2747 O O . TYR A 1 332 ? -12.487 0.996 17.223 1.00 89.94 332 TYR A O 1
ATOM 2755 N N . ILE A 1 333 ? -10.315 1.180 16.692 1.00 84.75 333 ILE A N 1
ATOM 2756 C CA . ILE A 1 333 ? -10.508 1.119 15.235 1.00 84.75 333 ILE A CA 1
ATOM 2757 C C . ILE A 1 333 ? -11.286 -0.141 14.830 1.00 84.75 333 ILE A C 1
ATOM 2759 O O . ILE A 1 333 ? -12.191 -0.092 13.992 1.00 84.75 333 ILE A O 1
ATOM 2763 N N . ARG A 1 334 ? -10.985 -1.302 15.431 1.00 86.88 334 ARG A N 1
ATOM 2764 C CA . ARG A 1 334 ? -11.679 -2.552 15.081 1.00 86.88 334 ARG A CA 1
ATOM 2765 C C . ARG A 1 334 ? -13.133 -2.558 15.527 1.00 86.88 334 ARG A C 1
ATOM 2767 O O . ARG A 1 334 ? -13.954 -3.147 14.814 1.00 86.88 334 ARG A O 1
ATOM 2774 N N . TYR A 1 335 ? -13.455 -1.908 16.646 1.00 89.88 335 TYR A N 1
ATOM 2775 C CA . TYR A 1 335 ? -14.836 -1.681 17.056 1.00 89.88 335 TYR A CA 1
ATOM 2776 C C . TYR A 1 335 ? -15.576 -0.817 16.033 1.00 89.88 335 TYR A C 1
ATOM 2778 O O . TYR A 1 335 ? -16.610 -1.264 15.537 1.00 89.88 335 TYR A O 1
ATOM 2786 N N . LEU A 1 336 ? -15.014 0.329 15.634 1.00 85.56 336 LEU A N 1
ATOM 2787 C CA . LEU A 1 336 ? -15.618 1.218 14.632 1.00 85.56 336 LEU A CA 1
ATOM 2788 C C . LEU A 1 336 ? -15.861 0.524 13.291 1.00 85.56 336 LEU A C 1
ATOM 2790 O O . LEU A 1 336 ? -16.932 0.620 12.705 1.00 85.56 336 LEU A O 1
ATOM 2794 N N . GLN A 1 337 ? -14.903 -0.264 12.814 1.00 80.94 337 GLN A N 1
ATOM 2795 C CA . GLN A 1 337 ? -15.061 -0.987 11.552 1.00 80.94 337 GLN A CA 1
ATOM 2796 C C . GLN A 1 337 ? -16.077 -2.143 11.638 1.00 80.94 337 GLN A C 1
ATOM 2798 O O . GLN A 1 337 ? -16.555 -2.630 10.608 1.00 80.94 337 GLN A O 1
ATOM 2803 N N . ASN A 1 338 ? -16.382 -2.651 12.841 1.00 85.38 338 ASN A N 1
ATOM 2804 C CA . ASN A 1 338 ? -17.203 -3.852 13.034 1.00 85.38 338 ASN A CA 1
ATOM 2805 C C . ASN A 1 338 ? -18.176 -3.778 14.240 1.00 85.38 338 ASN A C 1
ATOM 2807 O O . ASN A 1 338 ? -18.288 -4.769 14.980 1.00 85.38 338 ASN A O 1
ATOM 2811 N N . PRO A 1 339 ? -18.978 -2.707 14.405 1.00 83.25 339 PRO A N 1
ATOM 2812 C CA . PRO A 1 339 ? -19.779 -2.481 15.614 1.00 83.25 339 PRO A CA 1
ATOM 2813 C C . PRO A 1 339 ? -20.873 -3.540 15.798 1.00 83.25 339 PRO A C 1
ATOM 2815 O O . PRO A 1 339 ? -21.261 -3.884 16.908 1.00 83.25 339 PRO A O 1
ATOM 2818 N N . LYS A 1 340 ? -21.342 -4.150 14.701 1.00 84.56 340 LYS A N 1
ATOM 2819 C CA . LYS A 1 340 ? -22.326 -5.247 14.743 1.00 84.56 340 LYS A CA 1
ATOM 2820 C C . LYS A 1 340 ? -21.734 -6.584 15.203 1.00 84.56 340 LYS A C 1
ATOM 2822 O O . LYS A 1 340 ? -22.472 -7.441 15.686 1.00 84.56 340 LYS A O 1
ATOM 2827 N N . LYS A 1 341 ? -20.428 -6.805 15.009 1.00 86.88 341 LYS A N 1
ATOM 2828 C CA . LYS A 1 341 ? -19.754 -8.061 15.390 1.00 86.88 341 LYS A CA 1
ATOM 2829 C C . LYS A 1 341 ? -19.205 -7.996 16.811 1.00 86.88 341 LYS A C 1
ATOM 2831 O O . LYS A 1 341 ? -19.272 -8.991 17.532 1.00 86.88 341 LYS A O 1
ATOM 2836 N N . ILE A 1 342 ? -18.668 -6.843 17.201 1.00 89.31 342 ILE A N 1
ATOM 2837 C CA . ILE A 1 342 ? -18.065 -6.628 18.514 1.00 89.31 342 ILE A CA 1
ATOM 2838 C C . ILE A 1 342 ? -19.132 -6.047 19.441 1.00 89.31 342 ILE A C 1
ATOM 2840 O O . ILE A 1 342 ? -19.509 -4.889 19.328 1.00 89.31 342 ILE A O 1
ATOM 2844 N N . LYS A 1 343 ? -19.646 -6.872 20.360 1.00 91.25 343 LYS A N 1
ATOM 2845 C CA . LYS A 1 343 ? -20.652 -6.427 21.336 1.00 91.25 343 LYS A CA 1
ATOM 2846 C C . LYS A 1 343 ? -19.995 -5.581 22.424 1.00 91.25 343 LYS A C 1
ATOM 2848 O O . LYS A 1 343 ? -19.136 -6.105 23.137 1.00 91.25 343 LYS A O 1
ATOM 2853 N N . ILE A 1 344 ? -20.457 -4.342 22.589 1.00 92.06 344 ILE A N 1
ATOM 2854 C CA . ILE A 1 344 ? -19.854 -3.369 23.508 1.00 92.06 344 ILE A CA 1
ATOM 2855 C C . ILE A 1 344 ? -19.795 -3.866 24.958 1.00 92.06 344 ILE A C 1
ATOM 2857 O O . ILE A 1 344 ? -18.739 -3.795 25.569 1.00 92.06 344 ILE A O 1
ATOM 2861 N N . ASP A 1 345 ? -20.851 -4.511 25.466 1.00 91.81 345 ASP A N 1
ATOM 2862 C CA . ASP A 1 345 ? -20.884 -5.026 26.847 1.00 91.81 345 ASP A CA 1
ATOM 2863 C C . ASP A 1 345 ? -19.811 -6.098 27.105 1.00 91.81 345 ASP A C 1
ATOM 2865 O O . ASP A 1 345 ? -19.193 -6.162 28.171 1.00 91.81 345 ASP A O 1
ATOM 2869 N N . LYS A 1 346 ? -19.557 -6.952 26.103 1.00 92.62 346 LYS A N 1
ATOM 2870 C CA . LYS A 1 346 ? -18.519 -7.988 26.195 1.00 92.62 346 LYS A CA 1
ATOM 2871 C C . LYS A 1 346 ? -17.128 -7.377 26.108 1.00 92.62 346 LYS A C 1
ATOM 2873 O O . LYS A 1 346 ? -16.230 -7.833 26.808 1.00 92.62 346 LYS A O 1
ATOM 2878 N N . LEU A 1 347 ? -16.962 -6.371 25.250 1.00 93.00 347 LEU A N 1
ATOM 2879 C CA . LEU A 1 347 ? -15.713 -5.634 25.125 1.00 93.00 347 LEU A CA 1
ATOM 2880 C C . LEU A 1 347 ? -15.390 -4.887 26.426 1.00 93.00 347 LEU A C 1
ATOM 2882 O O . LEU A 1 347 ? -14.298 -5.054 26.956 1.00 93.00 347 LEU A O 1
ATOM 2886 N N . GLY A 1 348 ? -16.358 -4.157 26.983 1.00 91.25 348 GLY A N 1
ATOM 2887 C CA . GLY A 1 348 ? -16.225 -3.463 28.261 1.00 91.25 348 GLY A CA 1
ATOM 2888 C C . GLY A 1 348 ? -15.839 -4.414 29.388 1.00 91.25 348 GLY A C 1
ATOM 2889 O O . GLY A 1 348 ? -14.867 -4.162 30.091 1.00 91.25 348 GLY A O 1
ATOM 2890 N N . SER A 1 349 ? -16.510 -5.566 29.490 1.00 91.81 349 SER A N 1
ATOM 2891 C CA . SER A 1 349 ? -16.168 -6.601 30.479 1.00 91.81 349 SER A CA 1
ATOM 2892 C C . SER A 1 349 ? -14.727 -7.117 30.336 1.00 91.81 349 SER A C 1
ATOM 2894 O O . SER A 1 349 ? -14.055 -7.344 31.337 1.00 91.81 349 SER A O 1
ATOM 2896 N N . ALA A 1 350 ? -14.246 -7.301 29.101 1.00 91.44 350 ALA A N 1
ATOM 2897 C CA . ALA A 1 350 ? -12.888 -7.770 28.821 1.00 91.44 350 ALA A CA 1
ATOM 2898 C C . ALA A 1 350 ? -11.811 -6.714 29.120 1.00 91.44 350 ALA A C 1
ATOM 2900 O O . ALA A 1 350 ? -10.706 -7.069 29.522 1.00 91.44 350 ALA A O 1
ATOM 2901 N N . LEU A 1 351 ? -12.129 -5.432 28.922 1.00 92.12 351 LEU A N 1
ATOM 2902 C CA . LEU A 1 351 ? -11.205 -4.318 29.144 1.00 92.12 351 LEU A CA 1
ATOM 2903 C C . LEU A 1 351 ? -11.219 -3.800 30.584 1.00 92.12 351 LEU A C 1
ATOM 2905 O O . LEU A 1 351 ? -10.239 -3.185 30.989 1.00 92.12 351 LEU A O 1
ATOM 2909 N N . LYS A 1 352 ? -12.292 -4.038 31.352 1.00 90.62 352 LYS A N 1
ATOM 2910 C CA . LYS A 1 352 ? -12.580 -3.381 32.640 1.00 90.62 352 LYS A CA 1
ATOM 2911 C C . LYS A 1 352 ? -11.370 -3.294 33.568 1.00 90.62 352 LYS A C 1
ATOM 2913 O O . LYS A 1 352 ? -10.997 -2.200 33.974 1.00 90.62 352 LYS A O 1
ATOM 2918 N N . SER A 1 353 ? -10.713 -4.419 33.850 1.00 87.44 353 SER A N 1
ATOM 2919 C CA . SER A 1 353 ? -9.562 -4.455 34.761 1.00 87.44 353 SER A CA 1
ATOM 2920 C C . SER A 1 353 ? -8.362 -3.661 34.246 1.00 87.44 353 SER A C 1
ATOM 2922 O O . SER A 1 353 ? -7.721 -2.958 35.017 1.00 87.44 353 SER A O 1
ATOM 2924 N N . SER A 1 354 ? -8.042 -3.766 32.957 1.00 88.38 354 SER A N 1
ATOM 2925 C CA . SER A 1 354 ? -6.890 -3.068 32.376 1.00 88.38 354 SER A CA 1
ATOM 2926 C C . SER A 1 354 ? -7.175 -1.579 32.192 1.00 88.38 354 SER A C 1
ATOM 2928 O O . SER A 1 354 ? -6.301 -0.752 32.411 1.00 88.38 354 SER A O 1
ATOM 2930 N N . PHE A 1 355 ? -8.411 -1.238 31.831 1.00 90.19 355 PHE A N 1
ATOM 2931 C CA . PHE A 1 355 ? -8.849 0.128 31.582 1.00 90.19 355 PHE A CA 1
ATOM 2932 C C . PHE A 1 355 ? -8.990 0.936 32.876 1.00 90.19 355 PHE A C 1
ATOM 2934 O O . PHE A 1 355 ? -8.585 2.091 32.926 1.00 90.19 355 PHE A O 1
ATOM 2941 N N . PHE A 1 356 ? -9.510 0.333 33.949 1.00 89.94 356 PHE A N 1
ATOM 2942 C CA . PHE A 1 356 ? -9.692 1.031 35.228 1.00 89.94 356 PHE A CA 1
ATOM 2943 C C . PHE A 1 356 ? -8.357 1.348 35.908 1.00 89.94 356 PHE A C 1
ATOM 2945 O O . PHE A 1 356 ? -8.250 2.357 36.603 1.00 89.94 356 PHE A O 1
ATOM 2952 N N . ASN A 1 357 ? -7.352 0.505 35.666 1.00 87.44 357 ASN A N 1
ATOM 2953 C CA . ASN A 1 357 ? -5.996 0.657 36.184 1.00 87.44 357 ASN A CA 1
ATOM 2954 C C . ASN A 1 357 ? -5.078 1.470 35.256 1.00 87.44 357 ASN A C 1
ATOM 2956 O O . ASN A 1 357 ? -3.895 1.610 35.557 1.00 87.44 357 ASN A O 1
ATOM 2960 N N . LEU A 1 358 ? -5.580 1.971 34.123 1.00 87.12 358 LEU A N 1
ATOM 2961 C CA . LEU A 1 358 ? -4.765 2.719 33.172 1.00 87.12 358 LEU A CA 1
ATOM 2962 C C . LEU A 1 358 ? -4.415 4.097 33.750 1.00 87.12 358 LEU A C 1
ATOM 2964 O O . LEU A 1 358 ? -5.295 4.871 34.128 1.00 87.12 358 LEU A O 1
ATOM 2968 N N . GLU A 1 359 ? -3.121 4.407 33.821 1.00 86.81 359 GLU A N 1
ATOM 2969 C CA . GLU A 1 359 ? -2.652 5.682 34.360 1.00 86.81 359 GLU A CA 1
ATOM 2970 C C . GLU A 1 359 ? -2.970 6.845 33.417 1.00 86.81 359 GLU A C 1
ATOM 2972 O O . GLU A 1 359 ? -2.657 6.810 32.222 1.00 86.81 359 GLU A O 1
ATOM 2977 N N . LEU A 1 360 ? -3.549 7.902 33.987 1.00 86.81 360 LEU A N 1
ATOM 2978 C CA . LEU A 1 360 ? -3.913 9.115 33.268 1.00 86.81 360 LEU A CA 1
ATOM 2979 C C . LEU A 1 360 ? -2.702 10.052 33.157 1.00 86.81 360 LEU A C 1
ATOM 2981 O O . LEU A 1 360 ? -2.348 10.758 34.103 1.00 86.81 360 LEU A O 1
ATOM 2985 N N . ASN A 1 361 ? -2.073 10.035 31.985 1.00 86.06 361 ASN A N 1
ATOM 2986 C CA . ASN A 1 361 ? -0.930 10.860 31.601 1.00 86.06 361 ASN A CA 1
ATOM 2987 C C . ASN A 1 361 ? -1.067 11.289 30.126 1.00 86.06 361 ASN A C 1
ATOM 2989 O O . ASN A 1 361 ? -1.952 10.806 29.421 1.00 86.06 361 ASN A O 1
ATOM 2993 N N . SER A 1 362 ? -0.196 12.182 29.650 1.00 83.06 362 SER A N 1
ATOM 2994 C CA . SER A 1 362 ? -0.251 12.696 28.271 1.00 83.06 362 SER A CA 1
ATOM 2995 C C . SER A 1 362 ? -0.116 11.606 27.202 1.00 83.06 362 SER A C 1
ATOM 2997 O O . SER A 1 362 ? -0.764 11.694 26.167 1.00 83.06 362 SER A O 1
ATOM 2999 N N . LYS A 1 363 ? 0.659 10.547 27.469 1.00 84.62 363 LYS A N 1
ATOM 3000 C CA . LYS A 1 363 ? 0.850 9.410 26.553 1.00 84.62 363 LYS A CA 1
ATOM 3001 C C . LYS A 1 363 ? -0.427 8.579 26.374 1.00 84.62 363 LYS A C 1
ATOM 3003 O O . LYS A 1 363 ? -0.731 8.119 25.279 1.00 84.62 363 LYS A O 1
ATOM 3008 N N . ASN A 1 364 ? -1.192 8.387 27.445 1.00 87.44 364 ASN A N 1
ATOM 3009 C CA . ASN A 1 364 ? -2.401 7.563 27.431 1.00 87.44 364 ASN A CA 1
ATOM 3010 C C . ASN A 1 364 ? -3.695 8.368 27.263 1.00 87.44 364 ASN A C 1
ATOM 3012 O O . ASN A 1 364 ? -4.748 7.754 27.113 1.00 87.44 364 ASN A O 1
ATOM 3016 N N . ALA A 1 365 ? -3.643 9.703 27.282 1.00 89.44 365 ALA A N 1
ATOM 3017 C CA . ALA A 1 365 ? -4.817 10.577 27.264 1.00 89.44 365 ALA A CA 1
ATOM 3018 C C . ALA A 1 365 ? -5.801 10.237 26.135 1.00 89.44 365 ALA A C 1
ATOM 3020 O O . ALA A 1 365 ? -6.958 9.918 26.407 1.00 89.44 365 ALA A O 1
ATOM 3021 N N . TYR A 1 366 ? -5.325 10.194 24.888 1.00 89.31 366 TYR A N 1
ATOM 3022 C CA . TYR A 1 366 ? -6.158 9.860 23.729 1.00 89.31 366 TYR A CA 1
ATOM 3023 C C . TYR A 1 366 ? -6.628 8.401 23.721 1.00 89.31 366 TYR A C 1
ATOM 3025 O O . TYR A 1 366 ? -7.752 8.121 23.318 1.00 89.31 366 TYR A O 1
ATOM 3033 N N . ASN A 1 367 ? -5.825 7.459 24.229 1.00 90.31 367 ASN A N 1
ATOM 3034 C CA . ASN A 1 367 ? -6.260 6.066 24.381 1.00 90.31 367 ASN A CA 1
ATOM 3035 C C . ASN A 1 367 ? -7.407 5.952 25.394 1.00 90.31 367 ASN A C 1
ATOM 3037 O O . ASN A 1 367 ? -8.399 5.270 25.138 1.00 90.31 367 ASN A O 1
ATOM 3041 N N . ILE A 1 368 ? -7.294 6.649 26.530 1.00 92.69 368 ILE A N 1
ATOM 3042 C CA . ILE A 1 368 ? -8.351 6.730 27.540 1.00 92.69 368 ILE A CA 1
ATOM 3043 C C . ILE A 1 368 ? -9.588 7.384 26.933 1.00 92.69 368 ILE A C 1
ATOM 3045 O O . ILE A 1 368 ? -10.685 6.856 27.108 1.00 92.69 368 ILE A O 1
ATOM 3049 N N . PHE A 1 369 ? -9.421 8.486 26.203 1.00 93.81 369 PHE A N 1
ATOM 3050 C CA . PHE A 1 369 ? -10.509 9.186 25.534 1.00 93.81 369 PHE A CA 1
ATOM 3051 C C . PHE A 1 369 ? -11.239 8.269 24.545 1.00 93.81 369 PHE A C 1
ATOM 3053 O O . PHE A 1 369 ? -12.399 7.937 24.777 1.00 93.81 369 PHE A O 1
ATOM 3060 N N . ASN A 1 370 ? -10.548 7.755 23.527 1.00 92.19 370 ASN A N 1
ATOM 3061 C CA . ASN A 1 370 ? -11.121 6.914 22.472 1.00 92.19 370 ASN A CA 1
ATOM 3062 C C . ASN A 1 370 ? -11.868 5.694 23.032 1.00 92.19 370 ASN A C 1
ATOM 3064 O O . ASN A 1 370 ? -12.975 5.369 22.594 1.00 92.19 370 ASN A O 1
ATOM 3068 N N . ILE A 1 371 ? -11.299 5.031 24.044 1.00 94.06 371 ILE A N 1
ATOM 3069 C CA . ILE A 1 371 ? -11.941 3.885 24.697 1.00 94.06 371 ILE A CA 1
ATOM 3070 C C . ILE A 1 371 ? -13.139 4.321 25.552 1.00 94.06 371 ILE A C 1
ATOM 3072 O O . ILE A 1 371 ? -14.167 3.642 25.539 1.00 94.06 371 ILE A O 1
ATOM 3076 N N . SER A 1 372 ? -13.053 5.457 26.252 1.00 94.50 372 SER A N 1
ATOM 3077 C CA . SER A 1 372 ? -14.175 5.999 27.033 1.00 94.50 372 SER A CA 1
ATOM 3078 C C . SER A 1 372 ? -15.369 6.308 26.139 1.00 94.50 372 SER A C 1
ATOM 3080 O O . SER A 1 372 ? -16.494 5.940 26.469 1.00 94.50 372 SER A O 1
ATOM 3082 N N . VAL A 1 373 ? -15.124 6.934 24.986 1.00 93.75 373 VAL A N 1
ATOM 3083 C CA . VAL A 1 373 ? -16.173 7.337 24.046 1.00 93.75 373 VAL A CA 1
ATOM 3084 C C . VAL A 1 373 ? -16.929 6.116 23.504 1.00 93.75 373 VAL A C 1
ATOM 3086 O O . VAL A 1 373 ? -18.153 6.159 23.411 1.00 93.75 373 VAL A O 1
ATOM 3089 N N . ILE A 1 374 ? -16.255 4.998 23.206 1.00 93.75 374 ILE A N 1
ATOM 3090 C CA . ILE A 1 374 ? -16.957 3.779 22.760 1.00 93.75 374 ILE A CA 1
ATOM 3091 C C . ILE A 1 374 ? -17.649 3.046 23.918 1.00 93.75 374 ILE A C 1
ATOM 3093 O O . ILE A 1 374 ? -18.772 2.564 23.759 1.00 93.75 374 ILE A O 1
ATOM 3097 N N . LEU A 1 375 ? -17.003 2.942 25.087 1.00 94.69 375 LEU A N 1
ATOM 3098 C CA . LEU A 1 375 ? -17.499 2.150 26.218 1.00 94.69 375 LEU A CA 1
ATOM 3099 C C . LEU A 1 375 ? -18.656 2.822 26.959 1.00 94.69 375 LEU A C 1
ATOM 3101 O O . LEU A 1 375 ? -19.387 2.137 27.675 1.00 94.69 375 LEU A O 1
ATOM 3105 N N . ILE A 1 376 ? -18.878 4.121 26.754 1.00 94.88 376 ILE A N 1
ATOM 3106 C CA . ILE A 1 376 ? -20.002 4.844 27.355 1.00 94.88 376 ILE A CA 1
ATOM 3107 C C . ILE A 1 376 ? -21.362 4.302 26.913 1.00 94.88 376 ILE A C 1
ATOM 3109 O O . ILE A 1 376 ? -22.351 4.440 27.628 1.00 94.88 376 ILE A O 1
ATOM 3113 N N . GLU A 1 377 ? -21.403 3.628 25.764 1.00 93.81 377 GLU A N 1
ATOM 3114 C CA . GLU A 1 377 ? -22.595 2.966 25.235 1.00 93.81 377 GLU A CA 1
ATOM 3115 C C . GLU A 1 377 ? -22.883 1.608 25.905 1.00 93.81 377 GLU A C 1
ATOM 3117 O O . GLU A 1 377 ? -23.919 0.997 25.645 1.00 93.81 377 GLU A O 1
ATOM 3122 N N . SER A 1 378 ? -22.010 1.139 26.804 1.00 93.00 378 SER A N 1
ATOM 3123 C CA . SER A 1 378 ? -22.196 -0.083 27.600 1.00 93.00 378 SER A CA 1
ATOM 3124 C C . SER A 1 378 ? -23.435 -0.018 28.500 1.00 93.00 378 SER A C 1
ATOM 3126 O O . SER A 1 378 ? -23.858 1.052 28.943 1.00 93.00 378 SER A O 1
ATOM 3128 N N . ASN A 1 379 ? -24.015 -1.176 28.814 1.00 93.06 379 ASN A N 1
ATOM 3129 C CA . ASN A 1 379 ? -25.086 -1.317 29.804 1.00 93.06 379 ASN A CA 1
ATOM 3130 C C . ASN A 1 379 ? -24.569 -1.444 31.250 1.00 93.06 379 ASN A C 1
ATOM 3132 O O . ASN A 1 379 ? -25.364 -1.356 32.183 1.00 93.06 379 ASN A O 1
ATOM 3136 N N . ASP A 1 380 ? -23.265 -1.652 31.447 1.00 93.81 380 ASP A N 1
ATOM 3137 C CA . ASP A 1 380 ? -22.636 -1.687 32.775 1.00 93.81 380 ASP A CA 1
ATOM 3138 C C . ASP A 1 380 ? -22.449 -0.256 33.307 1.00 93.81 380 ASP A C 1
ATOM 3140 O O . ASP A 1 380 ? -21.621 0.497 32.790 1.00 93.81 380 ASP A O 1
ATOM 3144 N N . SER A 1 381 ? -23.210 0.110 34.345 1.00 93.00 381 SER A N 1
ATOM 3145 C CA . SER A 1 381 ? -23.180 1.450 34.942 1.00 93.00 381 SER A CA 1
ATOM 3146 C C . SER A 1 381 ? -21.805 1.826 35.484 1.00 93.00 381 SER A C 1
ATOM 3148 O O . SER A 1 381 ? -21.396 2.967 35.333 1.00 93.00 381 SER A O 1
ATOM 3150 N N . GLU A 1 382 ? -21.055 0.870 36.038 1.00 95.06 382 GLU A N 1
ATOM 3151 C CA . GLU A 1 382 ? -19.727 1.138 36.599 1.00 95.06 382 GLU A CA 1
ATOM 3152 C C . GLU A 1 382 ? -18.736 1.547 35.500 1.00 95.06 382 GLU A C 1
ATOM 3154 O O . GLU A 1 382 ? -17.927 2.455 35.682 1.00 95.06 382 GLU A O 1
ATOM 3159 N N . ILE A 1 383 ? -18.824 0.909 34.327 1.00 94.19 383 ILE A N 1
ATOM 3160 C CA . ILE A 1 383 ? -18.014 1.284 33.161 1.00 94.19 383 ILE A CA 1
ATOM 3161 C C . ILE A 1 383 ? -18.427 2.667 32.657 1.00 94.19 383 ILE A C 1
ATOM 3163 O O . ILE A 1 383 ? -17.559 3.490 32.378 1.00 94.19 383 ILE A O 1
ATOM 3167 N N . VAL A 1 384 ? -19.732 2.927 32.546 1.00 94.19 384 VAL A N 1
ATOM 3168 C CA . VAL A 1 384 ? -20.256 4.213 32.060 1.00 94.19 384 VAL A CA 1
ATOM 3169 C C . VAL A 1 384 ? -19.828 5.364 32.967 1.00 94.19 384 VAL A C 1
ATOM 3171 O O . VAL A 1 384 ? -19.345 6.378 32.462 1.00 94.19 384 VAL A O 1
ATOM 3174 N N . ASP A 1 385 ? -19.958 5.202 34.283 1.00 93.81 385 ASP A N 1
ATOM 3175 C CA . ASP A 1 385 ? -19.570 6.216 35.263 1.00 93.81 385 ASP A CA 1
ATOM 3176 C C . ASP A 1 385 ? -18.065 6.486 35.186 1.00 93.81 385 ASP A C 1
ATOM 3178 O O . ASP A 1 385 ? -17.649 7.638 35.057 1.00 93.81 385 ASP A O 1
ATOM 3182 N N . ARG A 1 386 ? -17.246 5.430 35.095 1.00 94.06 386 ARG A N 1
ATOM 3183 C CA . ARG A 1 386 ? -15.798 5.579 34.916 1.00 94.06 386 ARG A CA 1
ATOM 3184 C C . ARG A 1 386 ? -15.422 6.288 33.612 1.00 94.06 386 ARG A C 1
ATOM 3186 O O . ARG A 1 386 ? -14.490 7.087 33.595 1.00 94.06 386 ARG A O 1
ATOM 3193 N N . CYS A 1 387 ? -16.129 6.018 32.514 1.00 94.44 387 CYS A N 1
ATOM 3194 C CA . CYS A 1 387 ? -15.894 6.699 31.237 1.00 94.44 387 CYS A CA 1
ATOM 3195 C C . CYS A 1 387 ? -16.225 8.196 31.328 1.00 94.44 387 CYS A C 1
ATOM 3197 O O . CYS A 1 387 ? -15.489 9.012 30.779 1.00 94.44 387 CYS A O 1
ATOM 3199 N N . ARG A 1 388 ? -17.296 8.568 32.044 1.00 93.06 388 ARG A N 1
ATOM 3200 C CA . ARG A 1 388 ? -17.647 9.978 32.285 1.00 93.06 388 ARG A CA 1
ATOM 3201 C C . ARG A 1 388 ? -16.576 10.688 33.104 1.00 93.06 388 ARG A C 1
ATOM 3203 O O . ARG A 1 388 ? -16.093 11.728 32.668 1.00 93.06 388 ARG A O 1
ATOM 3210 N N . GLU A 1 389 ? -16.159 10.085 34.217 1.00 93.38 389 GLU A N 1
ATOM 3211 C CA . GLU A 1 389 ? -15.074 10.604 35.061 1.00 93.38 389 GLU A CA 1
ATOM 3212 C C . GLU A 1 389 ? -13.785 10.816 34.260 1.00 93.38 389 GLU A C 1
ATOM 3214 O O . GLU A 1 389 ? -13.128 11.845 34.395 1.00 93.38 389 GLU A O 1
ATOM 3219 N N . ASN A 1 390 ? -13.427 9.857 33.401 1.00 93.81 390 ASN A N 1
ATOM 3220 C CA . ASN A 1 390 ? -12.233 9.953 32.569 1.00 93.81 390 ASN A CA 1
ATOM 3221 C C . ASN A 1 390 ? -12.310 11.135 31.594 1.00 93.81 390 ASN A C 1
ATOM 3223 O O . ASN A 1 390 ? -11.363 11.911 31.523 1.00 93.81 390 ASN A O 1
ATOM 3227 N N . ILE A 1 391 ? -13.419 11.294 30.863 1.00 92.50 391 ILE A N 1
ATOM 3228 C CA . ILE A 1 391 ? -13.592 12.405 29.910 1.00 92.50 391 ILE A CA 1
ATOM 3229 C C . ILE A 1 391 ? -13.533 13.753 30.640 1.00 92.50 391 ILE A C 1
ATOM 3231 O O . ILE A 1 391 ? -12.866 14.675 30.175 1.00 92.50 391 ILE A O 1
ATOM 3235 N N . GLU A 1 392 ? -14.187 13.870 31.798 1.00 91.31 392 GLU A N 1
ATOM 3236 C CA . GLU A 1 392 ? -14.145 15.090 32.609 1.00 91.31 392 GLU A CA 1
ATOM 3237 C C . GLU A 1 392 ? -12.732 15.389 33.117 1.00 91.31 392 GLU A C 1
ATOM 3239 O O . GLU A 1 392 ? -12.249 16.505 32.940 1.00 91.31 392 GLU A O 1
ATOM 3244 N N . CYS A 1 393 ? -12.028 14.388 33.649 1.00 92.06 393 CYS A N 1
ATOM 3245 C CA . CYS A 1 393 ? -10.665 14.551 34.147 1.00 92.06 393 CYS A CA 1
ATOM 3246 C C . CYS A 1 393 ? -9.669 14.921 33.036 1.00 92.06 393 CYS A C 1
ATOM 3248 O O . CYS A 1 393 ? -8.749 15.706 33.271 1.00 92.06 393 CYS A O 1
ATOM 3250 N N . LEU A 1 394 ? -9.835 14.374 31.826 1.00 92.75 394 LEU A N 1
ATOM 3251 C CA . LEU A 1 394 ? -8.995 14.714 30.675 1.00 92.75 394 LEU A CA 1
ATOM 3252 C C . LEU A 1 394 ? -9.184 16.174 30.240 1.00 92.75 394 LEU A C 1
ATOM 3254 O O . LEU A 1 394 ? -8.191 16.841 29.957 1.00 92.75 394 LEU A O 1
ATOM 3258 N N . LEU A 1 395 ? -10.424 16.678 30.247 1.00 89.31 395 LEU A N 1
ATOM 3259 C CA . LEU A 1 395 ? -10.727 18.086 29.962 1.00 89.31 395 LEU A CA 1
ATOM 3260 C C . LEU A 1 395 ? -10.192 19.016 31.059 1.00 89.31 395 LEU A C 1
ATOM 3262 O O . LEU A 1 395 ? -9.580 20.034 30.758 1.00 89.31 395 LEU A O 1
ATOM 3266 N N . GLU A 1 396 ? -10.393 18.670 32.336 1.00 90.50 396 GLU A N 1
ATOM 3267 C CA . GLU A 1 396 ? -9.917 19.470 33.478 1.00 90.50 396 GLU A CA 1
ATOM 3268 C C . GLU A 1 396 ? -8.392 19.599 33.522 1.00 90.50 396 GLU A C 1
ATOM 3270 O O . GLU A 1 396 ? -7.867 20.615 33.971 1.00 90.50 396 GLU A O 1
ATOM 3275 N N . LYS A 1 397 ? -7.679 18.564 33.070 1.00 91.19 397 LYS A N 1
ATOM 3276 C CA . LYS A 1 397 ? -6.214 18.555 32.983 1.00 91.19 397 LYS A CA 1
ATOM 3277 C C . LYS A 1 397 ? -5.675 19.098 31.660 1.00 91.19 397 LYS A C 1
ATOM 3279 O O . LYS A 1 397 ? -4.467 19.008 31.455 1.00 91.19 397 LYS A O 1
ATOM 3284 N N . GLU A 1 398 ? -6.542 19.605 30.782 1.00 88.56 398 GLU A N 1
ATOM 3285 C CA . GLU A 1 398 ? -6.178 20.124 29.455 1.00 88.56 398 GLU A CA 1
ATOM 3286 C C . GLU A 1 398 ? -5.381 19.100 28.619 1.00 88.56 398 GLU A C 1
ATOM 3288 O O . GLU A 1 398 ? -4.503 19.450 27.834 1.00 88.56 398 GLU A O 1
ATOM 3293 N N . LEU A 1 399 ? -5.660 17.805 28.813 1.00 88.81 399 LEU A N 1
ATOM 3294 C CA . LEU A 1 399 ? -5.056 16.720 28.030 1.00 88.81 399 LEU A CA 1
ATOM 3295 C C . LEU A 1 399 ? -5.832 16.434 26.741 1.00 88.81 399 LEU A C 1
ATOM 3297 O O . LEU A 1 399 ? -5.281 15.817 25.832 1.00 88.81 399 LEU A O 1
ATOM 3301 N N . ILE A 1 400 ? -7.094 16.860 26.698 1.00 88.12 400 ILE A N 1
ATOM 3302 C CA . ILE A 1 400 ? -7.934 16.954 25.504 1.00 88.12 400 ILE A CA 1
ATOM 3303 C C . ILE A 1 400 ? -8.646 18.310 25.532 1.00 88.12 400 ILE A C 1
ATOM 3305 O O . ILE A 1 400 ? -8.910 18.867 26.603 1.00 88.12 400 ILE A O 1
ATOM 3309 N N . GLU A 1 401 ? -8.981 18.828 24.364 1.00 86.62 401 GLU A N 1
ATOM 3310 C CA . GLU A 1 401 ? -9.721 20.065 24.185 1.00 86.62 401 GLU A CA 1
ATOM 3311 C C . GLU A 1 401 ? -11.222 19.801 24.024 1.00 86.62 401 GLU A C 1
ATOM 3313 O O . GLU A 1 401 ? -11.679 18.706 23.695 1.00 86.62 401 GLU A O 1
ATOM 3318 N N . ASN A 1 402 ? -12.037 20.847 24.196 1.00 83.88 402 ASN A N 1
ATOM 3319 C CA . ASN A 1 402 ? -13.461 20.742 23.872 1.00 83.88 402 ASN A CA 1
ATOM 3320 C C . ASN A 1 402 ? -13.686 20.406 22.389 1.00 83.88 402 ASN A C 1
ATOM 3322 O O . ASN A 1 402 ? -14.726 19.834 22.073 1.00 83.88 402 ASN A O 1
ATOM 3326 N N . ASN A 1 403 ? -12.756 20.774 21.496 1.00 84.12 403 ASN A N 1
ATOM 3327 C CA . ASN A 1 403 ? -12.897 20.509 20.068 1.00 84.12 403 ASN A CA 1
ATOM 3328 C C . ASN A 1 403 ? -12.850 19.006 19.754 1.00 84.12 403 ASN A C 1
ATOM 3330 O O . ASN A 1 403 ? -13.675 18.521 18.979 1.00 84.12 403 ASN A O 1
ATOM 3334 N N . ASP A 1 404 ? -11.988 18.263 20.455 1.00 85.19 404 ASP A N 1
ATOM 3335 C CA . ASP A 1 404 ? -11.822 16.810 20.312 1.00 85.19 404 ASP A CA 1
ATOM 3336 C C . ASP A 1 404 ? -13.140 16.050 20.525 1.00 85.19 404 ASP A C 1
ATOM 3338 O O . ASP A 1 404 ? -13.405 15.027 19.891 1.00 85.19 404 ASP A O 1
ATOM 3342 N N . LEU A 1 405 ? -14.026 16.583 21.380 1.00 87.56 405 LEU A N 1
ATOM 3343 C CA . LEU A 1 405 ? -15.347 16.002 21.619 1.00 87.56 405 LEU A CA 1
ATOM 3344 C C . LEU A 1 405 ? -16.219 15.974 20.355 1.00 87.56 405 LEU A C 1
ATOM 3346 O O . LEU A 1 405 ? -17.049 15.071 20.202 1.00 87.56 405 LEU A O 1
ATOM 3350 N N . TYR A 1 406 ? -16.057 16.965 19.476 1.00 83.94 406 TYR A N 1
ATOM 3351 C CA . TYR A 1 406 ? -16.819 17.100 18.235 1.00 83.94 406 TYR A CA 1
ATOM 3352 C C . TYR A 1 406 ? -16.134 16.401 17.064 1.00 83.94 406 TYR A C 1
ATOM 3354 O O . TYR A 1 406 ? -16.826 15.828 16.223 1.00 83.94 406 TYR A O 1
ATOM 3362 N N . GLU A 1 407 ? -14.801 16.417 17.017 1.00 82.31 407 GLU A N 1
ATOM 3363 C CA . GLU A 1 407 ? -14.018 15.854 15.909 1.00 82.31 407 GLU A CA 1
ATOM 3364 C C . GLU A 1 407 ? -14.207 14.340 15.735 1.00 82.31 407 GLU A C 1
ATOM 3366 O O . GLU A 1 407 ? -14.112 13.832 14.619 1.00 82.31 407 GLU A O 1
ATOM 3371 N N . ILE A 1 408 ? -14.564 13.620 16.803 1.00 83.88 408 ILE A N 1
ATOM 3372 C CA . ILE A 1 408 ? -14.816 12.171 16.758 1.00 83.88 408 ILE A CA 1
ATOM 3373 C C . ILE A 1 408 ? -16.189 11.796 16.161 1.00 83.88 408 ILE A C 1
ATOM 3375 O O . ILE A 1 408 ? -16.392 10.673 15.697 1.00 83.88 408 ILE A O 1
ATOM 3379 N N . ILE A 1 409 ? -17.160 12.720 16.148 1.00 83.75 409 ILE A N 1
ATOM 3380 C CA . ILE A 1 409 ? -18.543 12.438 15.714 1.00 83.75 409 ILE A CA 1
ATOM 3381 C C . ILE A 1 409 ? -18.621 12.029 14.231 1.00 83.75 409 ILE A C 1
ATOM 3383 O O . ILE A 1 409 ? -19.264 11.012 13.944 1.00 83.75 409 ILE A O 1
ATOM 3387 N N . PRO A 1 410 ? -17.963 12.733 13.285 1.00 77.81 410 PRO A N 1
ATOM 3388 C CA . PRO A 1 410 ? -17.925 12.313 11.886 1.00 77.81 410 PRO A CA 1
ATOM 3389 C C . PRO A 1 410 ? -17.423 10.878 11.688 1.00 77.81 410 PRO A C 1
ATOM 3391 O O . PRO A 1 410 ? -17.934 10.165 10.823 1.00 77.81 410 PRO A O 1
ATOM 3394 N N . GLU A 1 411 ? -16.463 10.424 12.501 1.00 76.56 411 GLU A N 1
ATOM 3395 C CA . GLU A 1 411 ? -15.939 9.057 12.431 1.00 76.56 411 GLU A CA 1
ATOM 3396 C C . GLU A 1 411 ? -17.008 8.026 12.835 1.00 76.56 411 GLU A C 1
ATOM 3398 O O . GLU A 1 411 ? -17.178 6.993 12.181 1.00 76.56 411 GLU A O 1
ATOM 3403 N N . PHE A 1 412 ? -17.803 8.323 13.862 1.00 82.62 412 PHE A N 1
ATOM 3404 C CA . PHE A 1 412 ? -18.904 7.454 14.280 1.00 82.62 412 PHE A CA 1
ATOM 3405 C C . PHE A 1 412 ? -20.034 7.397 13.258 1.00 82.62 412 PHE A C 1
ATOM 3407 O O . PHE A 1 412 ? -20.557 6.311 12.989 1.00 82.62 412 PHE A O 1
ATOM 3414 N N . ASP A 1 413 ? -20.384 8.539 12.667 1.00 79.31 413 ASP A N 1
ATOM 3415 C CA . ASP A 1 413 ? -21.397 8.619 11.616 1.00 79.31 413 ASP A CA 1
ATOM 3416 C C . ASP A 1 413 ? -20.980 7.807 10.383 1.00 79.31 413 ASP A C 1
ATOM 3418 O O . ASP A 1 413 ? -21.771 7.000 9.874 1.00 79.31 413 ASP A O 1
ATOM 3422 N N . LEU A 1 414 ? -19.717 7.948 9.962 1.00 73.88 414 LEU A N 1
ATOM 3423 C CA . LEU A 1 414 ? -19.117 7.201 8.855 1.00 73.88 414 LEU A CA 1
ATOM 3424 C C . LEU A 1 414 ? -19.193 5.686 9.077 1.00 73.88 414 LEU A C 1
ATOM 3426 O O . LEU A 1 414 ? -19.515 4.924 8.164 1.00 73.88 414 LEU A O 1
ATOM 3430 N N . HIS A 1 415 ? -18.913 5.244 10.300 1.00 76.94 415 HIS A N 1
ATOM 3431 C CA . HIS A 1 415 ? -18.923 3.832 10.667 1.00 76.94 415 HIS A CA 1
ATOM 3432 C C . HIS A 1 415 ? -20.300 3.307 11.107 1.00 76.94 415 HIS A C 1
ATOM 3434 O O . HIS A 1 415 ? -20.441 2.119 11.424 1.00 76.94 415 HIS A O 1
ATOM 3440 N N . HIS A 1 416 ? -21.329 4.159 11.088 1.00 80.25 416 HIS A N 1
ATOM 3441 C CA . HIS A 1 416 ? -22.682 3.856 11.561 1.00 80.25 416 HIS A CA 1
ATOM 3442 C C . HIS A 1 416 ? -22.694 3.269 12.981 1.00 80.25 416 HIS A C 1
ATOM 3444 O O . HIS A 1 416 ? -23.435 2.324 13.288 1.00 80.25 416 HIS A O 1
ATOM 3450 N N . VAL A 1 417 ? -21.827 3.805 13.836 1.00 85.12 417 VAL A N 1
ATOM 3451 C CA . VAL A 1 417 ? -21.745 3.458 15.253 1.00 85.12 417 VAL A CA 1
ATOM 3452 C C . VAL A 1 417 ? -22.877 4.175 15.980 1.00 85.12 417 VAL A C 1
ATOM 3454 O O . VAL A 1 417 ? -23.203 5.316 15.678 1.00 85.12 417 VAL A O 1
ATOM 3457 N N . ASN A 1 418 ? -23.522 3.492 16.925 1.00 86.62 418 ASN A N 1
ATOM 3458 C CA . ASN A 1 418 ? -24.510 4.127 17.791 1.00 86.62 418 ASN A CA 1
ATOM 3459 C C . ASN A 1 418 ? -23.780 4.807 18.958 1.00 86.62 418 ASN A C 1
ATOM 3461 O O . ASN A 1 418 ? -22.982 4.139 19.608 1.00 86.62 418 ASN A O 1
ATOM 3465 N N . TYR A 1 419 ? -24.056 6.089 19.206 1.00 91.75 419 TYR A N 1
ATOM 3466 C CA . TYR A 1 419 ? -23.394 6.908 20.229 1.00 91.75 419 TYR A CA 1
ATOM 3467 C C . TYR A 1 419 ? -24.387 7.807 21.001 1.00 91.75 419 TYR A C 1
ATOM 3469 O O . TYR A 1 419 ? -24.118 8.978 21.270 1.00 91.75 419 TYR A O 1
ATOM 3477 N N . ILE A 1 420 ? -25.583 7.293 21.321 1.00 91.88 420 ILE A N 1
ATOM 3478 C CA . ILE A 1 420 ? -26.654 8.071 21.978 1.00 91.88 420 ILE A CA 1
ATOM 3479 C C . ILE A 1 420 ? -26.189 8.680 23.308 1.00 91.88 420 ILE A C 1
ATOM 3481 O O . ILE A 1 420 ? -26.378 9.879 23.521 1.00 91.88 420 ILE A O 1
ATOM 3485 N N . LYS A 1 421 ? -25.569 7.888 24.191 1.00 92.88 421 LYS A N 1
ATOM 3486 C CA . LYS A 1 421 ? -25.128 8.356 25.514 1.00 92.88 421 LYS A CA 1
ATOM 3487 C C . LYS A 1 421 ? -23.955 9.323 25.399 1.00 92.88 421 LYS A C 1
ATOM 3489 O O . LYS A 1 421 ? -23.904 10.308 26.134 1.00 92.88 421 LYS A O 1
ATOM 3494 N N . TYR A 1 422 ? -23.036 9.086 24.462 1.00 93.50 422 TYR A N 1
ATOM 3495 C CA . TYR A 1 422 ? -21.954 10.030 24.186 1.00 93.50 422 TYR A CA 1
ATOM 3496 C C . TYR A 1 422 ? -22.493 11.382 23.696 1.00 93.50 422 TYR A C 1
ATOM 3498 O O . TYR A 1 422 ? -22.099 12.437 24.194 1.00 93.50 422 TYR A O 1
ATOM 3506 N N . LYS A 1 423 ? -23.462 11.364 22.773 1.00 90.56 423 LYS A N 1
ATOM 3507 C CA . LYS A 1 423 ? -24.091 12.576 22.234 1.00 90.56 423 LYS A CA 1
ATOM 3508 C C . LYS A 1 423 ? -24.739 13.430 23.324 1.00 90.56 423 LYS A C 1
ATOM 3510 O O . LYS A 1 423 ? -24.654 14.654 23.263 1.00 90.56 423 LYS A O 1
ATOM 3515 N N . GLU A 1 424 ? -25.360 12.813 24.329 1.00 90.06 424 GLU A N 1
ATOM 3516 C CA . GLU A 1 424 ? -25.918 13.530 25.485 1.00 90.06 424 GLU A CA 1
ATOM 3517 C C . GLU A 1 424 ? -24.842 14.293 26.269 1.00 90.06 424 GLU A C 1
ATOM 3519 O O . GLU A 1 424 ? -25.067 15.435 26.670 1.00 90.06 424 GLU A O 1
ATOM 3524 N N . ILE A 1 425 ? -23.656 13.705 26.445 1.00 87.19 425 ILE A N 1
ATOM 3525 C CA . ILE A 1 425 ? -22.531 14.341 27.147 1.00 87.19 425 ILE A CA 1
ATOM 3526 C C . ILE A 1 425 ? -22.027 15.551 26.368 1.00 87.19 425 ILE A C 1
ATOM 3528 O O . ILE A 1 425 ? -21.898 16.635 26.941 1.00 87.19 425 ILE A O 1
ATOM 3532 N N . VAL A 1 426 ? -21.811 15.387 25.060 1.00 87.31 426 VAL A N 1
ATOM 3533 C CA . VAL A 1 426 ? -21.386 16.483 24.181 1.00 87.31 426 VAL A CA 1
ATOM 3534 C C . VAL A 1 426 ? -22.413 17.619 24.214 1.00 87.31 426 VAL A C 1
ATOM 3536 O O . VAL A 1 426 ? -22.050 18.770 24.445 1.00 87.31 426 VAL A O 1
ATOM 3539 N N . LEU A 1 427 ? -23.710 17.315 24.081 1.00 85.94 427 LEU A N 1
ATOM 3540 C CA . LEU A 1 427 ? -24.777 18.323 24.133 1.00 85.94 427 LEU A CA 1
ATOM 3541 C C . LEU A 1 427 ? -24.844 19.054 25.479 1.00 85.94 427 LEU A C 1
ATOM 3543 O O . LEU A 1 427 ? -25.065 20.266 25.504 1.00 85.94 427 LEU A O 1
ATOM 3547 N N . ASN A 1 428 ? -24.640 18.352 26.594 1.00 84.38 428 ASN A N 1
ATOM 3548 C CA . ASN A 1 428 ? -24.605 18.973 27.916 1.00 84.38 428 ASN A CA 1
ATOM 3549 C C . ASN A 1 428 ? -23.406 19.922 28.061 1.00 84.38 428 ASN A C 1
ATOM 3551 O O . ASN A 1 428 ? -23.565 21.025 28.581 1.00 84.38 428 ASN A O 1
ATOM 3555 N N . LYS A 1 429 ? -22.226 19.553 27.547 1.00 80.69 429 LYS A N 1
ATOM 3556 C CA . LYS A 1 429 ? -21.045 20.433 27.549 1.00 80.69 429 LYS A CA 1
ATOM 3557 C C . LYS A 1 429 ? -21.230 21.650 26.639 1.00 80.69 429 LYS A C 1
ATOM 3559 O O . LYS A 1 429 ? -20.934 22.759 27.072 1.00 80.69 429 LYS A O 1
ATOM 3564 N N . VAL A 1 430 ? -21.812 21.485 25.446 1.00 73.56 430 VAL A N 1
ATOM 3565 C CA . VAL A 1 430 ? -22.174 22.608 24.555 1.00 73.56 430 VAL A CA 1
ATOM 3566 C C . VAL A 1 430 ? -23.101 23.590 25.265 1.00 73.56 430 VAL A C 1
ATOM 3568 O O . VAL A 1 430 ? -22.859 24.793 25.237 1.00 73.56 430 VAL A O 1
ATOM 3571 N N . ARG A 1 431 ? -24.155 23.090 25.922 1.00 73.38 431 ARG A N 1
ATOM 3572 C CA . ARG A 1 431 ? -25.119 23.928 26.655 1.00 73.38 431 ARG A CA 1
ATOM 3573 C C . ARG A 1 431 ? -24.475 24.682 27.815 1.00 73.38 431 ARG A C 1
ATOM 3575 O O . ARG A 1 431 ? -24.835 25.828 28.055 1.00 73.38 431 ARG A O 1
ATOM 3582 N N . ASN A 1 432 ? -23.515 24.062 28.497 1.00 67.69 432 ASN A N 1
ATOM 3583 C CA . ASN A 1 432 ? -22.820 24.674 29.628 1.00 67.69 432 ASN A CA 1
ATOM 3584 C C . ASN A 1 432 ? -21.739 25.683 29.195 1.00 67.69 432 ASN A C 1
ATOM 3586 O O . ASN A 1 432 ? -21.518 26.663 29.900 1.00 67.69 432 ASN A O 1
ATOM 3590 N N . ASN A 1 433 ? -21.103 25.480 28.034 1.00 62.53 433 ASN A N 1
ATOM 3591 C CA . ASN A 1 433 ? -20.074 26.378 27.494 1.00 62.53 433 ASN A CA 1
ATOM 3592 C C . ASN A 1 433 ? -20.665 27.545 26.676 1.00 62.53 433 ASN A C 1
ATOM 3594 O O . ASN A 1 433 ? -20.075 28.624 26.629 1.00 62.53 433 ASN A O 1
ATOM 3598 N N . ASN A 1 434 ? -21.847 27.377 26.070 1.00 50.03 434 ASN A N 1
ATOM 3599 C CA . ASN A 1 434 ? -22.567 28.443 25.368 1.00 50.03 434 ASN A CA 1
ATOM 3600 C C . ASN A 1 434 ? -23.377 29.317 26.339 1.00 50.03 434 ASN A C 1
ATOM 3602 O O . ASN A 1 434 ? -24.605 29.371 26.293 1.00 50.03 434 ASN A O 1
ATOM 3606 N N . THR A 1 435 ? -22.688 30.106 27.161 1.00 46.62 435 THR A N 1
ATOM 3607 C CA . THR A 1 435 ? -23.298 31.241 27.879 1.00 46.62 435 THR A CA 1
ATOM 3608 C C . THR A 1 435 ? -23.789 32.358 26.942 1.00 46.62 435 THR A C 1
ATOM 3610 O O . THR A 1 435 ? -24.508 33.248 27.387 1.00 46.62 435 THR A O 1
ATOM 3613 N N . TYR A 1 436 ? -23.493 32.290 25.637 1.00 41.31 436 TYR A N 1
ATOM 3614 C CA . TYR A 1 436 ? -23.936 33.267 24.632 1.00 41.31 436 TYR A CA 1
ATOM 3615 C C . TYR A 1 436 ? -25.350 33.047 24.062 1.00 41.31 436 TYR A C 1
ATOM 36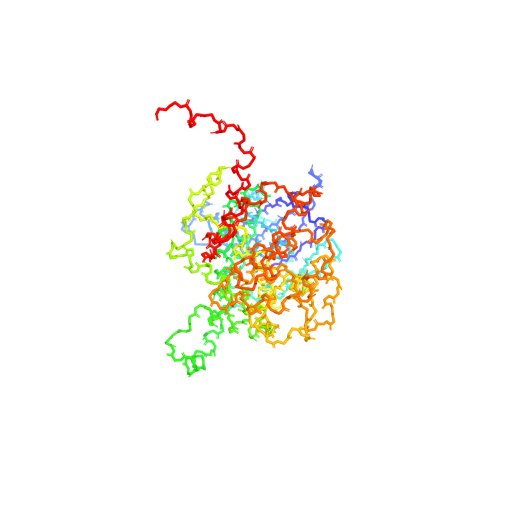17 O O . TYR A 1 436 ? -25.858 33.944 23.394 1.00 41.31 436 TYR A O 1
ATOM 3625 N N . PHE A 1 437 ? -26.015 31.915 24.340 1.00 37.12 437 PHE A N 1
ATOM 3626 C CA . PHE A 1 437 ? -27.400 31.666 23.893 1.00 37.12 437 PHE A CA 1
ATOM 3627 C C . PHE A 1 437 ? -28.437 31.580 25.025 1.00 37.12 437 PHE A C 1
ATOM 3629 O O . PHE A 1 437 ? -29.622 31.430 24.748 1.00 37.12 437 PHE A O 1
ATOM 3636 N N . ASN A 1 438 ? -28.037 31.791 26.285 1.00 37.09 438 ASN A N 1
ATOM 3637 C CA . ASN A 1 438 ? -28.970 32.031 27.396 1.00 37.09 438 ASN A CA 1
ATOM 3638 C C . ASN A 1 438 ? -29.399 33.511 27.464 1.00 37.09 438 ASN A C 1
ATOM 3640 O O . ASN A 1 438 ? -29.351 34.142 28.519 1.00 37.09 438 ASN A O 1
ATOM 3644 N N . LEU A 1 439 ? -29.824 34.074 26.331 1.00 37.75 439 LEU A N 1
ATOM 3645 C CA . LEU A 1 439 ? -30.588 35.317 26.301 1.00 37.75 439 LEU A CA 1
ATOM 3646 C C . LEU A 1 439 ? -31.955 35.032 25.678 1.00 37.75 439 LEU A C 1
ATOM 3648 O O . LEU A 1 439 ? -32.081 34.863 24.469 1.00 37.75 439 LEU A O 1
ATOM 3652 N N . ASN A 1 440 ? -32.951 35.068 26.566 1.00 37.44 440 ASN A N 1
ATOM 3653 C CA . ASN A 1 440 ? -34.392 35.187 26.342 1.00 37.44 440 ASN A CA 1
ATOM 3654 C C . ASN A 1 440 ? -35.216 33.895 26.221 1.00 37.44 440 ASN A C 1
ATOM 3656 O O . ASN A 1 440 ? -35.870 33.671 25.213 1.00 37.44 440 ASN A O 1
ATOM 3660 N N . ASP A 1 441 ? -35.347 33.188 27.348 1.00 36.94 441 ASP A N 1
ATOM 3661 C CA . ASP A 1 441 ? -36.639 32.604 27.778 1.00 36.94 441 ASP A CA 1
ATOM 3662 C C . ASP A 1 441 ? -37.381 33.530 28.774 1.00 36.94 441 ASP A C 1
ATOM 3664 O O . ASP A 1 441 ? -38.225 33.121 29.569 1.00 36.94 441 ASP A O 1
ATOM 3668 N N . SER A 1 442 ? -37.084 34.831 28.730 1.00 37.62 442 SER A N 1
ATOM 3669 C CA . SER A 1 442 ? -37.820 35.872 29.450 1.00 37.62 442 SER A CA 1
ATOM 3670 C C . SER A 1 442 ? -38.234 36.992 28.498 1.00 37.62 442 SER A C 1
ATOM 3672 O O . SER A 1 442 ? -37.807 38.131 28.654 1.00 37.62 442 SER A O 1
ATOM 3674 N N . MET A 1 443 ? -39.012 36.645 27.475 1.00 34.69 443 MET A N 1
ATOM 3675 C CA . MET A 1 443 ? -40.000 37.510 26.814 1.00 34.69 443 MET A CA 1
ATOM 3676 C C . MET A 1 443 ? -40.632 36.719 25.661 1.00 34.69 443 MET A C 1
ATOM 3678 O O . MET A 1 443 ? -40.131 36.766 24.543 1.00 34.69 443 MET A O 1
ATOM 3682 N N . TYR A 1 444 ? -41.666 35.929 25.960 1.00 36.09 444 TYR A N 1
ATOM 3683 C CA . TYR A 1 444 ? -43.043 36.063 25.452 1.00 36.09 444 TYR A CA 1
ATOM 3684 C C . TYR A 1 444 ? -43.907 34.906 25.950 1.00 36.09 444 TYR A C 1
ATOM 3686 O O . TYR A 1 444 ? -43.487 33.741 25.788 1.00 36.09 444 TYR A O 1
#

Foldseek 3Di:
DKKKKKWKFDPVVPPQADKFWWADQVFKIWGWDQDPVVRGIIIMIIGMDDDDPVDDPVCVCVVCVLVVLQVQLLVCLVSVAAGDPVRTPDMDMDPDDDPPRDPDNPDQTWIDGDPDTCSVLSVLLSVQCPPPVRVVLSSVLSNLSSVLNVLVVVCPPPVQRLVVNLVSLLVNLQSLLVVVCVVPVPVCCVVPVDNGDDSLVSSQVSCVVLVNDDPLVSQQVVQSVVVVVCLVVVNLADDVDADPPHRPDRDDDPLRHPSVLSSLVSSSSSCVSSVHCPSVVVNVVCCLLPRADHLVLLVVCLVPVVLADEDASVVSVPSPDDPHYHYLVSNLSSCLQCVPVDPLQSSCVSCVVVLLPDDDDLRCLVSLQSNLQSNCPYPDVVSVVSSVVSVVVCPVVVSDDLVVLVVCVSSCVSSVHDRVRSVVVNVVVVVVPPPVPPPDPPDD

Secondary structure (DSSP, 8-state):
-EEEEEEEEE-TTS---SEEEEEEETTEEEEEEEETTTTEEEEEEEEEEE--TTS-HHHHHHHHHHHHHHHHHHHHHHHTS---GGGEEEEEEESS--TTTTTTTTSPPEEEETTEE-HHHHHHHHHHHH-TTTHHHHHHHHHHHHHHHHHHHHHTTT--SHHHHHHHHHHHHHHHHHHHHHHHHHHHHHHH-SSS--HHHHHHHHHHHTT---HHHHHHHHHHHHHHHHHHTTSS---SSPPSS--SS----TTS--HHHHHHHHHHHHHHHHT--TTHHHHHHHHHHH-PPPHHHHHHHHH-GGG-EEE-GGGGGGGGS-TTEEEHHHHHHHHHH-TTTS-HHHHHHHHHHHHHT---STTTHHHHHHHHHHHTT-S-HHHHHHHHHHHHHHHHTTSS-TTHHHHTHHHHHHTT---HHHHHHHHHHHHHH-TTS---SS--

Solvent-accessible surface area (backbone atoms only — not comparable to full-atom values): 25451 Å² total; per-residue (Å²): 86,61,38,39,41,38,40,32,31,58,49,79,91,51,97,62,77,55,68,46,41,32,42,72,61,91,60,29,39,39,35,52,43,77,39,83,90,77,75,41,63,30,42,37,38,30,32,56,44,83,48,65,84,88,58,51,83,78,45,47,61,65,68,48,42,64,60,52,49,45,53,29,15,57,53,16,65,78,70,75,42,54,56,57,84,85,33,52,80,45,77,49,76,39,73,63,88,60,90,78,67,77,76,58,91,82,58,78,58,38,35,31,45,65,92,46,75,43,30,70,48,47,50,38,42,52,53,40,46,66,34,81,89,38,21,72,56,44,48,53,44,31,48,39,51,30,49,28,38,43,30,50,63,70,21,76,83,69,68,50,32,57,55,59,26,50,52,33,50,52,52,47,50,51,58,61,17,49,63,59,45,75,79,38,48,69,61,56,32,72,74,65,80,38,102,61,77,52,72,69,56,35,45,54,50,40,36,48,74,75,70,50,72,56,64,35,60,54,42,51,53,51,51,49,50,50,50,53,52,31,53,78,64,64,71,54,65,82,59,99,70,77,65,84,75,79,63,52,99,53,77,77,58,81,90,74,56,68,60,66,61,54,49,41,52,47,48,36,53,52,24,55,72,42,71,33,66,90,37,49,65,61,32,52,57,47,46,70,75,67,59,52,76,22,72,65,54,54,56,47,32,48,76,41,40,92,72,45,48,80,44,56,80,93,56,53,88,62,59,88,79,56,97,42,65,47,37,53,64,49,53,47,54,50,37,49,79,32,53,90,78,49,54,55,56,52,46,43,65,46,40,44,74,63,60,74,69,52,72,90,43,82,90,38,36,62,50,53,44,56,49,24,60,62,39,34,65,30,84,51,62,71,56,24,51,50,25,50,53,49,53,51,52,33,47,76,66,66,64,45,58,82,62,57,70,57,66,52,48,62,58,33,61,75,48,69,51,84,50,70,59,46,50,51,53,53,52,51,50,51,62,69,69,43,72,84,69,80,74,70,98,79,79,132

Sequence (444 aa):
MKAYFKTVHDITKIDIGEIDIYFSLGDIVVESKYNEKHGTKEIEIRGILDFNPIYSNLDLRRLIRPELLIIQGVISLFIDFPITVYDITSQIQSFTDIENFVENKFKKSTFKIEKKDYSNELELVLERIEDPKNKNLAVSVLDRWRKVLDFRKEDMFEKLYRDEELLGIFHILDLLSDIYVDDNTKIIVQSLGANSPNFSTKIKYLLSKEGITSEEEFDFVGVAIKCRNAIAHDRVVFQPVVNWPLAPFFNISESFIDVDILRCLTKKLIGNFFGINIWDNEYNEFAIKYLRPSVKNICEFIKKPSKYEIISIDDMDILNEKKHVITWESVYIRYLQNPKKIKIDKLGSALKSSFFNLELNSKNAYNIFNISVILIESNDSEIVDRCRENIECLLEKELIENNDLYEIIPEFDLHHVNYIKYKEIVLNKVRNNNTYFNLNDSMY

Organism: Pediococcus pentosaceus (strain ATCC 25745 / CCUG 21536 / LMG 10740 / 183-1w) (NCBI:txid278197)

pLDDT: mean 80.82, std 14.83, range [34.69, 97.19]

Radius of gyration: 27.76 Å; Cα contacts (8 Å, |Δi|>4): 513; chains: 1; bounding box: 73×65×80 Å

Mean predicted aligned error: 10.47 Å